Protein AF-0000000084938078 (afdb_homodimer)

Sequence (672 aa):
MFDFRSDTVTQPTEAMRRAMAQAEVGDDVYGDDPTVNALEEQAAEMAGFEAALFTASGTQANLLALMAHCERGDEYLCGQQAHNYKFEGGGAAVLGSIQPQPLDNEADGSLCLKRVEAAIKPDDIHFARTRLLSLENTIGGKVLPMSYLADAQAFAFEKGLKLHLDGARVFNAAVAEGVSLSAIAQHFDSLTICLSKGLAAPVGSLLVGDEALIKKARRWRKVLGGGMRQAGILAAAGQLALTEQVERLAQDHDNARYLAEQLAALKQVEVNQCATNMVFASFAHANLPALQAHLQADGCKVSVGAKTRLVLHKDLDRSAVDALVASLHRFEQENGMFDFRSDTVTQPTEAMRRAMAQAEVGDDVYGDDPTVNALEEQAAEMAGFEAALFTASGTQANLLALMAHCERGDEYLCGQQAHNYKFEGGGAAVLGSIQPQPLDNEADGSLCLKRVEAAIKPDDIHFARTRLLSLENTIGGKVLPMSYLADAQAFAFEKGLKLHLDGARVFNAAVAEGVSLSAIAQHFDSLTICLSKGLAAPVGSLLVGDEALIKKARRWRKVLGGGMRQAGILAAAGQLALTEQVERLAQDHDNARYLAEQLAALKQVEVNQCATNMVFASFAHANLPALQAHLQADGCKVSVGAKTRLVLHKDLDRSAVDALVASLHRFEQENG

Structure (mmCIF, N/CA/C/O backbone):
data_AF-0000000084938078-model_v1
#
loop_
_entity.id
_entity.type
_entity.pdbx_description
1 polymer 'L-threonine aldolase'
#
loop_
_atom_site.group_PDB
_atom_site.id
_atom_site.type_symbol
_atom_site.label_atom_id
_atom_site.label_alt_id
_atom_site.label_comp_id
_atom_site.label_asym_id
_atom_site.label_entity_id
_atom_site.label_seq_id
_atom_site.pdbx_PDB_ins_code
_atom_site.Cartn_x
_atom_site.Cartn_y
_atom_site.Cartn_z
_atom_site.occupancy
_atom_site.B_iso_or_equiv
_atom_site.auth_seq_id
_atom_site.auth_comp_id
_atom_site.auth_asym_id
_atom_site.auth_atom_id
_atom_site.pdbx_PDB_model_num
ATOM 1 N N . MET A 1 1 ? 9.609 7.281 26.516 1 90.88 1 MET A N 1
ATOM 2 C CA . MET A 1 1 ? 10 8.148 25.406 1 90.88 1 MET A CA 1
ATOM 3 C C . MET A 1 1 ? 8.797 8.898 24.844 1 90.88 1 MET A C 1
ATOM 5 O O . MET A 1 1 ? 7.77 8.289 24.531 1 90.88 1 MET A O 1
ATOM 9 N N . PHE A 1 2 ? 8.844 10.211 25.016 1 97.12 2 PHE A N 1
ATOM 10 C CA . PHE A 1 2 ? 7.793 11.07 24.469 1 97.12 2 PHE A CA 1
ATOM 11 C C . PHE A 1 2 ? 8.141 11.547 23.062 1 97.12 2 PHE A C 1
ATOM 13 O O . PHE A 1 2 ? 9.164 12.203 22.859 1 97.12 2 PHE A O 1
ATOM 20 N N . ASP A 1 3 ? 7.305 11.203 22.062 1 98.12 3 ASP A N 1
ATOM 21 C CA . ASP A 1 3 ? 7.602 11.508 20.672 1 98.12 3 ASP A CA 1
ATOM 22 C C . ASP A 1 3 ? 6.75 12.672 20.172 1 98.12 3 ASP A C 1
ATOM 24 O O . ASP A 1 3 ? 5.551 12.516 19.938 1 98.12 3 ASP A O 1
ATOM 28 N N . PHE A 1 4 ? 7.398 13.852 19.984 1 98.44 4 PHE A N 1
ATOM 29 C CA . PHE A 1 4 ? 6.691 15.07 19.594 1 98.44 4 PHE A CA 1
ATOM 30 C C . PHE A 1 4 ? 6.82 15.312 18.094 1 98.44 4 PHE A C 1
ATOM 32 O O . PHE A 1 4 ? 6.352 16.328 17.578 1 98.44 4 PHE A O 1
ATOM 39 N N . ARG A 1 5 ? 7.441 14.477 17.391 1 96.75 5 ARG A N 1
ATOM 40 C CA . ARG A 1 5 ? 7.816 14.711 15.992 1 96.75 5 ARG A CA 1
ATOM 41 C C . ARG A 1 5 ? 6.582 14.836 15.109 1 96.75 5 ARG A C 1
ATOM 43 O O . ARG A 1 5 ? 6.559 15.641 14.172 1 96.75 5 ARG A O 1
ATOM 50 N N . SER A 1 6 ? 5.566 13.891 15.281 1 97.94 6 SER A N 1
ATOM 51 C CA . SER A 1 6 ? 4.402 13.805 14.406 1 97.94 6 SER A CA 1
ATOM 52 C C . SER A 1 6 ? 3.285 12.984 15.047 1 97.94 6 SER A C 1
ATOM 54 O O . SER A 1 6 ? 3.537 12.188 15.953 1 97.94 6 SER A O 1
ATOM 56 N N . ASP A 1 7 ? 2.1 13.227 14.594 1 97.94 7 ASP A N 1
ATOM 57 C CA . ASP A 1 7 ? 1.008 12.375 15.055 1 97.94 7 ASP A CA 1
ATOM 58 C C . ASP A 1 7 ? 0.947 11.078 14.242 1 97.94 7 ASP A C 1
ATOM 60 O O . ASP A 1 7 ? 0.114 10.211 14.516 1 97.94 7 ASP A O 1
ATOM 64 N N . THR A 1 8 ? 1.847 10.844 13.297 1 96.81 8 THR A N 1
ATOM 65 C CA . THR A 1 8 ? 1.99 9.57 12.602 1 96.81 8 THR A CA 1
ATOM 66 C C . THR A 1 8 ? 2.59 8.516 13.531 1 96.81 8 THR A C 1
ATOM 68 O O . THR A 1 8 ? 2.521 7.316 13.242 1 96.81 8 THR A O 1
ATOM 71 N N . VAL A 1 9 ? 3.17 8.898 14.656 1 97 9 VAL A N 1
ATOM 72 C CA . VAL A 1 9 ? 3.9 7.977 15.523 1 97 9 VAL A CA 1
ATOM 73 C C . VAL A 1 9 ? 2.941 7.328 16.516 1 97 9 VAL A C 1
ATOM 75 O O . VAL A 1 9 ? 3.336 6.457 17.297 1 97 9 VAL A O 1
ATOM 78 N N . THR A 1 10 ? 1.686 7.777 16.5 1 96.88 10 THR A N 1
ATOM 79 C CA . THR A 1 10 ? 0.7 7.203 17.422 1 96.88 10 THR A CA 1
ATOM 80 C C . THR A 1 10 ? 0.613 5.691 17.234 1 96.88 10 THR A C 1
ATOM 82 O O . THR A 1 10 ? 0.663 5.191 16.109 1 96.88 10 THR A O 1
ATOM 85 N N . GLN A 1 11 ? 0.468 5.035 18.297 1 97 11 GLN A N 1
ATOM 86 C CA . GLN A 1 11 ? 0.364 3.58 18.234 1 97 11 GLN A CA 1
ATOM 87 C C . GLN A 1 11 ? -1.077 3.123 18.453 1 97 11 GLN A C 1
ATOM 89 O O . GLN A 1 11 ? -1.868 3.82 19.094 1 97 11 GLN A O 1
ATOM 94 N N . PRO A 1 12 ? -1.414 1.937 17.906 1 98.12 12 PRO A N 1
ATOM 95 C CA . PRO A 1 12 ? -2.783 1.444 18.078 1 98.12 12 PRO A CA 1
ATOM 96 C C . PRO A 1 12 ? -3.137 1.177 19.547 1 98.12 12 PRO A C 1
ATOM 98 O O . PRO A 1 12 ? -2.293 0.71 20.312 1 98.12 12 PRO A O 1
ATOM 101 N N . THR A 1 13 ? -4.402 1.448 19.922 1 98.06 13 THR A N 1
ATOM 102 C CA . THR A 1 13 ? -4.887 1.169 21.266 1 98.06 13 THR A CA 1
ATOM 103 C C . THR A 1 13 ? -5.02 -0.334 21.5 1 98.06 13 THR A C 1
ATOM 105 O O . THR A 1 13 ? -4.992 -1.116 20.547 1 98.06 13 THR A O 1
ATOM 108 N N . GLU A 1 14 ? -5.152 -0.654 22.781 1 97.88 14 GLU A N 1
ATOM 109 C CA . GLU A 1 14 ? -5.395 -2.059 23.094 1 97.88 14 GLU A CA 1
ATOM 110 C C . GLU A 1 14 ? -6.668 -2.564 22.438 1 97.88 14 GLU A C 1
ATOM 112 O O . GLU A 1 14 ? -6.727 -3.707 21.969 1 97.88 14 GLU A O 1
ATOM 117 N N . ALA A 1 15 ? -7.703 -1.74 22.422 1 98.44 15 ALA A N 1
ATOM 118 C CA . ALA A 1 15 ? -8.953 -2.104 21.766 1 98.44 15 ALA A CA 1
ATOM 119 C C . ALA A 1 15 ? -8.742 -2.357 20.281 1 98.44 15 ALA A C 1
ATOM 121 O O . ALA A 1 15 ? -9.328 -3.285 19.703 1 98.44 15 ALA A O 1
ATOM 122 N N . MET A 1 16 ? -7.957 -1.55 19.656 1 98.5 16 MET A N 1
ATOM 123 C CA . MET A 1 16 ? -7.648 -1.736 18.234 1 98.5 16 MET A CA 1
ATOM 124 C C . MET A 1 16 ? -6.887 -3.039 18.016 1 98.5 16 MET A C 1
ATOM 126 O O . MET A 1 16 ? -7.18 -3.779 17.078 1 98.5 16 MET A O 1
ATOM 130 N N . ARG A 1 17 ? -5.867 -3.244 18.859 1 98.31 17 ARG A N 1
ATOM 131 C CA . ARG A 1 17 ? -5.082 -4.469 18.734 1 98.31 17 ARG A CA 1
ATOM 132 C C . ARG A 1 17 ? -5.965 -5.703 18.859 1 98.31 17 ARG A C 1
ATOM 134 O O . ARG A 1 17 ? -5.812 -6.66 18.094 1 98.31 17 ARG A O 1
ATOM 141 N N . ARG A 1 18 ? -6.898 -5.719 19.766 1 98 18 ARG A N 1
ATOM 142 C CA . ARG A 1 18 ? -7.836 -6.824 19.938 1 98 18 ARG A CA 1
ATOM 143 C C . ARG A 1 18 ? -8.758 -6.953 18.734 1 98 18 ARG A C 1
ATOM 145 O O . ARG A 1 18 ? -9.008 -8.055 18.25 1 98 18 ARG A O 1
ATOM 152 N N . ALA A 1 19 ? -9.305 -5.824 18.266 1 98.38 19 ALA A N 1
ATOM 153 C CA . ALA A 1 19 ? -10.195 -5.832 17.109 1 98.38 19 ALA A CA 1
ATOM 154 C C . ALA A 1 19 ? -9.5 -6.402 15.883 1 98.38 19 ALA A C 1
ATOM 156 O O . ALA A 1 19 ? -10.102 -7.152 15.109 1 98.38 19 ALA A O 1
ATOM 157 N N . MET A 1 20 ? -8.258 -6.02 15.695 1 98.25 20 MET A N 1
ATOM 158 C CA . MET A 1 20 ? -7.48 -6.527 14.57 1 98.25 20 MET A CA 1
ATOM 159 C C . MET A 1 20 ? -7.309 -8.039 14.664 1 98.25 20 MET A C 1
ATOM 161 O O . MET A 1 20 ? -7.465 -8.75 13.672 1 98.25 20 MET A O 1
ATOM 165 N N . ALA A 1 21 ? -6.996 -8.516 15.852 1 97.31 21 ALA A N 1
ATOM 166 C CA . ALA A 1 21 ? -6.75 -9.938 16.062 1 97.31 21 ALA A CA 1
ATOM 167 C C . ALA A 1 21 ? -8.008 -10.758 15.805 1 97.31 21 ALA A C 1
ATOM 169 O O . ALA A 1 21 ? -7.926 -11.914 15.367 1 97.31 21 ALA A O 1
ATOM 170 N N . GLN A 1 22 ? -9.164 -10.156 15.938 1 97.38 22 GLN A N 1
ATOM 171 C CA . GLN A 1 22 ? -10.414 -10.898 15.875 1 97.38 22 GLN A CA 1
ATOM 172 C C . GLN A 1 22 ? -11.18 -10.586 14.594 1 97.38 22 GLN A C 1
ATOM 174 O O . GLN A 1 22 ? -12.258 -11.133 14.359 1 97.38 22 GLN A O 1
ATOM 179 N N . ALA A 1 23 ? -10.656 -9.773 13.797 1 98 23 ALA A N 1
ATOM 180 C CA . ALA A 1 23 ? -11.367 -9.258 12.633 1 98 23 ALA A CA 1
ATOM 181 C C . ALA A 1 23 ? -11.797 -10.391 11.703 1 98 23 ALA A C 1
ATOM 183 O O . ALA A 1 23 ? -11.016 -11.312 11.438 1 98 23 ALA A O 1
ATOM 184 N N . GLU A 1 24 ? -13.094 -10.383 11.266 1 97.75 24 GLU A N 1
ATOM 185 C CA . GLU A 1 24 ? -13.484 -11.211 10.125 1 97.75 24 GLU A CA 1
ATOM 186 C C . GLU A 1 24 ? -12.844 -10.711 8.836 1 97.75 24 GLU A C 1
ATOM 188 O O . GLU A 1 24 ? -12.891 -9.516 8.539 1 97.75 24 GLU A O 1
ATOM 193 N N . VAL A 1 25 ? -12.211 -11.688 8.141 1 97.31 25 VAL A N 1
ATOM 194 C CA . VAL A 1 25 ? -11.469 -11.234 6.973 1 97.31 25 VAL A CA 1
ATOM 195 C C . VAL A 1 25 ? -11.859 -12.062 5.754 1 97.31 25 VAL A C 1
ATOM 197 O O . VAL A 1 25 ? -12.406 -13.164 5.895 1 97.31 25 VAL A O 1
ATOM 200 N N . GLY A 1 26 ? -11.781 -11.516 4.574 1 96.19 26 GLY A N 1
ATOM 201 C CA . GLY A 1 26 ? -11.742 -12.07 3.23 1 96.19 26 GLY A CA 1
ATOM 202 C C . GLY A 1 26 ? -10.625 -11.5 2.381 1 96.19 26 GLY A C 1
ATOM 203 O O . GLY A 1 26 ? -9.578 -11.102 2.904 1 96.19 26 GLY A O 1
ATOM 204 N N . ASP A 1 27 ? -10.734 -11.594 1.139 1 96 27 ASP A N 1
ATOM 205 C CA . ASP A 1 27 ? -9.758 -11.023 0.211 1 96 27 ASP A CA 1
ATOM 206 C C . ASP A 1 27 ? -10.258 -9.711 -0.38 1 96 27 ASP A C 1
ATOM 208 O O . ASP A 1 27 ? -11.18 -9.703 -1.206 1 96 27 ASP A O 1
ATOM 212 N N . ASP A 1 28 ? -9.625 -8.625 0.002 1 96.56 28 ASP A N 1
ATOM 213 C CA . ASP A 1 28 ? -10.055 -7.297 -0.412 1 96.56 28 ASP A CA 1
ATOM 214 C C . ASP A 1 28 ? -9.961 -7.137 -1.928 1 96.56 28 ASP A C 1
ATOM 216 O O . ASP A 1 28 ? -10.766 -6.418 -2.531 1 96.56 28 ASP A O 1
ATOM 220 N N . VAL A 1 29 ? -8.969 -7.734 -2.582 1 94.56 29 VAL A N 1
ATOM 221 C CA . VAL A 1 29 ? -8.82 -7.629 -4.031 1 94.56 29 VAL A CA 1
ATOM 222 C C . VAL A 1 29 ? -10.008 -8.297 -4.723 1 94.56 29 VAL A C 1
ATOM 224 O O . VAL A 1 29 ? -10.477 -7.816 -5.758 1 94.56 29 VAL A O 1
ATOM 227 N N . TYR A 1 30 ? -10.547 -9.406 -4.141 1 94.56 30 TYR A N 1
ATOM 228 C CA . TYR A 1 30 ? -11.75 -10.055 -4.652 1 94.56 30 TYR A CA 1
ATOM 229 C C . TYR A 1 30 ? -13 -9.289 -4.246 1 94.56 30 TYR A C 1
ATOM 231 O O . TYR A 1 30 ? -14.094 -9.57 -4.738 1 94.56 30 TYR A O 1
ATOM 239 N N . GLY A 1 31 ? -12.844 -8.336 -3.307 1 95.25 31 GLY A N 1
ATOM 240 C CA . GLY A 1 31 ? -13.961 -7.523 -2.852 1 95.25 31 GLY A CA 1
ATOM 241 C C . GLY A 1 31 ? -14.812 -8.211 -1.794 1 95.25 31 GLY A C 1
ATOM 242 O O . GLY A 1 31 ? -15.914 -7.758 -1.488 1 95.25 31 GLY A O 1
ATOM 243 N N . ASP A 1 32 ? -14.266 -9.297 -1.203 1 94.5 32 ASP A N 1
ATOM 244 C CA . ASP A 1 32 ? -15.133 -10.055 -0.303 1 94.5 32 ASP A CA 1
ATOM 245 C C . ASP A 1 32 ? -14.617 -9.992 1.134 1 94.5 32 ASP A C 1
ATOM 247 O O . ASP A 1 32 ? -14.898 -10.883 1.937 1 94.5 32 ASP A O 1
ATOM 251 N N . ASP A 1 33 ? -13.773 -9.078 1.521 1 97.81 33 ASP A N 1
ATOM 252 C CA . ASP A 1 33 ? -13.43 -8.82 2.916 1 97.81 33 ASP A CA 1
ATOM 253 C C . ASP A 1 33 ? -14.523 -8.016 3.613 1 97.81 33 ASP A C 1
ATOM 255 O O . ASP A 1 33 ? -14.703 -6.828 3.328 1 97.81 33 ASP A O 1
ATOM 259 N N . PRO A 1 34 ? -15.234 -8.609 4.461 1 98.25 34 PRO A N 1
ATOM 260 C CA . PRO A 1 34 ? -16.406 -7.93 5.027 1 98.25 34 PRO A CA 1
ATOM 261 C C . PRO A 1 34 ? -16.031 -6.746 5.914 1 98.25 34 PRO A C 1
ATOM 263 O O . PRO A 1 34 ? -16.781 -5.762 5.984 1 98.25 34 PRO A O 1
ATOM 266 N N . THR A 1 35 ? -14.914 -6.84 6.598 1 98.69 35 THR A N 1
ATOM 267 C CA . THR A 1 35 ? -14.5 -5.77 7.5 1 98.69 35 THR A CA 1
ATOM 268 C C . THR A 1 35 ? -14.055 -4.539 6.711 1 98.69 35 THR A C 1
ATOM 270 O O . THR A 1 35 ? -14.336 -3.408 7.113 1 98.69 35 THR A O 1
ATOM 273 N N . VAL A 1 36 ? -13.391 -4.746 5.547 1 98.75 36 VAL A N 1
ATOM 274 C CA . VAL A 1 36 ? -13.039 -3.635 4.672 1 98.75 36 VAL A CA 1
ATOM 275 C C . VAL A 1 36 ? -14.305 -2.973 4.137 1 98.75 36 VAL A C 1
ATOM 277 O O . VAL A 1 36 ? -14.422 -1.744 4.152 1 98.75 36 VAL A O 1
ATOM 280 N N . ASN A 1 37 ? -15.203 -3.781 3.672 1 98.69 37 ASN A N 1
ATOM 281 C CA . ASN A 1 37 ? -16.453 -3.264 3.127 1 98.69 37 ASN A CA 1
ATOM 282 C C . ASN A 1 37 ? -17.219 -2.436 4.156 1 98.69 37 ASN A C 1
ATOM 284 O O . ASN A 1 37 ? -17.75 -1.374 3.834 1 98.69 37 ASN A O 1
ATOM 288 N N . ALA A 1 38 ? -17.219 -2.914 5.371 1 98.75 38 ALA A N 1
ATOM 289 C CA . ALA A 1 38 ? -17.922 -2.205 6.441 1 98.75 38 ALA A CA 1
ATOM 290 C C . ALA A 1 38 ? -17.266 -0.858 6.727 1 98.75 38 ALA A C 1
ATOM 292 O O . ALA A 1 38 ? -17.953 0.142 6.949 1 98.75 38 ALA A O 1
ATOM 293 N N . LEU A 1 39 ? -15.969 -0.813 6.785 1 98.81 39 LEU A N 1
ATOM 294 C CA . LEU A 1 39 ? -15.25 0.434 7.023 1 98.81 39 LEU A CA 1
ATOM 295 C C . LEU A 1 39 ? -15.531 1.443 5.914 1 98.81 39 LEU A C 1
ATOM 297 O O . LEU A 1 39 ? -15.758 2.625 6.188 1 98.81 39 LEU A O 1
ATOM 301 N N . GLU A 1 40 ? -15.445 0.975 4.637 1 98.81 40 GLU A N 1
ATOM 302 C CA . GLU A 1 40 ? -15.703 1.854 3.5 1 98.81 40 GLU A CA 1
ATOM 303 C C . GLU A 1 40 ? -17.125 2.42 3.551 1 98.81 40 GLU A C 1
ATOM 305 O O . GLU A 1 40 ? -17.328 3.615 3.324 1 98.81 40 GLU A O 1
ATOM 310 N N . GLU A 1 41 ? -18.047 1.57 3.861 1 98.62 41 GLU A N 1
ATOM 311 C CA . GLU A 1 41 ? -19.438 2.014 3.982 1 98.62 41 GLU A CA 1
ATOM 312 C C . GLU A 1 41 ? -19.594 3.031 5.109 1 98.62 41 GLU A C 1
ATOM 314 O O . GLU A 1 41 ? -20.266 4.051 4.941 1 98.62 41 GLU A O 1
ATOM 319 N N . GLN A 1 42 ? -19.016 2.781 6.203 1 98.5 42 GLN A N 1
ATOM 320 C CA . GLN A 1 42 ? -19.078 3.666 7.363 1 98.5 42 GLN A CA 1
ATOM 321 C C . GLN A 1 42 ? -18.5 5.039 7.035 1 98.5 42 GLN A C 1
ATOM 323 O O . GLN A 1 42 ? -19.094 6.066 7.371 1 98.5 42 GLN A O 1
ATOM 328 N N . ALA A 1 43 ? -17.375 5.066 6.438 1 98.69 43 ALA A N 1
ATOM 329 C CA . ALA A 1 43 ? -16.719 6.32 6.102 1 98.69 43 ALA A CA 1
ATOM 330 C C . ALA A 1 43 ? -17.547 7.129 5.109 1 98.69 43 ALA A C 1
ATOM 332 O O . ALA A 1 43 ? -17.672 8.352 5.238 1 98.69 43 ALA A O 1
ATOM 333 N N . ALA A 1 44 ? -18.031 6.43 4.051 1 98.75 44 ALA A N 1
ATOM 334 C CA . ALA A 1 44 ? -18.891 7.098 3.064 1 98.75 44 ALA A CA 1
ATOM 335 C C . ALA A 1 44 ? -20.109 7.727 3.725 1 98.75 44 ALA A C 1
ATOM 337 O O . ALA A 1 44 ? -20.438 8.883 3.461 1 98.75 44 ALA A O 1
ATOM 338 N N . GLU A 1 45 ? -20.703 6.992 4.613 1 98.44 45 GLU A N 1
ATOM 339 C CA . GLU A 1 45 ? -21.891 7.48 5.316 1 98.44 45 GLU A CA 1
ATOM 340 C C . GLU A 1 45 ? -21.547 8.68 6.199 1 98.44 45 GLU A C 1
ATOM 342 O O . GLU A 1 45 ? -22.281 9.68 6.195 1 98.44 45 GLU A O 1
ATOM 347 N N . MET A 1 46 ? -20.516 8.602 6.934 1 98.31 46 MET A N 1
ATOM 348 C CA . MET A 1 46 ? -20.094 9.68 7.824 1 98.31 46 MET A CA 1
ATOM 349 C C . MET A 1 46 ? -19.828 10.961 7.039 1 98.31 46 MET A C 1
ATOM 351 O O . MET A 1 46 ? -20.109 12.055 7.531 1 98.31 46 MET A O 1
ATOM 355 N N . ALA A 1 47 ? -19.281 10.812 5.824 1 98.44 47 ALA A N 1
ATOM 356 C CA . ALA A 1 47 ? -18.906 11.969 5.016 1 98.44 47 ALA A CA 1
ATOM 357 C C . ALA A 1 47 ? -20.078 12.445 4.168 1 98.44 47 ALA A C 1
ATOM 359 O O . ALA A 1 47 ? -20.062 13.562 3.643 1 98.44 47 ALA A O 1
ATOM 360 N N . GLY A 1 48 ? -21.125 11.617 4.035 1 98.25 48 GLY A N 1
ATOM 361 C CA . GLY A 1 48 ? -22.266 11.938 3.186 1 98.25 48 GLY A CA 1
ATOM 362 C C . GLY A 1 48 ? -22 11.68 1.715 1 98.25 48 GLY A C 1
ATOM 363 O O . GLY A 1 48 ? -22.484 12.414 0.853 1 98.25 48 GLY A O 1
ATOM 364 N N . PHE A 1 49 ? -21.156 10.734 1.383 1 98.38 49 PHE A N 1
ATOM 365 C CA . PHE A 1 49 ? -20.844 10.391 0.004 1 98.38 49 PHE A CA 1
ATOM 366 C C . PHE A 1 49 ? -21.344 8.992 -0.338 1 98.38 49 PHE A C 1
ATOM 368 O O . PHE A 1 49 ? -21.828 8.273 0.538 1 98.38 49 PHE A O 1
ATOM 375 N N . GLU A 1 50 ? -21.219 8.617 -1.562 1 97.88 50 GLU A N 1
ATOM 376 C CA . GLU A 1 50 ? -21.734 7.352 -2.068 1 97.88 50 GLU A CA 1
ATOM 377 C C . GLU A 1 50 ? -20.781 6.207 -1.76 1 97.88 50 GLU A C 1
ATOM 379 O O . GLU A 1 50 ? -21.203 5.07 -1.543 1 97.88 50 GLU A O 1
ATOM 384 N N . ALA A 1 51 ? -19.484 6.508 -1.758 1 98.75 51 ALA A N 1
ATOM 385 C CA . ALA A 1 51 ? -18.516 5.422 -1.697 1 98.75 51 ALA A CA 1
ATOM 386 C C . ALA A 1 51 ? -17.203 5.891 -1.066 1 98.75 51 ALA A C 1
ATOM 388 O O . ALA A 1 51 ? -16.953 7.094 -0.975 1 98.75 51 ALA A O 1
ATOM 389 N N . ALA A 1 52 ? -16.469 4.969 -0.631 1 98.88 52 ALA A N 1
ATOM 390 C CA . ALA A 1 52 ? -15.125 5.18 -0.101 1 98.88 52 ALA A CA 1
ATOM 391 C C . ALA A 1 52 ? -14.195 4.035 -0.493 1 98.88 52 ALA A C 1
ATOM 393 O O . ALA A 1 52 ? -14.648 2.951 -0.864 1 98.88 52 ALA A O 1
ATOM 394 N N . LEU A 1 53 ? -12.93 4.309 -0.47 1 98.88 53 LEU A N 1
ATOM 395 C CA . LEU A 1 53 ? -11.883 3.336 -0.781 1 98.88 53 LEU A CA 1
ATOM 396 C C . LEU A 1 53 ? -10.812 3.322 0.303 1 98.88 53 LEU A C 1
ATOM 398 O O . LEU A 1 53 ? -10.195 4.355 0.588 1 98.88 53 LEU A O 1
ATOM 402 N N . PHE A 1 54 ? -10.672 2.121 0.957 1 98.88 54 PHE A N 1
ATOM 403 C CA . PHE A 1 54 ? -9.586 1.944 1.915 1 98.88 54 PHE A CA 1
ATOM 404 C C . PHE A 1 54 ? -8.25 1.836 1.2 1 98.88 54 PHE A C 1
ATOM 406 O O . PHE A 1 54 ? -8.117 1.11 0.212 1 98.88 54 PHE A O 1
ATOM 413 N N . THR A 1 55 ? -7.242 2.623 1.653 1 98.69 55 THR A N 1
ATOM 414 C CA . THR A 1 55 ? -5.926 2.66 1.029 1 98.69 55 THR A CA 1
ATOM 415 C C . THR A 1 55 ? -4.832 2.406 2.061 1 98.69 55 THR A C 1
ATOM 417 O O . THR A 1 55 ? -5.066 2.529 3.266 1 98.69 55 THR A O 1
ATOM 420 N N . ALA A 1 56 ? -3.639 2.064 1.614 1 97.44 56 ALA A N 1
ATOM 421 C CA . ALA A 1 56 ? -2.518 1.711 2.482 1 97.44 56 ALA A CA 1
ATOM 422 C C . ALA A 1 56 ? -1.976 2.939 3.205 1 97.44 56 ALA A C 1
ATOM 424 O O . ALA A 1 56 ? -1.403 2.826 4.293 1 97.44 56 ALA A O 1
ATOM 425 N N . SER A 1 57 ? -2.129 4.129 2.592 1 97.75 57 SER A N 1
ATOM 426 C CA . SER A 1 57 ? -1.573 5.344 3.18 1 97.75 57 SER A CA 1
ATOM 427 C C . SER A 1 57 ? -2.322 6.582 2.699 1 97.75 57 SER A C 1
ATOM 429 O O . SER A 1 57 ? -3.109 6.512 1.755 1 97.75 57 SER A O 1
ATOM 431 N N . GLY A 1 58 ? -2.053 7.688 3.406 1 97.62 58 GLY A N 1
ATOM 432 C CA . GLY A 1 58 ? -2.592 8.961 2.961 1 97.62 58 GLY A CA 1
ATOM 433 C C . GLY A 1 58 ? -2.021 9.422 1.634 1 97.62 58 GLY A C 1
ATOM 434 O O . GLY A 1 58 ? -2.736 9.992 0.809 1 97.62 58 GLY A O 1
ATOM 435 N N . THR A 1 59 ? -0.725 9.195 1.438 1 97.12 59 THR A N 1
ATOM 436 C CA . THR A 1 59 ? -0.077 9.531 0.174 1 97.12 59 THR A CA 1
ATOM 437 C C . THR A 1 59 ? -0.752 8.805 -0.988 1 97.12 59 THR A C 1
ATOM 439 O O . THR A 1 59 ? -1.012 9.406 -2.033 1 97.12 59 THR A O 1
ATOM 442 N N . GLN A 1 60 ? -1.072 7.535 -0.799 1 97.94 60 GLN A N 1
ATOM 443 C CA . GLN A 1 60 ? -1.744 6.789 -1.855 1 97.94 60 GLN A CA 1
ATOM 444 C C . GLN A 1 60 ? -3.152 7.324 -2.1 1 97.94 60 GLN A C 1
ATOM 446 O O . GLN A 1 60 ? -3.592 7.426 -3.246 1 97.94 60 GLN A O 1
ATOM 451 N N . ALA A 1 61 ? -3.865 7.629 -1.028 1 98.5 61 ALA A N 1
ATOM 452 C CA . ALA A 1 61 ? -5.23 8.133 -1.147 1 98.5 61 ALA A CA 1
ATOM 453 C C . ALA A 1 61 ? -5.27 9.422 -1.967 1 98.5 61 ALA A C 1
ATOM 455 O O . ALA A 1 61 ? -6.098 9.562 -2.871 1 98.5 61 ALA A O 1
ATOM 456 N N . ASN A 1 62 ? -4.379 10.352 -1.667 1 98.19 62 ASN A N 1
ATOM 457 C CA . ASN A 1 62 ? -4.324 11.609 -2.41 1 98.19 62 ASN A CA 1
ATOM 458 C C . ASN A 1 62 ? -3.926 11.383 -3.865 1 98.19 62 ASN A C 1
ATOM 460 O O . ASN A 1 62 ? -4.492 11.992 -4.77 1 98.19 62 ASN A O 1
ATOM 464 N N . LEU A 1 63 ? -2.93 10.531 -4.051 1 97.81 63 LEU A N 1
ATOM 465 C CA . LEU A 1 63 ? -2.496 10.234 -5.41 1 97.81 63 LEU A CA 1
ATOM 466 C C . LEU A 1 63 ? -3.641 9.648 -6.23 1 97.81 63 LEU A C 1
ATOM 468 O O . LEU A 1 63 ? -3.842 10.023 -7.387 1 97.81 63 LEU A O 1
ATOM 472 N N . LEU A 1 64 ? -4.398 8.773 -5.625 1 98.5 64 LEU A N 1
ATOM 473 C CA . LEU A 1 64 ? -5.543 8.156 -6.289 1 98.5 64 LEU A CA 1
ATOM 474 C C . LEU A 1 64 ? -6.594 9.203 -6.637 1 98.5 64 LEU A C 1
ATOM 476 O O . LEU A 1 64 ? -7.203 9.148 -7.711 1 98.5 64 LEU A O 1
ATOM 480 N N . ALA A 1 65 ? -6.828 10.109 -5.723 1 98.69 65 ALA A N 1
ATOM 481 C CA . ALA A 1 65 ? -7.777 11.188 -6 1 98.69 65 ALA A CA 1
ATOM 482 C C . ALA A 1 65 ? -7.34 12 -7.215 1 98.69 65 ALA A C 1
ATOM 484 O O . ALA A 1 65 ? -8.141 12.266 -8.117 1 98.69 65 ALA A O 1
ATOM 485 N N . LEU A 1 66 ? -6.074 12.359 -7.227 1 98.19 66 LEU A N 1
ATOM 486 C CA . LEU A 1 66 ? -5.551 13.156 -8.328 1 98.19 66 LEU A CA 1
ATOM 487 C C . LEU A 1 66 ? -5.652 12.391 -9.648 1 98.19 66 LEU A C 1
ATOM 489 O O . LEU A 1 66 ? -6.094 12.945 -10.656 1 98.19 66 LEU A O 1
ATOM 493 N N . MET A 1 67 ? -5.316 11.133 -9.594 1 97.56 67 MET A N 1
ATOM 494 C CA . MET A 1 67 ? -5.312 10.312 -10.805 1 97.56 67 MET A CA 1
ATOM 495 C C . MET A 1 67 ? -6.734 9.992 -11.25 1 97.56 67 MET A C 1
ATOM 497 O O . MET A 1 67 ? -6.977 9.711 -12.43 1 97.56 67 MET A O 1
ATOM 501 N N . ALA A 1 68 ? -7.656 10 -10.359 1 98.12 68 ALA A N 1
ATOM 502 C CA . ALA A 1 68 ? -9.047 9.719 -10.703 1 98.12 68 ALA A CA 1
ATOM 503 C C . ALA A 1 68 ? -9.742 10.961 -11.258 1 98.12 68 ALA A C 1
ATOM 505 O O . ALA A 1 68 ? -10.625 10.852 -12.109 1 98.12 68 ALA A O 1
ATOM 506 N N . HIS A 1 69 ? -9.328 12.141 -10.812 1 98.38 69 HIS A N 1
ATOM 507 C CA . HIS A 1 69 ? -9.93 13.391 -11.266 1 98.38 69 HIS A CA 1
ATOM 508 C C . HIS A 1 69 ? -9.297 13.859 -12.57 1 98.38 69 HIS A C 1
ATOM 510 O O . HIS A 1 69 ? -9.938 14.547 -13.367 1 98.38 69 HIS A O 1
ATOM 516 N N . CYS A 1 70 ? -7.973 13.555 -12.797 1 97.31 70 CYS A N 1
ATOM 517 C CA . CYS A 1 70 ? -7.203 14.133 -13.891 1 97.31 70 CYS A CA 1
ATOM 518 C C . CYS A 1 70 ? -6.727 13.047 -14.852 1 97.31 70 CYS A C 1
ATOM 520 O O . CYS A 1 70 ? -6.672 11.875 -14.484 1 97.31 70 CYS A O 1
ATOM 522 N N . GLU A 1 71 ? -6.438 13.461 -16 1 94.88 71 GLU A N 1
ATOM 523 C CA . GLU A 1 71 ? -5.801 12.641 -17.031 1 94.88 71 GLU A CA 1
ATOM 524 C C . GLU A 1 71 ? -4.426 13.195 -17.406 1 94.88 71 GLU A C 1
ATOM 526 O O . GLU A 1 71 ? -4.059 14.297 -16.984 1 94.88 71 GLU A O 1
ATOM 531 N N . ARG A 1 72 ? -3.652 12.406 -18.141 1 92.62 72 ARG A N 1
ATOM 532 C CA . ARG A 1 72 ? -2.369 12.883 -18.641 1 92.62 72 ARG A CA 1
ATOM 533 C C . ARG A 1 72 ? -2.521 14.234 -19.328 1 92.62 72 ARG A C 1
ATOM 535 O O . ARG A 1 72 ? -3.434 14.422 -20.141 1 92.62 72 ARG A O 1
ATOM 542 N N . GLY A 1 73 ? -1.67 15.242 -18.938 1 92.5 73 GLY A N 1
ATOM 543 C CA . GLY A 1 73 ? -1.708 16.562 -19.562 1 92.5 73 GLY A CA 1
ATOM 544 C C . GLY A 1 73 ? -2.568 17.547 -18.797 1 92.5 73 GLY A C 1
ATOM 545 O O . GLY A 1 73 ? -2.496 18.75 -19.031 1 92.5 73 GLY A O 1
ATOM 546 N N . ASP A 1 74 ? -3.307 16.984 -17.812 1 95.88 74 ASP A N 1
ATOM 547 C CA . ASP A 1 74 ? -4.105 17.875 -16.969 1 95.88 74 ASP A CA 1
ATOM 548 C C . ASP A 1 74 ? -3.252 18.531 -15.891 1 95.88 74 ASP A C 1
ATOM 550 O O . ASP A 1 74 ? -2.092 18.172 -15.695 1 95.88 74 ASP A O 1
ATOM 554 N N . GLU A 1 75 ? -3.889 19.531 -15.258 1 96.12 75 GLU A N 1
ATOM 555 C CA . GLU A 1 75 ? -3.234 20.281 -14.195 1 96.12 75 GLU A CA 1
ATOM 556 C C . GLU A 1 75 ? -4.145 20.422 -12.977 1 96.12 75 GLU A C 1
ATOM 558 O O . GLU A 1 75 ? -5.359 20.578 -13.117 1 96.12 75 GLU A O 1
ATOM 563 N N . TYR A 1 76 ? -3.506 20.281 -11.805 1 97.62 76 TYR A N 1
ATOM 564 C CA . TYR A 1 76 ? -4.246 20.594 -10.586 1 97.62 76 TYR A CA 1
ATOM 565 C C . TYR A 1 76 ? -3.609 21.75 -9.836 1 97.62 76 TYR A C 1
ATOM 567 O O . TYR A 1 76 ? -2.383 21.891 -9.82 1 97.62 76 TYR A O 1
ATOM 575 N N . LEU A 1 77 ? -4.461 22.672 -9.305 1 98.06 77 LEU A N 1
ATOM 576 C CA . LEU A 1 77 ? -4.043 23.797 -8.484 1 98.06 77 LEU A CA 1
ATOM 577 C C . LEU A 1 77 ? -3.945 23.406 -7.02 1 98.06 77 LEU A C 1
ATOM 579 O O . LEU A 1 77 ? -4.801 22.672 -6.512 1 98.06 77 LEU A O 1
ATOM 583 N N . CYS A 1 78 ? -2.893 23.828 -6.344 1 97.62 78 CYS A N 1
ATOM 584 C CA . CYS A 1 78 ? -2.693 23.5 -4.934 1 97.62 78 CYS A CA 1
ATOM 585 C C . CYS A 1 78 ? -1.824 24.562 -4.254 1 97.62 78 CYS A C 1
ATOM 587 O O . CYS A 1 78 ? -1.424 25.531 -4.883 1 97.62 78 CYS A O 1
ATOM 589 N N . GLY A 1 79 ? -1.661 24.438 -2.998 1 96.62 79 GLY A N 1
ATOM 590 C CA . GLY A 1 79 ? -0.768 25.328 -2.281 1 96.62 79 GLY A CA 1
ATOM 591 C C . GLY A 1 79 ? 0.691 24.938 -2.385 1 96.62 79 GLY A C 1
ATOM 592 O O . GLY A 1 79 ? 1.006 23.75 -2.488 1 96.62 79 GLY A O 1
ATOM 593 N N . GLN A 1 80 ? 1.562 25.906 -2.211 1 93.75 80 GLN A N 1
ATOM 594 C CA . GLN A 1 80 ? 3.002 25.672 -2.238 1 93.75 80 GLN A CA 1
ATOM 595 C C . GLN A 1 80 ? 3.432 24.734 -1.108 1 93.75 80 GLN A C 1
ATOM 597 O O . GLN A 1 80 ? 4.422 24.016 -1.234 1 93.75 80 GLN A O 1
ATOM 602 N N . GLN A 1 81 ? 2.621 24.766 -0.075 1 92.62 81 GLN A N 1
ATOM 603 C CA . GLN A 1 81 ? 3.004 23.984 1.097 1 92.62 81 GLN A CA 1
ATOM 604 C C . GLN A 1 81 ? 2.127 22.734 1.24 1 92.62 81 GLN A C 1
ATOM 606 O O . GLN A 1 81 ? 2.186 22.047 2.26 1 92.62 81 GLN A O 1
ATOM 611 N N . ALA A 1 82 ? 1.31 22.516 0.252 1 94.56 82 ALA A N 1
ATOM 612 C CA . ALA A 1 82 ? 0.418 21.359 0.308 1 94.56 82 ALA A CA 1
ATOM 613 C C . ALA A 1 82 ? 1.21 20.062 0.37 1 94.56 82 ALA A C 1
ATOM 615 O O . ALA A 1 82 ? 2.232 19.922 -0.304 1 94.56 82 ALA A O 1
ATOM 616 N N . HIS A 1 83 ? 0.725 19.156 1.169 1 92.31 83 HIS A N 1
ATOM 617 C CA . HIS A 1 83 ? 1.405 17.891 1.341 1 92.31 83 HIS A CA 1
ATOM 618 C C . HIS A 1 83 ? 1.48 17.125 0.024 1 92.31 83 HIS A C 1
ATOM 620 O O . HIS A 1 83 ? 2.516 16.531 -0.299 1 92.31 83 HIS A O 1
ATOM 626 N N . ASN A 1 84 ? 0.433 17.047 -0.73 1 90.62 84 ASN A N 1
ATOM 627 C CA . ASN A 1 84 ? 0.385 16.25 -1.947 1 90.62 84 ASN A CA 1
ATOM 628 C C . ASN A 1 84 ? 1.263 16.844 -3.045 1 90.62 84 ASN A C 1
ATOM 630 O O . ASN A 1 84 ? 1.495 16.203 -4.074 1 90.62 84 ASN A O 1
ATOM 634 N N . TYR A 1 85 ? 1.726 18.078 -2.881 1 90.62 85 TYR A N 1
ATOM 635 C CA . TYR A 1 85 ? 2.67 18.688 -3.811 1 90.62 85 TYR A CA 1
ATOM 636 C C . TYR A 1 85 ? 4.102 18.547 -3.307 1 90.62 85 TYR A C 1
ATOM 638 O O . TYR A 1 85 ? 4.965 18.031 -4.016 1 90.62 85 TYR A O 1
ATOM 646 N N . LYS A 1 86 ? 4.207 18.828 -2.059 1 87.06 86 LYS A N 1
ATOM 647 C CA . LYS A 1 86 ? 5.559 19.062 -1.558 1 87.06 86 LYS A CA 1
ATOM 648 C C . LYS A 1 86 ? 6.133 17.781 -0.939 1 87.06 86 LYS A C 1
ATOM 650 O O . LYS A 1 86 ? 7.332 17.516 -1.061 1 87.06 86 LYS A O 1
ATOM 655 N N . PHE A 1 87 ? 5.316 16.922 -0.284 1 84.62 87 PHE A N 1
ATOM 656 C CA . PHE A 1 87 ? 5.875 15.922 0.615 1 84.62 87 PHE A CA 1
ATOM 657 C C . PHE A 1 87 ? 5.5 14.516 0.156 1 84.62 87 PHE A C 1
ATOM 659 O O . PHE A 1 87 ? 5.551 13.562 0.94 1 84.62 87 PHE A O 1
ATOM 666 N N . GLU A 1 88 ? 5.105 14.344 -1.073 1 86.81 88 GLU A N 1
ATOM 667 C CA . GLU A 1 88 ? 4.703 13.023 -1.551 1 86.81 88 GLU A CA 1
ATOM 668 C C . GLU A 1 88 ? 5.543 12.594 -2.748 1 86.81 88 GLU A C 1
ATOM 670 O O . GLU A 1 88 ? 5.105 11.773 -3.557 1 86.81 88 GLU A O 1
ATOM 675 N N . GLY A 1 89 ? 6.652 13.195 -2.963 1 84.44 89 GLY A N 1
ATOM 676 C CA . GLY A 1 89 ? 7.648 12.758 -3.93 1 84.44 89 GLY A CA 1
ATOM 677 C C . GLY A 1 89 ? 7.277 13.094 -5.363 1 84.44 89 GLY A C 1
ATOM 678 O O . GLY A 1 89 ? 7.73 12.438 -6.297 1 84.44 89 GLY A O 1
ATOM 679 N N . GLY A 1 90 ? 6.344 14.062 -5.488 1 88.25 90 GLY A N 1
ATOM 680 C CA . GLY A 1 90 ? 5.949 14.484 -6.82 1 88.25 90 GLY A CA 1
ATOM 681 C C . GLY A 1 90 ? 5.148 13.438 -7.57 1 88.25 90 GLY A C 1
ATOM 682 O O . GLY A 1 90 ? 5.168 13.398 -8.805 1 88.25 90 GLY A O 1
ATOM 683 N N . GLY A 1 91 ? 4.504 12.602 -6.895 1 90.44 91 GLY A N 1
ATOM 684 C CA . GLY A 1 91 ? 3.83 11.453 -7.484 1 90.44 91 GLY A CA 1
ATOM 685 C C . GLY A 1 91 ? 2.836 11.836 -8.562 1 90.44 91 GLY A C 1
ATOM 686 O O . GLY A 1 91 ? 2.693 11.125 -9.562 1 90.44 91 GLY A O 1
ATOM 687 N N . ALA A 1 92 ? 2.17 12.945 -8.352 1 92.25 92 ALA A N 1
ATOM 688 C CA . ALA A 1 92 ? 1.178 13.375 -9.336 1 92.25 92 ALA A CA 1
ATOM 689 C C . ALA A 1 92 ? 1.817 13.57 -10.703 1 92.25 92 ALA A C 1
ATOM 691 O O . ALA A 1 92 ? 1.282 13.117 -11.719 1 92.25 92 ALA A O 1
ATOM 692 N N . ALA A 1 93 ? 2.932 14.242 -10.734 1 89.44 93 ALA A N 1
ATOM 693 C CA . ALA A 1 93 ? 3.621 14.516 -11.992 1 89.44 93 ALA A CA 1
ATOM 694 C C . ALA A 1 93 ? 4.312 13.258 -12.516 1 89.44 93 ALA A C 1
ATOM 696 O O . ALA A 1 93 ? 4.156 12.906 -13.688 1 89.44 93 ALA A O 1
ATOM 697 N N . VAL A 1 94 ? 4.973 12.586 -11.703 1 90.88 94 VAL A N 1
ATOM 698 C CA . VAL A 1 94 ? 5.875 11.516 -12.117 1 90.88 94 VAL A CA 1
ATOM 699 C C . VAL A 1 94 ? 5.066 10.273 -12.492 1 90.88 94 VAL A C 1
ATOM 701 O O . VAL A 1 94 ? 5.355 9.617 -13.492 1 90.88 94 VAL A O 1
ATOM 704 N N . LEU A 1 95 ? 4.059 9.961 -11.781 1 93 95 LEU A N 1
ATOM 705 C CA . LEU A 1 95 ? 3.289 8.742 -12.008 1 93 95 LEU A CA 1
ATOM 706 C C . LEU A 1 95 ? 1.999 9.039 -12.758 1 93 95 LEU A C 1
ATOM 708 O O . LEU A 1 95 ? 1.581 8.266 -13.617 1 93 95 LEU A O 1
ATOM 712 N N . GLY A 1 96 ? 1.401 10.188 -12.461 1 93.19 96 GLY A N 1
ATOM 713 C CA . GLY A 1 96 ? 0.102 10.5 -13.039 1 93.19 96 GLY A CA 1
ATOM 714 C C . GLY A 1 96 ? 0.193 11.336 -14.297 1 93.19 96 GLY A C 1
ATOM 715 O O . GLY A 1 96 ? -0.795 11.492 -15.016 1 93.19 96 GLY A O 1
ATOM 716 N N . SER A 1 97 ? 1.38 11.891 -14.602 1 93.81 97 SER A N 1
ATOM 717 C CA . SER A 1 97 ? 1.54 12.828 -15.703 1 93.81 97 SER A CA 1
ATOM 718 C C . SER A 1 97 ? 0.585 14.008 -15.562 1 93.81 97 SER A C 1
ATOM 720 O O . SER A 1 97 ? 0.02 14.477 -16.562 1 93.81 97 SER A O 1
ATOM 722 N N . ILE A 1 98 ? 0.374 14.406 -14.312 1 95.38 98 ILE A N 1
ATOM 723 C CA . ILE A 1 98 ? -0.48 15.539 -13.969 1 95.38 98 ILE A CA 1
ATOM 724 C C . ILE A 1 98 ? 0.381 16.719 -13.523 1 95.38 98 ILE A C 1
ATOM 726 O O . ILE A 1 98 ? 1.142 16.609 -12.562 1 95.38 98 ILE A O 1
ATOM 730 N N . GLN A 1 99 ? 0.26 17.859 -14.141 1 92.88 99 GLN A N 1
ATOM 731 C CA . GLN A 1 99 ? 1.08 19.031 -13.852 1 92.88 99 GLN A CA 1
ATOM 732 C C . GLN A 1 99 ? 0.597 19.734 -12.586 1 92.88 99 GLN A C 1
ATOM 734 O O . GLN A 1 99 ? -0.567 20.125 -12.492 1 92.88 99 GLN A O 1
ATOM 739 N N . PRO A 1 100 ? 1.479 19.891 -11.609 1 95.5 100 PRO A N 1
ATOM 740 C CA . PRO A 1 100 ? 1.097 20.734 -10.477 1 95.5 100 PRO A CA 1
ATOM 741 C C . PRO A 1 100 ? 1.218 22.234 -10.781 1 95.5 100 PRO A C 1
ATOM 743 O O . PRO A 1 100 ? 2.121 22.641 -11.508 1 95.5 100 PRO A O 1
ATOM 746 N N . GLN A 1 101 ? 0.283 22.969 -10.297 1 95.62 101 GLN A N 1
ATOM 747 C CA . GLN A 1 101 ? 0.322 24.438 -10.297 1 95.62 101 GLN A CA 1
ATOM 748 C C . GLN A 1 101 ? 0.196 24.984 -8.875 1 95.62 101 GLN A C 1
ATOM 750 O O . GLN A 1 101 ? -0.897 25.344 -8.438 1 95.62 101 GLN A O 1
ATOM 755 N N . PRO A 1 102 ? 1.361 25.094 -8.188 1 95.81 102 PRO A N 1
ATOM 756 C CA . PRO A 1 102 ? 1.335 25.562 -6.797 1 95.81 102 PRO A CA 1
ATOM 757 C C . PRO A 1 102 ? 1.2 27.078 -6.691 1 95.81 102 PRO A C 1
ATOM 759 O O . PRO A 1 102 ? 1.764 27.812 -7.512 1 95.81 102 PRO A O 1
ATOM 762 N N . LEU A 1 103 ? 0.41 27.5 -5.73 1 96.81 103 LEU A N 1
ATOM 763 C CA . LEU A 1 103 ? 0.218 28.906 -5.387 1 96.81 103 LEU A CA 1
ATOM 764 C C . LEU A 1 103 ? 0.569 29.156 -3.924 1 96.81 103 LEU A C 1
ATOM 766 O O . LEU A 1 103 ? 0.403 28.281 -3.078 1 96.81 103 LEU A O 1
ATOM 770 N N . ASP A 1 104 ? 1.01 30.297 -3.635 1 95.31 104 ASP A N 1
ATOM 771 C CA . ASP A 1 104 ? 1.372 30.625 -2.258 1 95.31 104 ASP A CA 1
ATOM 772 C C . ASP A 1 104 ? 0.142 30.625 -1.353 1 95.31 104 ASP A C 1
ATOM 774 O O . ASP A 1 104 ? -0.883 31.219 -1.69 1 95.31 104 ASP A O 1
ATOM 778 N N . ASN A 1 105 ? 0.263 29.953 -0.26 1 96.06 105 ASN A N 1
ATOM 779 C CA . ASN A 1 105 ? -0.791 30 0.748 1 96.06 105 ASN A CA 1
ATOM 780 C C . ASN A 1 105 ? -0.839 31.359 1.441 1 96.06 105 ASN A C 1
ATOM 782 O O . ASN A 1 105 ? 0.189 32.031 1.593 1 96.06 105 ASN A O 1
ATOM 786 N N . GLU A 1 106 ? -2.047 31.719 1.798 1 96.38 106 GLU A N 1
ATOM 787 C CA . GLU A 1 106 ? -2.193 32.844 2.711 1 96.38 106 GLU A CA 1
ATOM 788 C C . GLU A 1 106 ? -1.742 32.469 4.121 1 96.38 106 GLU A C 1
ATOM 790 O O . GLU A 1 106 ? -1.515 31.312 4.418 1 96.38 106 GLU A O 1
ATOM 795 N N . ALA A 1 107 ? -1.625 33.438 4.977 1 94.06 107 ALA A N 1
ATOM 796 C CA . ALA A 1 107 ? -1.133 33.25 6.336 1 94.06 107 ALA A CA 1
ATOM 797 C C . ALA A 1 107 ? -2.029 32.281 7.098 1 94.06 107 ALA A C 1
ATOM 799 O O . ALA A 1 107 ? -1.552 31.5 7.93 1 94.06 107 ALA A O 1
ATOM 800 N N . ASP A 1 108 ? -3.266 32.25 6.73 1 94.25 108 ASP A N 1
ATOM 801 C CA . ASP A 1 108 ? -4.207 31.391 7.449 1 94.25 108 ASP A CA 1
ATOM 802 C C . ASP A 1 108 ? -4.297 30.016 6.812 1 94.25 108 ASP A C 1
ATOM 804 O O . ASP A 1 108 ? -5.098 29.188 7.234 1 94.25 108 ASP A O 1
ATOM 808 N N . GLY A 1 109 ? -3.506 29.766 5.805 1 95 109 GLY A N 1
ATOM 809 C CA . GLY A 1 109 ? -3.463 28.453 5.168 1 95 109 GLY A CA 1
ATOM 810 C C . GLY A 1 109 ? -4.32 28.375 3.918 1 95 109 GLY A C 1
ATOM 811 O O . GLY A 1 109 ? -4.164 27.453 3.111 1 95 109 GLY A O 1
ATOM 812 N N . SER A 1 110 ? -5.242 29.359 3.691 1 97.31 110 SER A N 1
ATOM 813 C CA . SER A 1 110 ? -6.117 29.344 2.525 1 97.31 110 SER A CA 1
ATOM 814 C C . SER A 1 110 ? -5.363 29.75 1.264 1 97.31 110 SER A C 1
ATOM 816 O O . SER A 1 110 ? -4.184 30.109 1.325 1 97.31 110 SER A O 1
ATOM 818 N N . LEU A 1 111 ? -6 29.547 0.154 1 98 111 LEU A N 1
ATOM 819 C CA . LEU A 1 111 ? -5.547 30.094 -1.118 1 98 111 LEU A CA 1
ATOM 820 C C . LEU A 1 111 ? -6.418 31.266 -1.544 1 98 111 LEU A C 1
ATOM 822 O O . LEU A 1 111 ? -7.645 31.203 -1.432 1 98 111 LEU A O 1
ATOM 826 N N . CYS A 1 112 ? -5.727 32.312 -1.961 1 98.19 112 CYS A N 1
ATOM 827 C CA . CYS A 1 112 ? -6.473 33.438 -2.508 1 98.19 112 CYS A CA 1
ATOM 828 C C . CYS A 1 112 ? -7.172 33.062 -3.807 1 98.19 112 CYS A C 1
ATOM 830 O O . CYS A 1 112 ? -6.516 32.812 -4.816 1 98.19 112 CYS A O 1
ATOM 832 N N . LEU A 1 113 ? -8.5 33.062 -3.803 1 98.38 113 LEU A N 1
ATOM 833 C CA . LEU A 1 113 ? -9.266 32.562 -4.938 1 98.38 113 LEU A CA 1
ATOM 834 C C . LEU A 1 113 ? -9.039 33.438 -6.172 1 98.38 113 LEU A C 1
ATOM 836 O O . LEU A 1 113 ? -9.125 32.969 -7.301 1 98.38 113 LEU A O 1
ATOM 840 N N . LYS A 1 114 ? -8.734 34.75 -6 1 97.94 114 LYS A N 1
ATOM 841 C CA . LYS A 1 114 ? -8.375 35.594 -7.137 1 97.94 114 LYS A CA 1
ATOM 842 C C . LYS A 1 114 ? -7.082 35.125 -7.789 1 97.94 114 LYS A C 1
ATOM 844 O O . LYS A 1 114 ? -6.965 35.125 -9.016 1 97.94 114 LYS A O 1
ATOM 849 N N . ARG A 1 115 ? -6.141 34.781 -6.953 1 97.81 115 ARG A N 1
ATOM 850 C CA . ARG A 1 115 ? -4.887 34.25 -7.48 1 97.81 115 ARG A CA 1
ATOM 851 C C . ARG A 1 115 ? -5.105 32.875 -8.133 1 97.81 115 ARG A C 1
ATOM 853 O O . ARG A 1 115 ? -4.461 32.562 -9.133 1 97.81 115 ARG A O 1
ATOM 860 N N . VAL A 1 116 ? -5.996 32.094 -7.527 1 98.12 116 VAL A N 1
ATOM 861 C CA . VAL A 1 116 ? -6.352 30.797 -8.133 1 98.12 116 VAL A CA 1
ATOM 862 C C . VAL A 1 116 ? -6.945 31.031 -9.516 1 98.12 116 VAL A C 1
ATOM 864 O O . VAL A 1 116 ? -6.582 30.344 -10.477 1 98.12 116 VAL A O 1
ATOM 867 N N . GLU A 1 117 ? -7.809 31.953 -9.633 1 97.75 117 GLU A N 1
ATOM 868 C CA . GLU A 1 117 ? -8.43 32.281 -10.914 1 97.75 117 GLU A CA 1
ATOM 869 C C . GLU A 1 117 ? -7.391 32.656 -11.953 1 97.75 117 GLU A C 1
ATOM 871 O O . GLU A 1 117 ? -7.461 32.219 -13.102 1 97.75 117 GLU A O 1
ATOM 876 N N . ALA A 1 118 ? -6.477 33.438 -11.555 1 96.94 118 ALA A N 1
ATOM 877 C CA . ALA A 1 118 ? -5.445 33.969 -12.453 1 96.94 118 ALA A CA 1
ATOM 878 C C . ALA A 1 118 ? -4.555 32.812 -12.953 1 96.94 118 ALA A C 1
ATOM 880 O O . ALA A 1 118 ? -3.904 32.938 -13.992 1 96.94 118 ALA A O 1
ATOM 881 N N . ALA A 1 119 ? -4.535 31.766 -12.148 1 96.5 119 ALA A N 1
ATOM 882 C CA . ALA A 1 119 ? -3.65 30.641 -12.492 1 96.5 119 ALA A CA 1
ATOM 883 C C . ALA A 1 119 ? -4.359 29.641 -13.391 1 96.5 119 ALA A C 1
ATOM 885 O O . ALA A 1 119 ? -3.725 28.734 -13.945 1 96.5 119 ALA A O 1
ATOM 886 N N . ILE A 1 120 ? -5.688 29.734 -13.555 1 96.88 120 ILE A N 1
ATOM 887 C CA . ILE A 1 120 ? -6.422 28.859 -14.453 1 96.88 120 ILE A CA 1
ATOM 888 C C . ILE A 1 120 ? -6.035 29.156 -15.898 1 96.88 120 ILE A C 1
ATOM 890 O O . ILE A 1 120 ? -6.102 30.297 -16.344 1 96.88 120 ILE A O 1
ATOM 894 N N . LYS A 1 121 ? -5.676 28.172 -16.562 1 95.25 121 LYS A N 1
ATOM 895 C CA . LYS A 1 121 ? -5.176 28.359 -17.922 1 95.25 121 LYS A CA 1
ATOM 896 C C . LYS A 1 121 ? -6.312 28.281 -18.938 1 95.25 121 LYS A C 1
ATOM 898 O O . LYS A 1 121 ? -7.266 27.531 -18.766 1 95.25 121 LYS A O 1
ATOM 903 N N . PRO A 1 122 ? -6.156 29.062 -20.094 1 91.44 122 PRO A N 1
ATOM 904 C CA . PRO A 1 122 ? -7.141 28.969 -21.188 1 91.44 122 PRO A CA 1
ATOM 905 C C . PRO A 1 122 ? -7.027 27.656 -21.953 1 91.44 122 PRO A C 1
ATOM 907 O O . PRO A 1 122 ? -5.988 27 -21.922 1 91.44 122 PRO A O 1
ATOM 910 N N . ASP A 1 123 ? -8.117 27.328 -22.531 1 90.69 123 ASP A N 1
ATOM 911 C CA . ASP A 1 123 ? -8.102 26.188 -23.422 1 90.69 123 ASP A CA 1
ATOM 912 C C . ASP A 1 123 ? -7.324 26.484 -24.703 1 90.69 123 ASP A C 1
ATOM 914 O O . ASP A 1 123 ? -7.887 27 -25.672 1 90.69 123 ASP A O 1
ATOM 918 N N . ASP A 1 124 ? -6.059 26.266 -24.688 1 89.19 124 ASP A N 1
ATOM 919 C CA . ASP A 1 124 ? -5.094 26.531 -25.766 1 89.19 124 ASP A CA 1
ATOM 920 C C . ASP A 1 124 ? -3.969 25.5 -25.75 1 89.19 124 ASP A C 1
ATOM 922 O O . ASP A 1 124 ? -3.549 25.031 -24.688 1 89.19 124 ASP A O 1
ATOM 926 N N . ILE A 1 125 ? -3.48 25.156 -26.953 1 88.94 125 ILE A N 1
ATOM 927 C CA . ILE A 1 125 ? -2.547 24.047 -27.125 1 88.94 125 ILE A CA 1
ATOM 928 C C . ILE A 1 125 ? -1.255 24.328 -26.359 1 88.94 125 ILE A C 1
ATOM 930 O O . ILE A 1 125 ? -0.443 23.438 -26.141 1 88.94 125 ILE A O 1
ATOM 934 N N . HIS A 1 126 ? -1 25.516 -25.875 1 89.38 126 HIS A N 1
ATOM 935 C CA . HIS A 1 126 ? 0.229 25.906 -25.188 1 89.38 126 HIS A CA 1
ATOM 936 C C . HIS A 1 126 ? 0.167 25.547 -23.703 1 89.38 126 HIS A C 1
ATOM 938 O O . HIS A 1 126 ? 1.188 25.578 -23.016 1 89.38 126 HIS A O 1
ATOM 944 N N . PHE A 1 127 ? -1.113 25.109 -23.281 1 87.75 127 PHE A N 1
ATOM 945 C CA . PHE A 1 127 ? -1.296 25.031 -21.828 1 87.75 127 PHE A CA 1
ATOM 946 C C . PHE A 1 127 ? -1.823 23.672 -21.422 1 87.75 127 PHE A C 1
ATOM 948 O O . PHE A 1 127 ? -2.523 23 -22.188 1 87.75 127 PHE A O 1
ATOM 955 N N . ALA A 1 128 ? -1.429 23.203 -20.188 1 93.31 128 ALA A N 1
ATOM 956 C CA . ALA A 1 128 ? -2.125 22.094 -19.562 1 93.31 128 ALA A CA 1
ATOM 957 C C . ALA A 1 128 ? -3.58 22.438 -19.266 1 93.31 128 ALA A C 1
ATOM 959 O O . ALA A 1 128 ? -3.916 23.609 -19.078 1 93.31 128 ALA A O 1
ATOM 960 N N . ARG A 1 129 ? -4.457 21.516 -19.297 1 95 129 ARG A N 1
ATOM 961 C CA . ARG A 1 129 ? -5.863 21.75 -19 1 95 129 ARG A CA 1
ATOM 962 C C . ARG A 1 129 ? -6.105 21.766 -17.5 1 95 129 ARG A C 1
ATOM 964 O O . ARG A 1 129 ? -5.914 20.75 -16.812 1 95 129 ARG A O 1
ATOM 971 N N . THR A 1 130 ? -6.434 22.875 -16.906 1 96.81 130 THR A N 1
ATOM 972 C CA . THR A 1 130 ? -6.734 22.984 -15.477 1 96.81 130 THR A CA 1
ATOM 973 C C . THR A 1 130 ? -8.023 22.234 -15.141 1 96.81 130 THR A C 1
ATOM 975 O O . THR A 1 130 ? -9.086 22.547 -15.672 1 96.81 130 THR A O 1
ATOM 978 N N . ARG A 1 131 ? -7.926 21.25 -14.195 1 97.56 131 ARG A N 1
ATOM 979 C CA . ARG A 1 131 ? -9.078 20.375 -13.992 1 97.56 131 ARG A CA 1
ATOM 980 C C . ARG A 1 131 ? -9.484 20.344 -12.523 1 97.56 131 ARG A C 1
ATOM 982 O O . ARG A 1 131 ? -10.648 20.094 -12.203 1 97.56 131 ARG A O 1
ATOM 989 N N . LEU A 1 132 ? -8.531 20.641 -11.641 1 98.56 132 LEU A N 1
ATOM 990 C CA . LEU A 1 132 ? -8.766 20.312 -10.242 1 98.56 132 LEU A CA 1
ATOM 991 C C . LEU A 1 132 ? -8.156 21.375 -9.328 1 98.56 132 LEU A C 1
ATOM 993 O O . LEU A 1 132 ? -7.047 21.844 -9.578 1 98.56 132 LEU A O 1
ATOM 997 N N . LEU A 1 133 ? -8.914 21.797 -8.336 1 98.69 133 LEU A N 1
ATOM 998 C CA . LEU A 1 133 ? -8.406 22.531 -7.191 1 98.69 133 LEU A CA 1
ATOM 999 C C . LEU A 1 133 ? -8.297 21.641 -5.969 1 98.69 133 LEU A C 1
ATOM 1001 O O . LEU A 1 133 ? -9.281 21.031 -5.547 1 98.69 133 LEU A O 1
ATOM 1005 N N . SER A 1 134 ? -7.105 21.484 -5.445 1 98.62 134 SER A N 1
ATOM 1006 C CA . SER A 1 134 ? -6.828 20.656 -4.27 1 98.62 134 SER A CA 1
ATOM 1007 C C . SER A 1 134 ? -6.504 21.531 -3.057 1 98.62 134 SER A C 1
ATOM 1009 O O . SER A 1 134 ? -5.531 22.281 -3.07 1 98.62 134 SER A O 1
ATOM 1011 N N . LEU A 1 135 ? -7.305 21.406 -2.051 1 98.69 135 LEU A N 1
ATOM 1012 C CA . LEU A 1 135 ? -7.078 22.094 -0.787 1 98.69 135 LEU A CA 1
ATOM 1013 C C . LEU A 1 135 ? -6.652 21.125 0.301 1 98.69 135 LEU A C 1
ATOM 1015 O O . LEU A 1 135 ? -6.781 19.906 0.133 1 98.69 135 LEU A O 1
ATOM 1019 N N . GLU A 1 136 ? -6.051 21.578 1.332 1 98.5 136 GLU A N 1
ATOM 1020 C CA . GLU A 1 136 ? -5.625 20.812 2.49 1 98.5 136 GLU A CA 1
ATOM 1021 C C . GLU A 1 136 ? -6.195 21.375 3.783 1 98.5 136 GLU A C 1
ATOM 1023 O O . GLU A 1 136 ? -6.117 22.594 4.02 1 98.5 136 GLU A O 1
ATOM 1028 N N . ASN A 1 137 ? -6.848 20.547 4.578 1 98.38 137 ASN A N 1
ATOM 1029 C CA . ASN A 1 137 ? -7.473 20.969 5.824 1 98.38 137 ASN A CA 1
ATOM 1030 C C . ASN A 1 137 ? -7.422 19.875 6.879 1 98.38 137 ASN A C 1
ATOM 1032 O O . ASN A 1 137 ? -8.086 18.844 6.746 1 98.38 137 ASN A O 1
ATOM 1036 N N . THR A 1 138 ? -6.625 20.062 7.918 1 98.06 138 THR A N 1
ATOM 1037 C CA . THR A 1 138 ? -5.891 21.281 8.258 1 98.06 138 THR A CA 1
ATOM 1038 C C . THR A 1 138 ? -4.574 21.344 7.492 1 98.06 138 THR A C 1
ATOM 1040 O O . THR A 1 138 ? -4.117 20.344 6.938 1 98.06 138 THR A O 1
ATOM 1043 N N . ILE A 1 139 ? -4 22.484 7.422 1 97 139 ILE A N 1
ATOM 1044 C CA . ILE A 1 139 ? -2.67 22.688 6.855 1 97 139 ILE A CA 1
ATOM 1045 C C . ILE A 1 139 ? -1.756 23.328 7.891 1 97 139 ILE A C 1
ATOM 1047 O O . ILE A 1 139 ? -2.012 24.453 8.344 1 97 139 ILE A O 1
ATOM 1051 N N . GLY A 1 140 ? -0.733 22.562 8.297 1 95.06 140 GLY A N 1
ATOM 1052 C CA . GLY A 1 140 ? 0.096 23.031 9.391 1 95.06 140 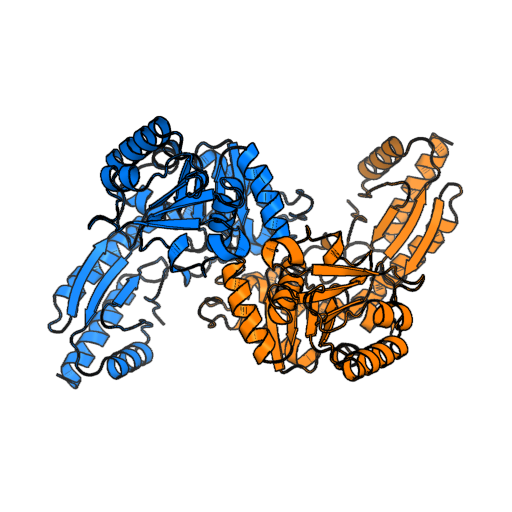GLY A CA 1
ATOM 1053 C C . GLY A 1 140 ? -0.68 23.25 10.68 1 95.06 140 GLY A C 1
ATOM 1054 O O . GLY A 1 140 ? -0.38 24.156 11.445 1 95.06 140 GLY A O 1
ATOM 1055 N N . GLY A 1 141 ? -1.684 22.531 10.789 1 97.81 141 GLY A N 1
ATOM 1056 C CA . GLY A 1 141 ? -2.521 22.656 11.969 1 97.81 141 GLY A CA 1
ATOM 1057 C C . GLY A 1 141 ? -3.629 23.688 11.805 1 97.81 141 GLY A C 1
ATOM 1058 O O . GLY A 1 141 ? -4.59 23.688 12.578 1 97.81 141 GLY A O 1
ATOM 1059 N N . LYS A 1 142 ? -3.549 24.562 10.852 1 98.12 142 LYS A N 1
ATOM 1060 C CA . LYS A 1 142 ? -4.52 25.625 10.664 1 98.12 142 LYS A CA 1
ATOM 1061 C C . LYS A 1 142 ? -5.801 25.109 10.016 1 98.12 142 LYS A C 1
ATOM 1063 O O . LYS A 1 142 ? -5.75 24.328 9.07 1 98.12 142 LYS A O 1
ATOM 1068 N N . VAL A 1 143 ? -6.902 25.516 10.539 1 98.56 143 VAL A N 1
ATOM 1069 C CA . VAL A 1 143 ? -8.211 25.141 10.023 1 98.56 143 VAL A CA 1
ATOM 1070 C C . VAL A 1 143 ? -8.656 26.141 8.961 1 98.56 143 VAL A C 1
ATOM 1072 O O . VAL A 1 143 ? -8.57 27.344 9.156 1 98.56 143 VAL A O 1
ATOM 1075 N 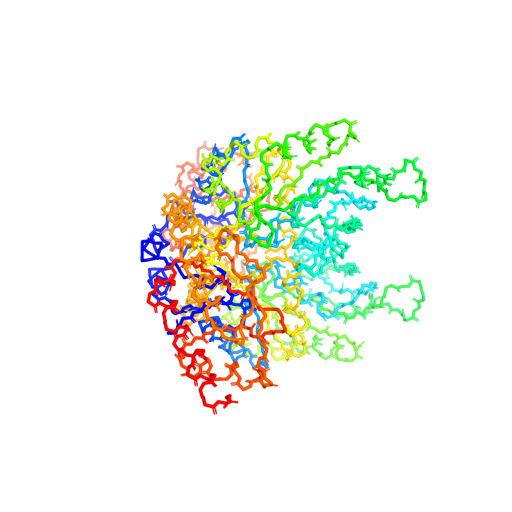N . LEU A 1 144 ? -9.078 25.625 7.797 1 98.38 144 LEU A N 1
ATOM 1076 C CA . LEU A 1 144 ? -9.742 26.5 6.836 1 98.38 144 LEU A CA 1
ATOM 1077 C C . LEU A 1 144 ? -11.156 26.844 7.297 1 98.38 144 LEU A C 1
ATOM 1079 O O . LEU A 1 144 ? -11.938 25.953 7.641 1 98.38 144 LEU A O 1
ATOM 1083 N N . PRO A 1 145 ? -11.5 28.109 7.312 1 97.25 145 PRO A N 1
ATOM 1084 C CA . PRO A 1 145 ? -12.836 28.484 7.766 1 97.25 145 PRO A CA 1
ATOM 1085 C C . PRO A 1 145 ? -13.945 27.906 6.895 1 97.25 145 PRO A C 1
ATOM 1087 O O . PRO A 1 145 ? -13.805 27.828 5.672 1 97.25 145 PRO A O 1
ATOM 1090 N N . MET A 1 146 ? -15.062 27.625 7.551 1 97.81 146 MET A N 1
ATOM 1091 C CA . MET A 1 146 ? -16.219 27.078 6.84 1 97.81 146 MET A CA 1
ATOM 1092 C C . MET A 1 146 ? -16.672 28.016 5.738 1 97.81 146 MET A C 1
ATOM 1094 O O . MET A 1 146 ? -17.094 27.578 4.668 1 97.81 146 MET A O 1
ATOM 1098 N N . SER A 1 147 ? -16.609 29.328 5.973 1 98.06 147 SER A N 1
ATOM 1099 C CA . SER A 1 147 ? -16.984 30.297 4.961 1 98.06 147 SER A CA 1
ATOM 1100 C C . SER A 1 147 ? -16.078 30.234 3.744 1 98.06 147 SER A C 1
ATOM 1102 O O . SER A 1 147 ? -16.531 30.375 2.607 1 98.06 147 SER A O 1
ATOM 1104 N N . TYR A 1 148 ? -14.82 30 3.988 1 98.5 148 TYR A N 1
ATOM 1105 C CA . TYR A 1 148 ? -13.875 29.859 2.885 1 98.5 148 TYR A CA 1
ATOM 1106 C C . TYR A 1 148 ? -14.188 28.609 2.064 1 98.5 148 TYR A C 1
ATOM 1108 O O . TYR A 1 148 ? -14.086 28.625 0.835 1 98.5 148 TYR A O 1
ATOM 1116 N N . LEU A 1 149 ? -14.523 27.484 2.734 1 98.69 149 LEU A N 1
ATOM 1117 C CA . LEU A 1 149 ? -14.867 26.266 2.021 1 98.69 149 LEU A CA 1
ATOM 1118 C C . LEU A 1 149 ? -16.062 26.484 1.104 1 98.69 149 LEU A C 1
ATOM 1120 O O . LEU A 1 149 ? -16.078 26.016 -0.032 1 98.69 149 LEU A O 1
ATOM 1124 N N . ALA A 1 150 ? -17.016 27.234 1.592 1 98.69 150 ALA A N 1
ATOM 1125 C CA . ALA A 1 150 ? -18.188 27.547 0.785 1 98.69 150 ALA A CA 1
ATOM 1126 C C . ALA A 1 150 ? -17.797 28.406 -0.425 1 98.69 150 ALA A C 1
ATOM 1128 O O . ALA A 1 150 ? -18.281 28.156 -1.534 1 98.69 150 ALA A O 1
ATOM 1129 N N . ASP A 1 151 ? -16.984 29.391 -0.183 1 98.69 151 ASP A N 1
ATOM 1130 C CA . ASP A 1 151 ? -16.516 30.234 -1.271 1 98.69 151 ASP A CA 1
ATOM 1131 C C . ASP A 1 151 ? -15.742 29.422 -2.309 1 98.69 151 ASP A C 1
ATOM 1133 O O . ASP A 1 151 ? -15.906 29.641 -3.514 1 98.69 151 ASP A O 1
ATOM 1137 N N . ALA A 1 152 ? -14.906 28.531 -1.806 1 98.75 152 ALA A N 1
ATOM 1138 C CA . ALA A 1 152 ? -14.102 27.703 -2.701 1 98.75 152 ALA A CA 1
ATOM 1139 C C . ALA A 1 152 ? -14.984 26.797 -3.547 1 98.75 152 ALA A C 1
ATOM 1141 O O . ALA A 1 152 ? -14.711 26.578 -4.73 1 98.75 152 ALA A O 1
ATOM 1142 N N . GLN A 1 153 ? -15.977 26.203 -2.934 1 98.69 153 GLN A N 1
ATOM 1143 C CA . GLN A 1 153 ? -16.922 25.359 -3.66 1 98.69 153 GLN A CA 1
ATOM 1144 C C . GLN A 1 153 ? -17.609 26.141 -4.77 1 98.69 153 GLN A C 1
ATOM 1146 O O . GLN A 1 153 ? -17.703 25.672 -5.906 1 98.69 153 GLN A O 1
ATOM 1151 N N . ALA A 1 154 ? -18.141 27.328 -4.441 1 98.69 154 ALA A N 1
ATOM 1152 C CA . ALA A 1 154 ? -18.812 28.172 -5.426 1 98.69 154 ALA A CA 1
ATOM 1153 C C . ALA A 1 154 ? -17.859 28.547 -6.559 1 98.69 154 ALA A C 1
ATOM 1155 O O . ALA A 1 154 ? -18.234 28.516 -7.73 1 98.69 154 ALA A O 1
ATOM 1156 N N . PHE A 1 155 ? -16.703 28.938 -6.172 1 98.44 155 PHE A N 1
ATOM 1157 C CA . PHE A 1 155 ? -15.68 29.312 -7.133 1 98.44 155 PHE A CA 1
ATOM 1158 C C . PHE A 1 155 ? -15.391 28.156 -8.086 1 98.44 155 PHE A C 1
ATOM 1160 O O . PHE A 1 155 ? -15.367 28.344 -9.305 1 98.44 155 PHE A O 1
ATOM 1167 N N . ALA A 1 156 ? -15.086 26.891 -7.512 1 98.56 156 ALA A N 1
ATOM 1168 C CA . ALA A 1 156 ? -14.781 25.734 -8.336 1 98.56 156 ALA A CA 1
ATOM 1169 C C . ALA A 1 156 ? -15.922 25.422 -9.305 1 98.56 156 ALA A C 1
ATOM 1171 O O . ALA A 1 156 ? -15.68 25.125 -10.477 1 98.56 156 ALA A O 1
ATOM 1172 N N . PHE A 1 157 ? -17.141 25.531 -8.836 1 97.81 157 PHE A N 1
ATOM 1173 C CA . PHE A 1 157 ? -18.312 25.297 -9.664 1 97.81 157 PHE A CA 1
ATOM 1174 C C . PHE A 1 157 ? -18.375 26.297 -10.812 1 97.81 157 PHE A C 1
ATOM 1176 O O . PHE A 1 157 ? -18.562 25.906 -11.969 1 97.81 157 PHE A O 1
ATOM 1183 N N . GLU A 1 158 ? -18.203 27.531 -10.5 1 98.06 158 GLU A N 1
ATOM 1184 C CA . GLU A 1 158 ? -18.266 28.594 -11.5 1 98.06 158 GLU A CA 1
ATOM 1185 C C . GLU A 1 158 ? -17.188 28.438 -12.562 1 98.06 158 GLU A C 1
ATOM 1187 O O . GLU A 1 158 ? -17.422 28.734 -13.734 1 98.06 158 GLU A O 1
ATOM 1192 N N . LYS A 1 159 ? -16.031 27.953 -12.164 1 97.88 159 LYS A N 1
ATOM 1193 C CA . LYS A 1 159 ? -14.891 27.875 -13.07 1 97.88 159 LYS A CA 1
ATOM 1194 C C . LYS A 1 159 ? -14.805 26.5 -13.734 1 97.88 159 LYS A C 1
ATOM 1196 O O . LYS A 1 159 ? -13.898 26.234 -14.531 1 97.88 159 LYS A O 1
ATOM 1201 N N . GLY A 1 160 ? -15.75 25.594 -13.367 1 97.19 160 GLY A N 1
ATOM 1202 C CA . GLY A 1 160 ? -15.781 24.266 -13.961 1 97.19 160 GLY A CA 1
ATOM 1203 C C . GLY A 1 160 ? -14.672 23.359 -13.453 1 97.19 160 GLY A C 1
ATOM 1204 O O . GLY A 1 160 ? -14.172 22.516 -14.195 1 97.19 160 GLY A O 1
ATOM 1205 N N . LEU A 1 161 ? -14.195 23.562 -12.273 1 98.25 161 LEU A N 1
ATOM 1206 C CA . LEU A 1 161 ? -13.172 22.734 -11.648 1 98.25 161 LEU A CA 1
ATOM 1207 C C . LEU A 1 161 ? -13.805 21.75 -10.664 1 98.25 161 LEU A C 1
ATOM 1209 O O . LEU A 1 161 ? -14.82 22.062 -10.039 1 98.25 161 LEU A O 1
ATOM 1213 N N . LYS A 1 162 ? -13.219 20.547 -10.578 1 98.69 162 LYS A N 1
ATOM 1214 C CA . LYS A 1 162 ? -13.492 19.703 -9.414 1 98.69 162 LYS A CA 1
ATOM 1215 C C . LYS A 1 162 ? -12.727 20.203 -8.188 1 98.69 162 LYS A C 1
ATOM 1217 O O . LYS A 1 162 ? -11.75 20.953 -8.32 1 98.69 162 LYS A O 1
ATOM 1222 N N . LEU A 1 163 ? -13.25 19.906 -7.059 1 98.81 163 LEU A N 1
ATOM 1223 C CA . LEU A 1 163 ? -12.664 20.328 -5.793 1 98.81 163 LEU A CA 1
ATOM 1224 C C . LEU A 1 163 ? -12.367 19.125 -4.898 1 98.81 163 LEU A C 1
ATOM 1226 O O . LEU A 1 163 ? -13.273 18.391 -4.531 1 98.81 163 LEU A O 1
ATOM 1230 N N . HIS A 1 164 ? -11.055 18.906 -4.555 1 98.88 164 HIS A N 1
ATOM 1231 C CA . HIS A 1 164 ? -10.594 17.812 -3.709 1 98.88 164 HIS A CA 1
ATOM 1232 C C . HIS A 1 164 ? -10.023 18.344 -2.398 1 98.88 164 HIS A C 1
ATOM 1234 O O . HIS A 1 164 ? -9.359 19.375 -2.377 1 98.88 164 HIS A O 1
ATOM 1240 N N . LEU A 1 165 ? -10.281 17.625 -1.345 1 98.88 165 LEU A N 1
ATOM 1241 C CA . LEU A 1 165 ? -9.703 17.953 -0.05 1 98.88 165 LEU A CA 1
ATOM 1242 C C . LEU A 1 165 ? -8.711 16.891 0.4 1 98.88 165 LEU A C 1
ATOM 1244 O O . LEU A 1 165 ? -9.094 15.734 0.613 1 98.88 165 LEU A O 1
ATOM 1248 N N . ASP A 1 166 ? -7.453 17.297 0.466 1 98.69 166 ASP A N 1
ATOM 1249 C CA . ASP A 1 166 ? -6.59 16.516 1.354 1 98.69 166 ASP A CA 1
ATOM 1250 C C . ASP A 1 166 ? -7.008 16.688 2.812 1 98.69 166 ASP A C 1
ATOM 1252 O O . ASP A 1 166 ? -6.578 17.641 3.479 1 98.69 166 ASP A O 1
ATOM 1256 N N . GLY A 1 167 ? -7.793 15.766 3.236 1 98.69 167 GLY A N 1
ATOM 1257 C CA . GLY A 1 167 ? -8.297 15.789 4.598 1 98.69 167 GLY A CA 1
ATOM 1258 C C . GLY A 1 167 ? -7.551 14.852 5.531 1 98.69 167 GLY A C 1
ATOM 1259 O O . GLY A 1 167 ? -8.156 14.211 6.391 1 98.69 167 GLY A O 1
ATOM 1260 N N . ALA A 1 168 ? -6.23 14.695 5.359 1 98 168 ALA A N 1
ATOM 1261 C CA . ALA A 1 168 ? -5.461 13.805 6.223 1 98 168 ALA A CA 1
ATOM 1262 C C . ALA A 1 168 ? -5.793 14.047 7.695 1 98 168 ALA A C 1
ATOM 1264 O O . ALA A 1 168 ? -5.801 13.109 8.5 1 98 168 ALA A O 1
ATOM 1265 N N . ARG A 1 169 ? -6.012 15.32 8.062 1 98.75 169 ARG A N 1
ATOM 1266 C CA . ARG A 1 169 ? -6.324 15.68 9.438 1 98.75 169 ARG A CA 1
ATOM 1267 C C . ARG A 1 169 ? -7.66 16.406 9.523 1 98.75 169 ARG A C 1
ATOM 1269 O O . ARG A 1 169 ? -7.816 17.344 10.312 1 98.75 169 ARG A O 1
ATOM 1276 N N . VAL A 1 170 ? -8.625 16.016 8.68 1 98.81 170 VAL A N 1
ATOM 1277 C CA . VAL A 1 170 ? -9.906 16.703 8.578 1 98.81 170 VAL A CA 1
ATOM 1278 C C . VAL A 1 170 ? -10.633 16.641 9.922 1 98.81 170 VAL A C 1
ATOM 1280 O O . VAL A 1 170 ? -11.352 17.562 10.289 1 98.81 170 VAL A O 1
ATOM 1283 N N . PHE A 1 171 ? -10.398 15.617 10.711 1 98.88 171 PHE A N 1
ATOM 1284 C CA . PHE A 1 171 ? -11.102 15.492 11.984 1 98.88 171 PHE A CA 1
ATOM 1285 C C . PHE A 1 171 ? -10.555 16.484 13 1 98.88 171 PHE A C 1
ATOM 1287 O O . PHE A 1 171 ? -11.273 16.922 13.898 1 98.88 171 PHE A O 1
ATOM 1294 N N . ASN A 1 172 ? -9.289 16.891 12.867 1 98.88 172 ASN A N 1
ATOM 1295 C CA . ASN A 1 172 ? -8.82 18.016 13.664 1 98.88 172 ASN A CA 1
ATOM 1296 C C . ASN A 1 172 ? -9.617 19.297 13.352 1 98.88 172 ASN A C 1
ATOM 1298 O O . ASN A 1 172 ? -9.953 20.047 14.258 1 98.88 172 ASN A O 1
ATOM 1302 N N . ALA A 1 173 ? -9.883 19.516 12.086 1 98.81 173 ALA A N 1
ATOM 1303 C CA . ALA A 1 173 ? -10.688 20.672 11.68 1 98.81 173 ALA A CA 1
ATOM 1304 C C . ALA A 1 173 ? -12.109 20.547 12.211 1 98.81 173 ALA A C 1
ATOM 1306 O O . ALA A 1 173 ? -12.672 21.531 12.719 1 98.81 173 ALA A O 1
ATOM 1307 N N . ALA A 1 174 ? -12.695 19.359 12.039 1 98.75 174 ALA A N 1
ATOM 1308 C CA . ALA A 1 174 ? -14.062 19.125 12.477 1 98.75 174 ALA A CA 1
ATOM 1309 C C . ALA A 1 174 ? -14.211 19.406 13.977 1 98.75 174 ALA A C 1
ATOM 1311 O O . ALA A 1 174 ? -15.141 20.094 14.398 1 98.75 174 ALA A O 1
ATOM 1312 N N . VAL A 1 175 ? -13.281 18.859 14.773 1 98.75 175 VAL A N 1
ATOM 1313 C CA . VAL A 1 175 ? -13.312 19.016 16.219 1 98.75 175 VAL A CA 1
ATOM 1314 C C . VAL A 1 175 ? -13.094 20.484 16.578 1 98.75 175 VAL A C 1
ATOM 1316 O O . VAL A 1 175 ? -13.789 21.031 17.438 1 98.75 175 VAL A O 1
ATOM 1319 N N . ALA A 1 176 ? -12.172 21.141 15.945 1 98.56 176 ALA A N 1
ATOM 1320 C CA . ALA A 1 176 ? -11.859 22.531 16.219 1 98.56 176 ALA A CA 1
ATOM 1321 C C . ALA A 1 176 ? -13.055 23.438 15.938 1 98.56 176 ALA A C 1
ATOM 1323 O O . ALA A 1 176 ? -13.312 24.391 16.672 1 98.56 176 ALA A O 1
ATOM 1324 N N . GLU A 1 177 ? -13.789 23.109 14.859 1 97.81 177 GLU A N 1
ATOM 1325 C CA . GLU A 1 177 ? -14.914 23.938 14.422 1 97.81 177 GLU A CA 1
ATOM 1326 C C . GLU A 1 177 ? -16.219 23.5 15.086 1 97.81 177 GLU A C 1
ATOM 1328 O O . GLU A 1 177 ? -17.219 24.203 15.023 1 97.81 177 GLU A O 1
ATOM 1333 N N . GLY A 1 178 ? -16.203 22.391 15.758 1 98.12 178 GLY A N 1
ATOM 1334 C CA . GLY A 1 178 ? -17.406 21.844 16.375 1 98.12 178 GLY A CA 1
ATOM 1335 C C . GLY A 1 178 ? -18.453 21.422 15.367 1 98.12 178 GLY A C 1
ATOM 1336 O O . GLY A 1 178 ? -19.641 21.672 15.562 1 98.12 178 GLY A O 1
ATOM 1337 N N . VAL A 1 179 ? -17.984 20.828 14.234 1 98.44 179 VAL A N 1
ATOM 1338 C CA . VAL A 1 179 ? -18.922 20.406 13.195 1 98.44 179 VAL A CA 1
ATOM 1339 C C . VAL A 1 179 ? -18.672 18.938 12.844 1 98.44 179 VAL A C 1
ATOM 1341 O O . VAL A 1 179 ? -17.656 18.359 13.242 1 98.44 179 VAL A O 1
ATOM 1344 N N . SER A 1 180 ? -19.641 18.328 12.094 1 98.44 180 SER A N 1
ATOM 1345 C CA . SER A 1 180 ? -19.5 16.953 11.633 1 98.44 180 SER A CA 1
ATOM 1346 C C . SER A 1 180 ? -18.594 16.859 10.414 1 98.44 180 SER A C 1
ATOM 1348 O O . SER A 1 180 ? -18.328 17.875 9.758 1 98.44 180 SER A O 1
ATOM 1350 N N . LEU A 1 181 ? -18.141 15.68 10.188 1 98.69 181 LEU A N 1
ATOM 1351 C CA . LEU A 1 181 ? -17.375 15.453 8.969 1 98.69 181 LEU A CA 1
ATOM 1352 C C . LEU A 1 181 ? -18.188 15.852 7.734 1 98.69 181 LEU A C 1
ATOM 1354 O O . LEU A 1 181 ? -17.641 16.453 6.801 1 98.69 181 LEU A O 1
ATOM 1358 N N . SER A 1 182 ? -19.453 15.531 7.66 1 98.69 182 SER A N 1
ATOM 1359 C CA . SER A 1 182 ? -20.312 15.797 6.508 1 98.69 182 SER A CA 1
ATOM 1360 C C . SER A 1 182 ? -20.453 17.297 6.266 1 98.69 182 SER A C 1
ATOM 1362 O O . SER A 1 182 ? -20.578 17.734 5.121 1 98.69 182 SER A O 1
ATOM 1364 N N . ALA A 1 183 ? -20.359 18.094 7.344 1 98.75 183 ALA A N 1
ATOM 1365 C CA . ALA A 1 183 ? -20.469 19.547 7.211 1 98.75 183 ALA A CA 1
ATOM 1366 C C . ALA A 1 183 ? -19.281 20.094 6.43 1 98.75 183 ALA A C 1
ATOM 1368 O O . ALA A 1 183 ? -19.422 21.078 5.688 1 98.75 183 ALA A O 1
ATOM 1369 N N . ILE A 1 184 ? -18.141 19.516 6.582 1 98.81 184 ILE A N 1
ATOM 1370 C CA . ILE A 1 184 ? -16.953 19.906 5.828 1 98.81 184 ILE A CA 1
ATOM 1371 C C . ILE A 1 184 ? -17 19.281 4.441 1 98.81 184 ILE A C 1
ATOM 1373 O O . ILE A 1 184 ? -16.812 19.953 3.432 1 98.81 184 ILE A O 1
ATOM 1377 N N . ALA A 1 185 ? -17.328 18 4.398 1 98.75 185 ALA A N 1
ATOM 1378 C CA . ALA A 1 185 ? -17.219 17.172 3.197 1 98.75 185 ALA A CA 1
ATOM 1379 C C . ALA A 1 185 ? -18.172 17.656 2.111 1 98.75 185 ALA A C 1
ATOM 1381 O O . ALA A 1 185 ? -17.875 17.547 0.919 1 98.75 185 ALA A O 1
ATOM 1382 N N . GLN A 1 186 ? -19.266 18.25 2.469 1 98.31 186 GLN A N 1
ATOM 1383 C CA . GLN A 1 186 ? -20.312 18.625 1.519 1 98.31 186 GLN A CA 1
ATOM 1384 C C . GLN A 1 186 ? -19.797 19.656 0.519 1 98.31 186 GLN A C 1
ATOM 1386 O O . GLN A 1 186 ? -20.375 19.828 -0.551 1 98.31 186 GLN A O 1
ATOM 1391 N N . HIS A 1 187 ? -18.734 20.297 0.813 1 98.75 187 HIS A N 1
ATOM 1392 C CA . HIS A 1 187 ? -18.203 21.359 -0.048 1 98.75 187 HIS A CA 1
ATOM 1393 C C . HIS A 1 187 ? -17.281 20.781 -1.117 1 98.75 187 HIS A C 1
ATOM 1395 O O . HIS A 1 187 ? -16.812 21.516 -1.992 1 98.75 187 HIS A O 1
ATOM 1401 N N . PHE A 1 188 ? -16.984 19.5 -1.112 1 98.88 188 PHE A N 1
ATOM 1402 C CA . PHE A 1 188 ? -15.953 18.938 -1.963 1 98.88 188 PHE A CA 1
ATOM 1403 C C . PHE A 1 188 ? -16.516 17.812 -2.828 1 98.88 188 PHE A C 1
ATOM 1405 O O . PHE A 1 188 ? -17.562 17.25 -2.512 1 98.88 188 PHE A O 1
ATOM 1412 N N . ASP A 1 189 ? -15.844 17.5 -3.961 1 98.81 189 ASP A N 1
ATOM 1413 C CA . ASP A 1 189 ? -16.188 16.359 -4.809 1 98.81 189 ASP A CA 1
ATOM 1414 C C . ASP A 1 189 ? -15.57 15.078 -4.266 1 98.81 189 ASP A C 1
ATOM 1416 O O . ASP A 1 189 ? -16.047 13.977 -4.555 1 98.81 189 ASP A O 1
ATOM 1420 N N . SER A 1 190 ? -14.492 15.203 -3.537 1 98.88 190 SER A N 1
ATOM 1421 C CA . SER A 1 190 ? -13.82 14.086 -2.879 1 98.88 190 SER A CA 1
ATOM 1422 C C . SER A 1 190 ? -12.945 14.57 -1.725 1 98.88 190 SER A C 1
ATOM 1424 O O . SER A 1 190 ? -12.594 15.75 -1.656 1 98.88 190 SER A O 1
ATOM 1426 N N . LEU A 1 191 ? -12.664 13.758 -0.795 1 98.69 191 LEU A N 1
ATOM 1427 C CA . LEU A 1 191 ? -11.711 14.07 0.265 1 98.69 191 LEU A CA 1
ATOM 1428 C C . LEU A 1 191 ? -11.023 12.805 0.769 1 98.69 191 LEU A C 1
ATOM 1430 O O . LEU A 1 191 ? -11.523 11.703 0.56 1 98.69 191 LEU A O 1
ATOM 1434 N N . THR A 1 192 ? -9.883 12.969 1.361 1 98.81 192 THR A N 1
ATOM 1435 C CA . THR A 1 192 ? -9.172 11.875 2.006 1 98.81 192 THR A CA 1
ATOM 1436 C C . THR A 1 192 ? -9.234 12 3.525 1 98.81 192 THR A C 1
ATOM 1438 O O . THR A 1 192 ? -9.406 13.102 4.055 1 98.81 192 THR A O 1
ATOM 1441 N N . ILE A 1 193 ? -9.219 10.938 4.207 1 98.81 193 ILE A N 1
ATOM 1442 C CA . ILE A 1 193 ? -9.133 10.82 5.66 1 98.81 193 ILE A CA 1
ATOM 1443 C C . ILE A 1 193 ? -7.961 9.922 6.035 1 98.81 193 ILE A C 1
ATOM 1445 O O . ILE A 1 193 ? -7.895 8.766 5.605 1 98.81 193 ILE A O 1
ATOM 1449 N N . CYS A 1 194 ? -7.023 10.445 6.754 1 98.62 194 CYS A N 1
ATOM 1450 C CA . CYS A 1 194 ? -5.965 9.562 7.242 1 98.62 194 CYS A CA 1
ATOM 1451 C C . CYS A 1 194 ? -6.355 8.922 8.562 1 98.62 194 CYS A C 1
ATOM 1453 O O . CYS A 1 194 ? -6.727 9.617 9.516 1 98.62 194 CYS A O 1
ATOM 1455 N N . LEU A 1 195 ? -6.266 7.613 8.664 1 98.69 195 LEU A N 1
ATOM 1456 C CA . LEU A 1 195 ? -6.629 6.887 9.875 1 98.69 195 LEU A CA 1
ATOM 1457 C C . LEU A 1 195 ? -5.426 6.738 10.797 1 98.69 195 LEU A C 1
ATOM 1459 O O . LEU A 1 195 ? -5.582 6.43 11.984 1 98.69 195 LEU A O 1
ATOM 1463 N N . SER A 1 196 ? -4.227 6.988 10.234 1 97.38 196 SER A N 1
ATOM 1464 C CA . SER A 1 196 ? -3.004 6.715 10.977 1 97.38 196 SER A CA 1
ATOM 1465 C C . SER A 1 196 ? -2.322 8.008 11.414 1 97.38 196 SER A C 1
ATOM 1467 O O . SER A 1 196 ? -1.142 8 11.773 1 97.38 196 SER A O 1
ATOM 1469 N N . LYS A 1 197 ? -2.994 9.125 11.367 1 97.12 197 LYS A N 1
ATOM 1470 C CA . LYS A 1 197 ? -2.51 10.406 11.867 1 97.12 197 LYS A CA 1
ATOM 1471 C C . LYS A 1 197 ? -3.357 10.891 13.047 1 97.12 197 LYS A C 1
ATOM 1473 O O . LYS A 1 197 ? -4.371 11.562 12.844 1 97.12 197 LYS A O 1
ATOM 1478 N N . GLY A 1 198 ? -2.887 10.609 14.172 1 97.31 198 GLY A N 1
ATOM 1479 C CA . GLY A 1 198 ? -3.555 11.102 15.367 1 97.31 198 GLY A CA 1
ATOM 1480 C C . GLY A 1 198 ? -4.75 10.25 15.766 1 97.31 198 GLY A C 1
ATOM 1481 O O . GLY A 1 198 ? -5.254 10.375 16.891 1 97.31 198 GLY A O 1
ATOM 1482 N N . LEU A 1 199 ? -5.195 9.344 14.859 1 98.31 199 LEU A N 1
ATOM 1483 C CA . LEU A 1 199 ? -6.371 8.531 15.133 1 98.31 199 LEU A CA 1
ATOM 1484 C C . LEU A 1 199 ? -5.969 7.113 15.547 1 98.31 199 LEU A C 1
ATOM 1486 O O . LEU A 1 199 ? -6.824 6.254 15.75 1 98.31 199 LEU A O 1
ATOM 1490 N N . ALA A 1 200 ? -4.762 6.793 15.555 1 97.75 200 ALA A N 1
ATOM 1491 C CA . ALA A 1 200 ? -4.133 5.672 16.25 1 97.75 200 ALA A CA 1
ATOM 1492 C C . ALA A 1 200 ? -4.203 4.398 15.406 1 97.75 200 ALA A C 1
ATOM 1494 O O . ALA A 1 200 ? -3.615 3.375 15.773 1 97.75 200 ALA A O 1
ATOM 1495 N N . ALA A 1 201 ? -4.957 4.383 14.266 1 98.44 201 ALA A N 1
ATOM 1496 C CA . ALA A 1 201 ? -4.848 3.203 13.414 1 98.44 201 ALA A CA 1
ATOM 1497 C C . ALA A 1 201 ? -3.418 3.018 12.914 1 98.44 201 ALA A C 1
ATOM 1499 O O . ALA A 1 201 ? -2.736 3.992 12.586 1 98.44 201 ALA A O 1
ATOM 1500 N N . PRO A 1 202 ? -2.936 1.795 12.852 1 98.12 202 PRO A N 1
ATOM 1501 C CA . PRO A 1 202 ? -1.534 1.573 12.484 1 98.12 202 PRO A CA 1
ATOM 1502 C C . PRO A 1 202 ? -1.256 1.869 11.008 1 98.12 202 PRO A C 1
ATOM 1504 O O . PRO A 1 202 ? -0.16 2.316 10.664 1 98.12 202 PRO A O 1
ATOM 1507 N N . VAL A 1 203 ? -2.217 1.5 10.164 1 98.06 203 VAL A N 1
ATOM 1508 C CA . VAL A 1 203 ? -2.086 1.63 8.719 1 98.06 203 VAL A CA 1
ATOM 1509 C C . VAL A 1 203 ? -3.422 2.057 8.109 1 98.06 203 VAL A C 1
ATOM 1511 O O . VAL A 1 203 ? -4.48 1.585 8.531 1 98.06 203 VAL A O 1
ATOM 1514 N N . GLY A 1 204 ? -3.246 3.02 7.148 1 98.12 204 GLY A N 1
ATOM 1515 C CA . GLY A 1 204 ? -4.402 3.141 6.277 1 98.12 204 GLY A CA 1
ATOM 1516 C C . GLY A 1 204 ? -4.969 4.547 6.227 1 98.12 204 GLY A C 1
ATOM 1517 O O . GLY A 1 204 ? -4.746 5.344 7.145 1 98.12 204 GLY A O 1
ATOM 1518 N N . SER A 1 205 ? -5.676 4.828 5.188 1 98.75 205 SER A N 1
ATOM 1519 C CA . SER A 1 205 ? -6.449 6.031 4.891 1 98.75 205 SER A CA 1
ATOM 1520 C C . SER A 1 205 ? -7.664 5.711 4.031 1 98.75 205 SER A C 1
ATOM 1522 O O . SER A 1 205 ? -7.871 4.559 3.641 1 98.75 205 SER A O 1
ATOM 1524 N N . LEU A 1 206 ? -8.477 6.672 3.852 1 98.88 206 LEU A N 1
ATOM 1525 C CA . LEU A 1 206 ? -9.68 6.527 3.033 1 98.88 206 LEU A CA 1
ATOM 1526 C C . LEU A 1 206 ? -9.766 7.637 1.988 1 98.88 206 LEU A C 1
ATOM 1528 O O . LEU A 1 206 ? -9.414 8.781 2.268 1 98.88 206 LEU A O 1
ATOM 1532 N N . LEU A 1 207 ? -10.094 7.277 0.778 1 98.94 207 LEU A N 1
ATOM 1533 C CA . LEU A 1 207 ? -10.578 8.211 -0.229 1 98.94 207 LEU A CA 1
ATOM 1534 C C . LEU A 1 207 ? -12.102 8.133 -0.35 1 98.94 207 LEU A C 1
ATOM 1536 O O . LEU A 1 207 ? -12.656 7.055 -0.553 1 98.94 207 LEU A O 1
ATOM 1540 N N . VAL A 1 208 ? -12.734 9.242 -0.183 1 98.81 208 VAL A N 1
ATOM 1541 C CA . VAL A 1 208 ? -14.195 9.312 -0.232 1 98.81 208 VAL A CA 1
ATOM 1542 C C . VAL A 1 208 ? -14.633 10.141 -1.438 1 98.81 208 VAL A C 1
ATOM 1544 O O . VAL A 1 208 ? -14.016 11.164 -1.749 1 98.81 208 VAL A O 1
ATOM 1547 N N . GLY A 1 209 ? -15.68 9.703 -2.176 1 98.69 209 GLY A N 1
ATOM 1548 C CA . GLY A 1 209 ? -16.219 10.375 -3.352 1 98.69 209 GLY A CA 1
ATOM 1549 C C . GLY A 1 209 ? -17.422 9.68 -3.934 1 98.69 209 GLY A C 1
ATOM 1550 O O . GLY A 1 209 ? -18.047 8.836 -3.273 1 98.69 209 GLY A O 1
ATOM 1551 N N . ASP A 1 210 ? -17.828 10.062 -5.078 1 98.31 210 ASP A N 1
ATOM 1552 C CA . ASP A 1 210 ? -18.938 9.383 -5.719 1 98.31 210 ASP A CA 1
ATOM 1553 C C . ASP A 1 210 ? -18.516 8.023 -6.266 1 98.31 210 ASP A C 1
ATOM 1555 O O . ASP A 1 210 ? -17.328 7.691 -6.258 1 98.31 210 ASP A O 1
ATOM 1559 N N . GLU A 1 211 ? -19.406 7.23 -6.645 1 98.19 211 GLU A N 1
ATOM 1560 C CA . GLU A 1 211 ? -19.172 5.855 -7.062 1 98.19 211 GLU A CA 1
ATOM 1561 C C . GLU A 1 211 ? -18.234 5.801 -8.273 1 98.19 211 GLU A C 1
ATOM 1563 O O . GLU A 1 211 ? -17.375 4.926 -8.367 1 98.19 211 GLU A O 1
ATOM 1568 N N . ALA A 1 212 ? -18.453 6.664 -9.195 1 98.12 212 ALA A N 1
ATOM 1569 C CA . ALA A 1 212 ? -17.656 6.664 -10.414 1 98.12 212 ALA A CA 1
ATOM 1570 C C . ALA A 1 212 ? -16.188 6.941 -10.102 1 98.12 212 ALA A C 1
ATOM 1572 O O . ALA A 1 212 ? -15.297 6.266 -10.625 1 98.12 212 ALA A O 1
ATOM 1573 N N . LEU A 1 213 ? -15.922 7.973 -9.305 1 98.38 213 LEU A N 1
ATOM 1574 C CA . LEU A 1 213 ? -14.555 8.312 -8.906 1 98.38 213 LEU A CA 1
ATOM 1575 C C . LEU A 1 213 ? -13.898 7.152 -8.18 1 98.38 213 LEU A C 1
ATOM 1577 O O . LEU A 1 213 ? -12.742 6.812 -8.461 1 98.38 213 LEU A O 1
ATOM 1581 N N . ILE A 1 214 ? -14.609 6.559 -7.227 1 98.69 214 ILE A N 1
ATOM 1582 C CA . ILE A 1 214 ? -14.055 5.504 -6.391 1 98.69 214 ILE A CA 1
ATOM 1583 C C . ILE A 1 214 ? -13.781 4.262 -7.238 1 98.69 214 ILE A C 1
ATOM 1585 O O . ILE A 1 214 ? -12.797 3.555 -7.02 1 98.69 214 ILE A O 1
ATOM 1589 N N . LYS A 1 215 ? -14.633 3.955 -8.164 1 97.88 215 LYS A N 1
ATOM 1590 C CA . LYS A 1 215 ? -14.391 2.842 -9.078 1 97.88 215 LYS A CA 1
ATOM 1591 C C . LYS A 1 215 ? -13.086 3.037 -9.852 1 97.88 215 LYS A C 1
ATOM 1593 O O . LYS A 1 215 ? -12.281 2.115 -9.953 1 97.88 215 LYS A O 1
ATOM 1598 N N . LYS A 1 216 ? -12.93 4.234 -10.383 1 97.62 216 LYS A N 1
ATOM 1599 C CA . LYS A 1 216 ? -11.703 4.57 -11.094 1 97.62 216 LYS A CA 1
ATOM 1600 C C . LYS A 1 216 ? -10.492 4.488 -10.172 1 97.62 216 LYS A C 1
ATOM 1602 O O . LYS A 1 216 ? -9.445 3.959 -10.555 1 97.62 216 LYS A O 1
ATOM 1607 N N . ALA A 1 217 ? -10.633 5.02 -8.992 1 98.38 217 ALA A N 1
ATOM 1608 C CA . ALA A 1 217 ? -9.555 5.008 -8.008 1 98.38 217 ALA A CA 1
ATOM 1609 C C . ALA A 1 217 ? -9.164 3.58 -7.641 1 98.38 217 ALA A C 1
ATOM 1611 O O . ALA A 1 217 ? -7.988 3.287 -7.422 1 98.38 217 ALA A O 1
ATOM 1612 N N . ARG A 1 218 ? -10.109 2.727 -7.48 1 97.75 218 ARG A N 1
ATOM 1613 C CA . ARG A 1 218 ? -9.828 1.334 -7.141 1 97.75 218 ARG A CA 1
ATOM 1614 C C . ARG A 1 218 ? -8.953 0.673 -8.203 1 97.75 218 ARG A C 1
ATOM 1616 O O . ARG A 1 218 ? -8.055 -0.104 -7.875 1 97.75 218 ARG A O 1
ATOM 1623 N N . ARG A 1 219 ? -9.234 0.9 -9.43 1 95.94 219 ARG A N 1
ATOM 1624 C CA . ARG A 1 219 ? -8.398 0.378 -10.508 1 95.94 219 ARG A CA 1
ATOM 1625 C C . ARG A 1 219 ? -6.961 0.878 -10.375 1 95.94 219 ARG A C 1
ATOM 1627 O O . ARG A 1 219 ? -6.016 0.094 -10.469 1 95.94 219 ARG A O 1
ATOM 1634 N N . TRP A 1 220 ? -6.816 2.182 -10.133 1 96.44 220 TRP A N 1
ATOM 1635 C CA . TRP A 1 220 ? -5.48 2.762 -10.008 1 96.44 220 TRP A CA 1
ATOM 1636 C C . TRP A 1 220 ? -4.77 2.23 -8.766 1 96.44 220 TRP A C 1
ATOM 1638 O O . TRP A 1 220 ? -3.549 2.064 -8.766 1 96.44 220 TRP A O 1
ATOM 1648 N N . ARG A 1 221 ? -5.555 1.986 -7.68 1 97.19 221 ARG A N 1
ATOM 1649 C CA . ARG A 1 221 ? -4.949 1.424 -6.477 1 97.19 221 ARG A CA 1
ATOM 1650 C C . ARG A 1 221 ? -4.262 0.096 -6.777 1 97.19 221 ARG A C 1
ATOM 1652 O O . ARG A 1 221 ? -3.176 -0.179 -6.266 1 97.19 221 ARG A O 1
ATOM 1659 N N . LYS A 1 222 ? -4.91 -0.71 -7.59 1 95.62 222 LYS A N 1
ATOM 1660 C CA . LYS A 1 222 ? -4.293 -1.969 -7.992 1 95.62 222 LYS A CA 1
ATOM 1661 C C . LYS A 1 222 ? -2.98 -1.723 -8.734 1 95.62 222 LYS A C 1
ATOM 1663 O O . LYS A 1 222 ? -1.969 -2.365 -8.445 1 95.62 222 LYS A O 1
ATOM 1668 N N . VAL A 1 223 ? -2.955 -0.799 -9.656 1 94.5 223 VAL A N 1
ATOM 1669 C CA . VAL A 1 223 ? -1.788 -0.5 -10.477 1 94.5 223 VAL A CA 1
ATOM 1670 C C . VAL A 1 223 ? -0.654 0.022 -9.594 1 94.5 223 VAL A C 1
ATOM 1672 O O . VAL A 1 223 ? 0.513 -0.312 -9.812 1 94.5 223 VAL A O 1
ATOM 1675 N N . LEU A 1 224 ? -1.053 0.799 -8.555 1 95 224 LEU A N 1
ATOM 1676 C CA . LEU A 1 224 ? -0.075 1.415 -7.66 1 95 224 LEU A CA 1
ATOM 1677 C C . LEU A 1 224 ? 0.474 0.395 -6.668 1 95 224 LEU A C 1
ATOM 1679 O O . LEU A 1 224 ? 1.45 0.669 -5.965 1 95 224 LEU A O 1
ATOM 1683 N N . GLY A 1 225 ? -0.153 -0.744 -6.598 1 94.81 225 GLY A N 1
ATOM 1684 C CA . GLY A 1 225 ? 0.33 -1.771 -5.688 1 94.81 225 GLY A CA 1
ATOM 1685 C C . GLY A 1 225 ? -0.388 -1.772 -4.352 1 94.81 225 GLY A C 1
ATOM 1686 O O . GLY A 1 225 ? 0.129 -2.299 -3.365 1 94.81 225 GLY A O 1
ATOM 1687 N N . GLY A 1 226 ? -1.58 -1.188 -4.293 1 92.75 226 GLY A N 1
ATOM 1688 C CA . GLY A 1 226 ? -2.289 -1.073 -3.029 1 92.75 226 GLY A CA 1
ATOM 1689 C C . GLY A 1 226 ? -3.33 -2.156 -2.828 1 92.75 226 GLY A C 1
ATOM 1690 O O . GLY A 1 226 ? -4.18 -2.051 -1.94 1 92.75 226 GLY A O 1
ATOM 1691 N N . GLY A 1 227 ? -3.309 -3.24 -3.707 1 93.38 227 GLY A N 1
ATOM 1692 C CA . GLY A 1 227 ? -4.199 -4.367 -3.48 1 93.38 227 GLY A CA 1
ATOM 1693 C C . GLY A 1 227 ? -3.764 -5.25 -2.328 1 93.38 227 GLY A C 1
ATOM 1694 O O . GLY A 1 227 ? -2.949 -6.16 -2.51 1 93.38 227 GLY A O 1
ATOM 1695 N N . MET A 1 228 ? -4.348 -4.992 -1.15 1 95.25 228 MET A N 1
ATOM 1696 C CA . MET A 1 228 ? -4.086 -5.789 0.047 1 95.25 228 MET A CA 1
ATOM 1697 C C . MET A 1 228 ? -5.125 -6.895 0.203 1 95.25 228 MET A C 1
ATOM 1699 O O . MET A 1 228 ? -6.297 -6.703 -0.125 1 95.25 228 MET A O 1
ATOM 1703 N N . ARG A 1 229 ? -4.715 -8.023 0.662 1 96.88 229 ARG A N 1
ATOM 1704 C CA . ARG A 1 229 ? -5.582 -9.195 0.66 1 96.88 229 ARG A CA 1
ATOM 1705 C C . ARG A 1 229 ? -6.504 -9.203 1.876 1 96.88 229 ARG A C 1
ATOM 1707 O O . ARG A 1 229 ? -7.578 -8.602 1.85 1 96.88 229 ARG A O 1
ATOM 1714 N N . GLN A 1 230 ? -6.141 -9.789 3.053 1 97.88 230 GLN A N 1
ATOM 1715 C CA . GLN A 1 230 ? -6.961 -9.781 4.262 1 97.88 230 GLN A CA 1
ATOM 1716 C C . GLN A 1 230 ? -6.805 -8.469 5.02 1 97.88 230 GLN A C 1
ATOM 1718 O O . GLN A 1 230 ? -6.516 -8.461 6.219 1 97.88 230 GLN A O 1
ATOM 1723 N N . ALA A 1 231 ? -7.113 -7.379 4.305 1 98.19 231 ALA A N 1
ATOM 1724 C CA . ALA A 1 231 ? -6.906 -6.035 4.836 1 98.19 231 ALA A CA 1
ATOM 1725 C C . ALA A 1 231 ? -7.922 -5.715 5.93 1 98.19 231 ALA A C 1
ATOM 1727 O O . ALA A 1 231 ? -7.789 -4.711 6.633 1 98.19 231 ALA A O 1
ATOM 1728 N N . GLY A 1 232 ? -8.914 -6.605 6.121 1 98.5 232 GLY A N 1
ATOM 1729 C CA . GLY A 1 232 ? -9.867 -6.441 7.203 1 98.5 232 GLY A CA 1
ATOM 1730 C C . GLY A 1 232 ? -9.211 -6.312 8.562 1 98.5 232 GLY A C 1
ATOM 1731 O O . GLY A 1 232 ? -9.75 -5.66 9.461 1 98.5 232 GLY A O 1
ATOM 1732 N N . ILE A 1 233 ? -8.055 -6.895 8.711 1 98.12 233 ILE A N 1
ATOM 1733 C CA . ILE A 1 233 ? -7.289 -6.773 9.945 1 98.12 233 ILE A CA 1
ATOM 1734 C C . ILE A 1 233 ? -7.004 -5.301 10.234 1 98.12 233 ILE A C 1
ATOM 1736 O O . ILE A 1 233 ? -7.145 -4.844 11.375 1 98.12 233 ILE A O 1
ATOM 1740 N N . LEU A 1 234 ? -6.664 -4.547 9.227 1 98.62 234 LEU A N 1
ATOM 1741 C CA . LEU A 1 234 ? -6.352 -3.127 9.352 1 98.62 234 LEU A CA 1
ATOM 1742 C C . LEU A 1 234 ? -7.629 -2.297 9.422 1 98.62 234 LEU A C 1
ATOM 1744 O O . LEU A 1 234 ? -7.699 -1.327 10.188 1 98.62 234 LEU A O 1
ATOM 1748 N N . ALA A 1 235 ? -8.602 -2.719 8.609 1 98.75 235 ALA A N 1
ATOM 1749 C CA . ALA A 1 235 ? -9.875 -1.998 8.555 1 98.75 235 ALA A CA 1
ATOM 1750 C C . ALA A 1 235 ? -10.562 -2.002 9.914 1 98.75 235 ALA A C 1
ATOM 1752 O O . ALA A 1 235 ? -11.227 -1.03 10.281 1 98.75 235 ALA A O 1
ATOM 1753 N N . ALA A 1 236 ? -10.391 -3.08 10.703 1 98.75 236 ALA A N 1
ATOM 1754 C CA . ALA A 1 236 ? -10.977 -3.166 12.039 1 98.75 236 ALA A CA 1
ATOM 1755 C C . ALA A 1 236 ? -10.453 -2.047 12.938 1 98.75 236 ALA A C 1
ATOM 1757 O O . ALA A 1 236 ? -11.219 -1.43 13.68 1 98.75 236 ALA A O 1
ATOM 1758 N N . ALA A 1 237 ? -9.172 -1.821 12.891 1 98.69 237 ALA A N 1
ATOM 1759 C CA . ALA A 1 237 ? -8.594 -0.699 13.625 1 98.69 237 ALA A CA 1
ATOM 1760 C C . ALA A 1 237 ? -9.125 0.632 13.094 1 98.69 237 ALA A C 1
ATOM 1762 O O . ALA A 1 237 ? -9.352 1.568 13.867 1 98.69 237 ALA A O 1
ATOM 1763 N N . GLY A 1 238 ? -9.305 0.718 11.766 1 98.75 238 GLY A N 1
ATOM 1764 C CA . GLY A 1 238 ? -9.836 1.926 11.156 1 98.75 238 GLY A CA 1
ATOM 1765 C C . GLY A 1 238 ? -11.219 2.295 11.656 1 98.75 238 GLY A C 1
ATOM 1766 O O . GLY A 1 238 ? -11.508 3.473 11.867 1 98.75 238 GLY A O 1
ATOM 1767 N N . GLN A 1 239 ? -12.031 1.279 11.859 1 98.62 239 GLN A N 1
ATOM 1768 C CA . GLN A 1 239 ? -13.375 1.522 12.383 1 98.62 239 GLN A CA 1
ATOM 1769 C C . GLN A 1 239 ? -13.312 2.156 13.773 1 98.62 239 GLN A C 1
ATOM 1771 O O . GLN A 1 239 ? -14.039 3.111 14.055 1 98.62 239 GLN A O 1
ATOM 1776 N N . LEU A 1 240 ? -12.43 1.671 14.602 1 98.69 240 LEU A N 1
ATOM 1777 C CA . LEU A 1 240 ? -12.297 2.203 15.953 1 98.69 240 LEU A CA 1
ATOM 1778 C C . LEU A 1 240 ? -11.648 3.582 15.93 1 98.69 240 LEU A C 1
ATOM 1780 O O . LEU A 1 240 ? -11.953 4.43 16.781 1 98.69 240 LEU A O 1
ATOM 1784 N N . ALA A 1 241 ? -10.742 3.797 14.945 1 98.75 241 ALA A N 1
ATOM 1785 C CA . ALA A 1 241 ? -10.195 5.137 14.766 1 98.75 241 ALA A CA 1
ATOM 1786 C C . ALA A 1 241 ? -11.305 6.168 14.57 1 98.75 241 ALA A C 1
ATOM 1788 O O . ALA A 1 241 ? -11.289 7.223 15.203 1 98.75 241 ALA A O 1
ATOM 1789 N N . LEU A 1 242 ? -12.281 5.832 13.75 1 98.56 242 LEU A N 1
ATOM 1790 C CA . LEU A 1 242 ? -13.344 6.754 13.375 1 98.56 242 LEU A CA 1
ATOM 1791 C C . LEU A 1 242 ? -14.344 6.93 14.516 1 98.56 242 LEU A C 1
ATOM 1793 O O . LEU A 1 242 ? -14.922 8.008 14.68 1 98.56 242 LEU A O 1
ATOM 1797 N N . THR A 1 243 ? -14.484 5.906 15.375 1 97.69 243 THR A N 1
ATOM 1798 C CA . THR A 1 243 ? -15.578 5.938 16.344 1 97.69 243 THR A CA 1
ATOM 1799 C C . THR A 1 243 ? -15.07 6.32 17.719 1 97.69 243 THR A C 1
ATOM 1801 O O . THR A 1 243 ? -15.812 6.883 18.531 1 97.69 243 THR A O 1
ATOM 1804 N N . GLU A 1 244 ? -13.758 6.105 18 1 97.88 244 GLU A N 1
ATOM 1805 C CA . GLU A 1 244 ? -13.305 6.254 19.375 1 97.88 244 GLU A CA 1
ATOM 1806 C C . GLU A 1 244 ? -12.234 7.336 19.484 1 97.88 244 GLU A C 1
ATOM 1808 O O . GLU A 1 244 ? -11.945 7.816 20.594 1 97.88 244 GLU A O 1
ATOM 1813 N N . GLN A 1 245 ? -11.719 7.734 18.359 1 98.25 245 GLN A N 1
ATOM 1814 C CA . GLN A 1 245 ? -10.516 8.547 18.5 1 98.25 245 GLN A CA 1
ATOM 1815 C C . GLN A 1 245 ? -10.758 9.984 18.078 1 98.25 245 GLN A C 1
ATOM 1817 O O . GLN A 1 245 ? -9.945 10.867 18.344 1 98.25 245 GLN A O 1
ATOM 1822 N N . VAL A 1 246 ? -11.914 10.273 17.453 1 98.25 246 VAL A N 1
ATOM 1823 C CA . VAL A 1 246 ? -12.148 11.578 16.844 1 98.25 246 VAL A CA 1
ATOM 1824 C C . VAL A 1 246 ? -12.383 12.625 17.938 1 98.25 246 VAL A C 1
ATOM 1826 O O . VAL A 1 246 ? -11.672 13.633 18 1 98.25 246 VAL A O 1
ATOM 1829 N N . GLU A 1 247 ? -13.266 12.367 18.859 1 97.5 247 GLU A N 1
ATOM 1830 C CA . GLU A 1 247 ? -13.633 13.352 19.875 1 97.5 247 GLU A CA 1
ATOM 1831 C C . GLU A 1 247 ? -12.445 13.672 20.781 1 97.5 247 GLU A C 1
ATOM 1833 O O . GLU A 1 247 ? -12.289 14.812 21.234 1 97.5 247 GLU A O 1
ATOM 1838 N N . ARG A 1 248 ? -11.602 12.695 21 1 97 248 ARG A N 1
ATOM 1839 C CA . ARG A 1 248 ? -10.492 12.875 21.922 1 97 248 ARG A CA 1
ATOM 1840 C C . ARG A 1 248 ? -9.445 13.828 21.359 1 97 248 ARG A C 1
ATOM 1842 O O . ARG A 1 248 ? -8.57 14.297 22.078 1 97 248 ARG A O 1
ATOM 1849 N N . LEU A 1 249 ? -9.531 14.148 20.031 1 98.56 249 LEU A N 1
ATOM 1850 C CA . LEU A 1 249 ? -8.586 15.078 19.422 1 98.56 249 LEU A CA 1
ATOM 1851 C C . LEU A 1 249 ? -8.609 16.422 20.141 1 98.56 249 LEU A C 1
ATOM 1853 O O . LEU A 1 249 ? -7.609 17.141 20.141 1 98.56 249 LEU A O 1
ATOM 1857 N N . ALA A 1 250 ? -9.719 16.766 20.75 1 98.56 250 ALA A N 1
ATOM 1858 C CA . ALA A 1 250 ? -9.836 18 21.516 1 98.56 250 ALA A CA 1
ATOM 1859 C C . ALA A 1 250 ? -8.781 18.062 22.625 1 98.56 250 ALA A C 1
ATOM 1861 O O . ALA A 1 250 ? -8.266 19.141 22.953 1 98.56 250 ALA A O 1
ATOM 1862 N N . GLN A 1 251 ? -8.484 16.891 23.234 1 98.38 251 GLN A N 1
ATOM 1863 C CA . GLN A 1 251 ? -7.445 16.828 24.25 1 98.38 251 GLN A CA 1
ATOM 1864 C C . GLN A 1 251 ? -6.082 17.188 23.672 1 98.38 251 GLN A C 1
ATOM 1866 O O . GLN A 1 251 ? -5.277 17.859 24.328 1 98.38 251 GLN A O 1
ATOM 1871 N N . ASP A 1 252 ? -5.797 16.719 22.453 1 98.62 252 ASP A N 1
ATOM 1872 C CA . ASP A 1 252 ? -4.543 17.062 21.797 1 98.62 252 ASP A CA 1
ATOM 1873 C C . ASP A 1 252 ? -4.441 18.562 21.547 1 98.62 252 ASP A C 1
ATOM 1875 O O . ASP A 1 252 ? -3.361 19.156 21.672 1 98.62 252 ASP A O 1
ATOM 1879 N N . HIS A 1 253 ? -5.594 19.172 21.125 1 98.69 253 HIS A N 1
ATOM 1880 C CA . HIS A 1 253 ? -5.633 20.609 20.938 1 98.69 253 HIS A CA 1
ATOM 1881 C C . HIS A 1 253 ? -5.309 21.359 22.219 1 98.69 253 HIS A C 1
ATOM 1883 O O . HIS A 1 253 ? -4.523 22.312 22.219 1 98.69 253 HIS A O 1
ATOM 1889 N N . ASP A 1 254 ? -5.922 20.891 23.297 1 98.56 254 ASP A N 1
ATOM 1890 C CA . ASP A 1 254 ? -5.703 21.516 24.609 1 98.56 254 ASP A CA 1
ATOM 1891 C C . ASP A 1 254 ? -4.246 21.391 25.031 1 98.56 254 ASP A C 1
ATOM 1893 O O . ASP A 1 254 ? -3.66 22.344 25.547 1 98.56 254 ASP A O 1
ATOM 1897 N N . ASN A 1 255 ? -3.701 20.172 24.859 1 98.56 255 ASN A N 1
ATOM 1898 C CA . ASN A 1 255 ? -2.305 19.953 25.203 1 98.56 255 ASN A CA 1
ATOM 1899 C C . ASN A 1 255 ? -1.367 20.812 24.359 1 98.56 255 ASN A C 1
ATOM 1901 O O . ASN A 1 255 ? -0.316 21.234 24.844 1 98.56 255 ASN A O 1
ATOM 1905 N N . ALA A 1 256 ? -1.709 21.016 23.094 1 98.69 256 ALA A N 1
ATOM 1906 C CA . ALA A 1 256 ? -0.902 21.875 22.219 1 98.69 256 ALA A CA 1
ATOM 1907 C C . ALA A 1 256 ? -0.91 23.312 22.719 1 98.69 256 ALA A C 1
ATOM 1909 O O . ALA A 1 256 ? 0.128 23.984 22.719 1 98.69 256 ALA A O 1
ATOM 1910 N N . ARG A 1 257 ? -2.061 23.797 23.125 1 98.44 257 ARG A N 1
ATOM 1911 C CA . ARG A 1 257 ? -2.154 25.141 23.688 1 98.44 257 ARG A CA 1
ATOM 1912 C C . ARG A 1 257 ? -1.322 25.266 24.953 1 98.44 257 ARG A C 1
ATOM 1914 O O . ARG A 1 257 ? -0.623 26.266 25.156 1 98.44 257 ARG A O 1
ATOM 1921 N N . TYR A 1 258 ? -1.482 24.266 25.781 1 98.62 258 TYR A N 1
ATOM 1922 C CA . TYR A 1 258 ? -0.691 24.234 27 1 98.62 258 TYR A CA 1
ATOM 1923 C C . TYR A 1 258 ? 0.8 24.266 26.688 1 98.62 258 TYR A C 1
ATOM 1925 O O . TYR A 1 258 ? 1.551 25.031 27.297 1 98.62 258 TYR A O 1
ATOM 1933 N N . LEU A 1 259 ? 1.235 23.453 25.75 1 98.62 259 LEU A N 1
ATOM 1934 C CA . LEU A 1 259 ? 2.633 23.438 25.344 1 98.62 259 LEU A CA 1
ATOM 1935 C C . LEU A 1 259 ? 3.078 24.812 24.844 1 98.62 259 LEU A C 1
ATOM 1937 O O . LEU A 1 259 ? 4.156 25.281 25.203 1 98.62 259 LEU A O 1
ATOM 1941 N N . ALA A 1 260 ? 2.275 25.391 23.969 1 98.56 260 ALA A N 1
ATOM 1942 C CA . ALA A 1 260 ? 2.6 26.703 23.422 1 98.56 260 ALA A CA 1
ATOM 1943 C C . ALA A 1 260 ? 2.799 27.734 24.547 1 98.56 260 ALA A C 1
ATOM 1945 O O . ALA A 1 260 ? 3.732 28.531 24.5 1 98.56 260 ALA A O 1
ATOM 1946 N N . GLU A 1 261 ? 1.935 27.688 25.5 1 98.19 261 GLU A N 1
ATOM 1947 C CA . GLU A 1 261 ? 2.025 28.594 26.641 1 98.19 261 GLU A CA 1
ATOM 1948 C C . GLU A 1 261 ? 3.314 28.375 27.422 1 98.19 261 GLU A C 1
ATOM 1950 O O . GLU A 1 261 ? 3.996 29.328 27.797 1 98.19 261 GLU A O 1
ATOM 1955 N N . GLN A 1 262 ? 3.602 27.109 27.703 1 97.75 262 GLN A N 1
ATOM 1956 C CA . GLN A 1 262 ? 4.805 26.781 28.453 1 97.75 262 GLN A CA 1
ATOM 1957 C C . GLN A 1 262 ? 6.062 27.172 27.688 1 97.75 262 GLN A C 1
ATOM 1959 O O . GLN A 1 262 ? 7.023 27.672 28.281 1 97.75 262 GLN A O 1
ATOM 1964 N N . LEU A 1 263 ? 6.102 26.938 26.406 1 97.38 263 LEU A N 1
ATOM 1965 C CA . LEU A 1 263 ? 7.254 27.266 25.578 1 97.38 263 LEU A CA 1
ATOM 1966 C C . LEU A 1 263 ? 7.461 28.781 25.531 1 97.38 263 LEU A C 1
ATOM 1968 O O . LEU A 1 263 ? 8.602 29.25 25.5 1 97.38 263 LEU A O 1
ATOM 1972 N N . ALA A 1 264 ? 6.352 29.516 25.5 1 96.5 264 ALA A N 1
ATOM 1973 C CA . ALA A 1 264 ? 6.41 30.969 25.406 1 96.5 264 ALA A CA 1
ATOM 1974 C C . ALA A 1 264 ? 7.078 31.578 26.625 1 96.5 264 ALA A C 1
ATOM 1976 O O . ALA A 1 264 ? 7.594 32.688 26.578 1 96.5 264 ALA A O 1
ATOM 1977 N N . ALA A 1 265 ? 7.129 30.828 27.672 1 94.81 265 ALA A N 1
ATOM 1978 C CA . ALA A 1 265 ? 7.711 31.312 28.938 1 94.81 265 ALA A CA 1
ATOM 1979 C C . ALA A 1 265 ? 9.219 31.109 28.953 1 94.81 265 ALA A C 1
ATOM 1981 O O . ALA A 1 265 ? 9.914 31.641 29.812 1 94.81 265 ALA A O 1
ATOM 1982 N N . LEU A 1 266 ? 9.734 30.391 28.047 1 93.81 266 LEU A N 1
ATOM 1983 C CA . LEU A 1 266 ? 11.172 30.125 27.969 1 93.81 266 LEU A CA 1
ATOM 1984 C C . LEU A 1 266 ? 11.883 31.25 27.219 1 93.81 266 LEU A C 1
ATOM 1986 O O . LEU A 1 266 ? 11.352 31.781 26.25 1 93.81 266 LEU A O 1
ATOM 1990 N N . LYS A 1 267 ? 13.078 31.578 27.578 1 91.88 267 LYS A N 1
ATOM 1991 C CA . LYS A 1 267 ? 13.805 32.719 27.031 1 91.88 267 LYS A CA 1
ATOM 1992 C C . LYS A 1 267 ? 14.305 32.406 25.609 1 91.88 267 LYS A C 1
ATOM 1994 O O . LYS A 1 267 ? 14.352 33.312 24.766 1 91.88 267 LYS A O 1
ATOM 1999 N N . GLN A 1 268 ? 14.656 31.25 25.328 1 93.12 268 GLN A N 1
ATOM 2000 C CA . GLN A 1 268 ? 15.336 30.922 24.078 1 93.12 268 GLN A CA 1
ATOM 2001 C C . GLN A 1 268 ? 14.383 30.25 23.094 1 93.12 268 GLN A C 1
ATOM 2003 O O . GLN A 1 268 ? 14.82 29.594 22.141 1 93.12 268 GLN A O 1
ATOM 2008 N N . VAL A 1 269 ? 13.078 30.359 23.391 1 95.12 269 VAL A N 1
ATOM 2009 C CA . VAL A 1 269 ? 12.094 29.734 22.516 1 95.12 269 VAL A CA 1
ATOM 2010 C C . VAL A 1 269 ? 11.047 30.766 22.078 1 95.12 269 VAL A C 1
ATOM 2012 O O . VAL A 1 269 ? 10.539 31.516 22.906 1 95.12 269 VAL A O 1
ATOM 2015 N N . GLU A 1 270 ? 10.797 30.875 20.797 1 96.94 270 GLU A N 1
ATOM 2016 C CA . GLU A 1 270 ? 9.727 31.703 20.25 1 96.94 270 GLU A CA 1
ATOM 2017 C C . GLU A 1 270 ? 8.641 30.828 19.609 1 96.94 270 GLU A C 1
ATOM 2019 O O . GLU A 1 270 ? 8.914 30.062 18.703 1 96.94 270 GLU A O 1
ATOM 2024 N N . VAL A 1 271 ? 7.461 30.953 20.125 1 97.81 271 VAL A N 1
ATOM 2025 C CA . VAL A 1 271 ? 6.332 30.234 19.531 1 97.81 271 VAL A CA 1
ATOM 2026 C C . VAL A 1 271 ? 5.828 30.984 18.297 1 97.81 271 VAL A C 1
ATOM 2028 O O . VAL A 1 271 ? 5.414 32.125 18.391 1 97.81 271 VAL A O 1
ATOM 2031 N N . ASN A 1 272 ? 5.844 30.344 17.172 1 96.5 272 ASN A N 1
ATOM 2032 C CA . ASN A 1 272 ? 5.461 30.953 15.906 1 96.5 272 ASN A CA 1
ATOM 2033 C C . ASN A 1 272 ? 3.982 30.734 15.602 1 96.5 272 ASN A C 1
ATOM 2035 O O . ASN A 1 272 ? 3.35 31.562 14.945 1 96.5 272 ASN A O 1
ATOM 2039 N N . GLN A 1 273 ? 3.504 29.562 15.953 1 96.56 273 GLN A N 1
ATOM 2040 C CA . GLN A 1 273 ? 2.141 29.172 15.617 1 96.56 273 GLN A CA 1
ATOM 2041 C C . GLN A 1 273 ? 1.648 28.062 16.531 1 96.56 273 GLN A C 1
ATOM 2043 O O . GLN A 1 273 ? 2.418 27.172 16.906 1 96.56 273 GLN A O 1
ATOM 2048 N N . CYS A 1 274 ? 0.457 28.156 16.969 1 98.06 274 CYS A N 1
ATOM 2049 C CA . CYS A 1 274 ? -0.264 27.078 17.625 1 98.06 274 CYS A CA 1
ATOM 2050 C C . CYS A 1 274 ? -1.669 26.922 17.062 1 98.06 274 CYS A C 1
ATOM 2052 O O . CYS A 1 274 ? -2.488 27.828 17.172 1 98.06 274 CYS A O 1
ATOM 2054 N N . ALA A 1 275 ? -1.917 25.844 16.375 1 97.94 275 ALA A N 1
ATOM 2055 C CA . ALA A 1 275 ? -3.215 25.562 15.766 1 97.94 275 ALA A CA 1
ATOM 2056 C C . ALA A 1 275 ? -3.551 24.078 15.852 1 97.94 275 ALA A C 1
ATOM 2058 O O . ALA A 1 275 ? -2.77 23.234 15.406 1 97.94 275 ALA A O 1
ATOM 2059 N N . THR A 1 276 ? -4.742 23.719 16.422 1 98.38 276 THR A N 1
ATOM 2060 C CA . THR A 1 276 ? -5.195 22.344 16.672 1 98.38 276 THR A CA 1
ATOM 2061 C C . THR A 1 276 ? -4.168 21.578 17.5 1 98.38 276 THR A C 1
ATOM 2063 O O . THR A 1 276 ? -4 21.844 18.688 1 98.38 276 THR A O 1
ATOM 2066 N N . ASN A 1 277 ? -3.537 20.578 16.859 1 98.75 277 ASN A N 1
ATOM 2067 C CA . ASN A 1 277 ? -2.658 19.75 17.672 1 98.75 277 ASN A CA 1
ATOM 2068 C C . ASN A 1 277 ? -1.188 20.062 17.406 1 98.75 277 ASN A C 1
ATOM 2070 O O . ASN A 1 277 ? -0.309 19.266 17.766 1 98.75 277 ASN A O 1
ATOM 2074 N N . MET A 1 278 ? -0.883 21.25 16.766 1 98.69 278 MET A N 1
ATOM 2075 C CA . MET A 1 278 ? 0.491 21.516 16.344 1 98.69 278 MET A CA 1
ATOM 2076 C C . MET A 1 278 ? 0.993 22.828 16.922 1 98.69 278 MET A C 1
ATOM 2078 O O . MET A 1 278 ? 0.242 23.812 17 1 98.69 278 MET A O 1
ATOM 2082 N N . VAL A 1 279 ? 2.229 22.797 17.359 1 98.62 279 VAL A N 1
ATOM 2083 C CA . VAL A 1 279 ? 2.953 24 17.781 1 98.62 279 VAL A CA 1
ATOM 2084 C C . VAL A 1 279 ? 4.227 24.156 16.953 1 98.62 279 VAL A C 1
ATOM 2086 O O . VAL A 1 279 ? 4.996 23.203 16.797 1 98.62 279 VAL A O 1
ATOM 2089 N N . PHE A 1 280 ? 4.375 25.25 16.344 1 98 280 PHE A N 1
ATOM 2090 C CA . PHE A 1 280 ? 5.621 25.609 15.68 1 98 280 PHE A CA 1
ATOM 2091 C C . PHE A 1 280 ? 6.418 26.609 16.516 1 98 280 PHE A C 1
ATOM 2093 O O . PHE A 1 280 ? 5.879 27.625 16.953 1 98 280 PHE A O 1
ATOM 2100 N N . ALA A 1 281 ? 7.684 26.297 16.719 1 97.75 281 ALA A N 1
ATOM 2101 C CA . ALA A 1 281 ? 8.523 27.141 17.562 1 97.75 281 ALA A CA 1
ATOM 2102 C C . ALA A 1 281 ? 9.922 27.281 16.984 1 97.75 281 ALA A C 1
ATOM 2104 O O . ALA A 1 281 ? 10.414 26.375 16.312 1 97.75 281 ALA A O 1
ATOM 2105 N N . SER A 1 282 ? 10.539 28.375 17.203 1 96.88 282 SER A N 1
ATOM 2106 C CA . SER A 1 282 ? 11.938 28.625 16.891 1 96.88 282 SER A CA 1
ATOM 2107 C C . SER A 1 282 ? 12.805 28.578 18.141 1 96.88 282 SER A C 1
ATOM 2109 O O . SER A 1 282 ? 12.469 29.203 19.156 1 96.88 282 SER A O 1
ATOM 2111 N N . PHE A 1 283 ? 13.867 27.812 18.031 1 93.88 283 PHE A N 1
ATOM 2112 C CA . PHE A 1 283 ? 14.82 27.703 19.125 1 93.88 283 PHE A CA 1
ATOM 2113 C C . PHE A 1 283 ? 16.047 28.562 18.875 1 93.88 283 PHE A C 1
ATOM 2115 O O . PHE A 1 283 ? 16.734 28.391 17.859 1 93.88 283 PHE A O 1
ATOM 2122 N N . ALA A 1 284 ? 16.391 29.453 19.734 1 91 284 ALA A N 1
ATOM 2123 C CA . ALA A 1 284 ? 17.484 30.406 19.578 1 91 284 ALA A CA 1
ATOM 2124 C C . ALA A 1 284 ? 18.766 29.891 20.219 1 91 284 ALA A C 1
ATOM 2126 O O . ALA A 1 284 ? 19.781 30.594 20.281 1 91 284 ALA A O 1
ATOM 2127 N N . HIS A 1 285 ? 18.766 28.719 20.594 1 89.88 285 HIS A N 1
ATOM 2128 C CA . HIS A 1 285 ? 19.938 28.125 21.188 1 89.88 285 HIS A CA 1
ATOM 2129 C C . HIS A 1 285 ? 21.109 28.094 20.203 1 89.88 285 HIS A C 1
ATOM 2131 O O . HIS A 1 285 ? 20.906 27.828 19.016 1 89.88 285 HIS A O 1
ATOM 2137 N N . ALA A 1 286 ? 22.312 28.328 20.672 1 87.06 286 ALA A N 1
ATOM 2138 C CA . ALA A 1 286 ? 23.5 28.422 19.828 1 87.06 286 ALA A CA 1
ATOM 2139 C C . ALA A 1 286 ? 23.844 27.062 19.203 1 87.06 286 ALA A C 1
ATOM 2141 O O . ALA A 1 286 ? 24.375 27 18.094 1 87.06 286 ALA A O 1
ATOM 2142 N N . ASN A 1 287 ? 23.594 26.016 19.875 1 93 287 ASN A N 1
ATOM 2143 C CA . ASN A 1 287 ? 23.953 24.672 19.422 1 93 287 ASN A CA 1
ATOM 2144 C C . ASN A 1 287 ? 22.719 23.766 19.344 1 93 287 ASN A C 1
ATOM 2146 O O . ASN A 1 287 ? 22.469 22.984 20.266 1 93 287 ASN A O 1
ATOM 2150 N N . LEU A 1 288 ? 22.062 23.75 18.219 1 94.62 288 LEU A N 1
ATOM 2151 C CA . LEU A 1 288 ? 20.812 23.016 18.047 1 94.62 288 LEU A CA 1
ATOM 2152 C C . LEU A 1 288 ? 21.062 21.516 18.047 1 94.62 288 LEU A C 1
ATOM 2154 O O . LEU A 1 288 ? 20.297 20.75 18.609 1 94.62 288 LEU A O 1
ATOM 2158 N N . PRO A 1 289 ? 22.188 21.062 17.406 1 95.44 289 PRO A N 1
ATOM 2159 C CA . PRO A 1 289 ? 22.484 19.625 17.5 1 95.44 289 PRO A CA 1
ATOM 2160 C C . PRO A 1 289 ? 22.656 19.156 18.938 1 95.44 289 PRO A C 1
ATOM 2162 O O . PRO A 1 289 ? 22.203 18.062 19.297 1 95.44 289 PRO A O 1
ATOM 2165 N N . ALA A 1 290 ? 23.281 19.953 19.719 1 95.62 290 ALA A N 1
ATOM 2166 C CA . ALA A 1 290 ? 23.438 19.609 21.125 1 95.62 290 ALA A CA 1
ATOM 2167 C C . ALA A 1 290 ? 22.094 19.578 21.828 1 95.62 290 ALA A C 1
ATOM 2169 O O . ALA A 1 290 ? 21.859 18.734 22.703 1 95.62 290 ALA A O 1
ATOM 2170 N N . LEU A 1 291 ? 21.25 20.531 21.516 1 96.06 291 LEU A N 1
ATOM 2171 C CA . LEU A 1 291 ? 19.906 20.547 22.078 1 96.06 291 LEU A CA 1
ATOM 2172 C C . LEU A 1 291 ? 19.141 19.281 21.703 1 96.06 291 LEU A C 1
ATOM 2174 O O . LEU A 1 291 ? 18.5 18.672 22.562 1 96.06 291 LEU A O 1
ATOM 2178 N N . GLN A 1 292 ? 19.156 18.906 20.453 1 97 292 GLN A N 1
ATOM 2179 C CA . GLN A 1 292 ? 18.5 17.688 19.969 1 97 292 GLN A CA 1
ATOM 2180 C C . GLN A 1 292 ? 18.984 16.469 20.766 1 97 292 GLN A C 1
ATOM 2182 O O . GLN A 1 292 ? 18.172 15.656 21.203 1 97 292 GLN A O 1
ATOM 2187 N N . ALA A 1 293 ? 20.297 16.312 20.875 1 97.06 293 ALA A N 1
ATOM 2188 C CA . ALA A 1 293 ? 20.875 15.188 21.594 1 97.06 293 ALA A CA 1
ATOM 2189 C C . ALA A 1 293 ? 20.422 15.188 23.062 1 97.06 293 ALA A C 1
ATOM 2191 O O . ALA A 1 293 ? 20.141 14.133 23.625 1 97.06 293 ALA A O 1
ATOM 2192 N N . HIS A 1 294 ? 20.422 16.375 23.656 1 96.94 294 HIS A N 1
ATOM 2193 C CA . HIS A 1 294 ? 20 16.547 25.031 1 96.94 294 HIS A CA 1
ATOM 2194 C C . HIS A 1 294 ? 18.562 16.094 25.234 1 96.94 294 HIS A C 1
ATOM 2196 O O . HIS A 1 294 ? 18.266 15.336 26.156 1 96.94 294 HIS A O 1
ATOM 2202 N N . LEU A 1 295 ? 17.641 16.562 24.406 1 97.75 295 LEU A N 1
ATOM 2203 C CA . LEU A 1 295 ? 16.234 16.203 24.484 1 97.75 295 LEU A CA 1
ATOM 2204 C C . LEU A 1 295 ? 16.047 14.695 24.312 1 97.75 295 LEU A C 1
ATOM 2206 O O . LEU A 1 295 ? 15.273 14.078 25.062 1 97.75 295 LEU A O 1
ATOM 2210 N N . GLN A 1 296 ? 16.734 14.141 23.328 1 97.12 296 GLN A N 1
ATOM 2211 C CA . GLN A 1 296 ? 16.688 12.703 23.109 1 97.12 296 GLN A CA 1
ATOM 2212 C C . GLN A 1 296 ? 17.141 11.93 24.344 1 97.12 296 GLN A C 1
ATOM 2214 O O . GLN A 1 296 ? 16.5 10.953 24.734 1 97.12 296 GLN A O 1
ATOM 2219 N N . ALA A 1 297 ? 18.234 12.305 24.906 1 97.25 297 ALA A N 1
ATOM 2220 C CA . ALA A 1 297 ? 18.781 11.656 26.094 1 97.25 297 ALA A CA 1
ATOM 2221 C C . ALA A 1 297 ? 17.797 11.742 27.25 1 97.25 297 ALA A C 1
ATOM 2223 O O . ALA A 1 297 ? 17.719 10.828 28.078 1 97.25 297 ALA A O 1
ATOM 2224 N N . ASP A 1 298 ? 17 12.797 27.297 1 97.12 298 ASP A N 1
ATOM 2225 C CA . ASP A 1 298 ? 16.016 13.016 28.359 1 97.12 298 ASP A CA 1
ATOM 2226 C C . ASP A 1 298 ? 14.695 12.32 28.031 1 97.12 298 ASP A C 1
ATOM 2228 O O . ASP A 1 298 ? 13.711 12.492 28.75 1 97.12 298 ASP A O 1
ATOM 2232 N N . GLY A 1 299 ? 14.672 11.695 26.938 1 97.19 299 GLY A N 1
ATOM 2233 C CA . GLY A 1 299 ? 13.5 10.898 26.609 1 97.19 299 GLY A CA 1
ATOM 2234 C C . GLY A 1 299 ? 12.461 11.656 25.797 1 97.19 299 GLY A C 1
ATOM 2235 O O . GLY A 1 299 ? 11.289 11.289 25.781 1 97.19 299 GLY A O 1
ATOM 2236 N N . CYS A 1 300 ? 12.82 12.766 25.203 1 97.94 300 CYS A N 1
ATOM 2237 C CA . CYS A 1 300 ? 11.93 13.539 24.328 1 97.94 300 CYS A CA 1
ATOM 2238 C C . CYS A 1 300 ? 12.43 13.531 22.891 1 97.94 300 CYS A C 1
ATOM 2240 O O . CYS A 1 300 ? 13.477 14.109 22.594 1 97.94 300 CYS A O 1
ATOM 2242 N N . LYS A 1 301 ? 11.664 12.875 22.047 1 97.12 301 LYS A N 1
ATOM 2243 C CA . LYS A 1 301 ? 12.008 12.859 20.625 1 97.12 301 LYS A CA 1
ATOM 2244 C C . LYS A 1 301 ? 11.422 14.07 19.906 1 97.12 301 LYS A C 1
ATOM 2246 O O . LYS A 1 301 ? 10.203 14.219 19.812 1 97.12 301 LYS A O 1
ATOM 2251 N N . VAL A 1 302 ? 12.266 14.961 19.484 1 97.19 302 VAL A N 1
ATOM 2252 C CA . VAL A 1 302 ? 11.93 16.188 18.766 1 97.19 302 VAL A CA 1
ATOM 2253 C C . VAL A 1 302 ? 12.852 16.344 17.562 1 97.19 302 VAL A C 1
ATOM 2255 O O . VAL A 1 302 ? 14.055 16.094 17.656 1 97.19 302 VAL A O 1
ATOM 2258 N N . SER A 1 303 ? 12.312 16.641 16.422 1 95.75 303 SER A N 1
ATOM 2259 C CA . SER A 1 303 ? 13.148 17.031 15.281 1 95.75 303 SER A CA 1
ATOM 2260 C C . SER A 1 303 ? 13.484 18.516 15.336 1 95.75 303 SER A C 1
ATOM 2262 O O . SER A 1 303 ? 12.805 19.328 14.711 1 95.75 303 SER A O 1
ATOM 2264 N N . VAL A 1 304 ? 14.578 18.781 15.953 1 95 304 VAL A N 1
ATOM 2265 C CA . VAL A 1 304 ? 14.93 20.172 16.219 1 95 304 VAL A CA 1
ATOM 2266 C C . VAL A 1 304 ? 15.477 20.828 14.961 1 95 304 VAL A C 1
ATOM 2268 O O . VAL A 1 304 ? 16.375 20.281 14.312 1 95 304 VAL A O 1
ATOM 2271 N N . GLY A 1 305 ? 14.93 21.906 14.578 1 89.69 305 GLY A N 1
ATOM 2272 C CA . GLY A 1 305 ? 15.406 22.766 13.5 1 89.69 305 GLY A CA 1
ATOM 2273 C C . GLY A 1 305 ? 15.172 24.234 13.766 1 89.69 305 GLY A C 1
ATOM 2274 O O . GLY A 1 305 ? 14.789 24.625 14.875 1 89.69 305 GLY A O 1
ATOM 2275 N N . ALA A 1 306 ? 15.664 25.125 12.766 1 83.12 306 ALA A N 1
ATOM 2276 C CA . ALA A 1 306 ? 15.438 26.562 12.914 1 83.12 306 ALA A CA 1
ATOM 2277 C C . ALA A 1 306 ? 13.977 26.859 13.227 1 83.12 306 ALA A C 1
ATOM 2279 O O . ALA A 1 306 ? 13.672 27.703 14.078 1 83.12 306 ALA A O 1
ATOM 2280 N N . LYS A 1 307 ? 13.062 26.156 12.461 1 91.44 307 LYS A N 1
ATOM 2281 C CA . LYS A 1 307 ? 11.633 26.094 12.766 1 91.44 307 LYS A CA 1
ATOM 2282 C C . LYS A 1 307 ? 11.211 24.656 13.102 1 91.44 307 LYS A C 1
ATOM 2284 O O . LYS A 1 307 ? 11.289 23.766 12.25 1 91.44 307 LYS A O 1
ATOM 2289 N N . THR A 1 308 ? 10.836 24.5 14.383 1 96.94 308 THR A N 1
ATOM 2290 C CA . THR A 1 308 ? 10.547 23.156 14.875 1 96.94 308 THR A CA 1
ATOM 2291 C C . THR A 1 308 ? 9.047 22.938 15 1 96.94 308 THR A C 1
ATOM 2293 O O . THR A 1 308 ? 8.336 23.766 15.578 1 96.94 308 THR A O 1
ATOM 2296 N N . ARG A 1 309 ? 8.555 21.859 14.391 1 97.62 309 ARG A N 1
ATOM 2297 C CA . ARG A 1 309 ? 7.168 21.453 14.555 1 97.62 309 ARG A CA 1
ATOM 2298 C C . ARG A 1 309 ? 7.02 20.438 15.688 1 97.62 309 ARG A C 1
ATOM 2300 O O . ARG A 1 309 ? 7.773 19.469 15.758 1 97.62 309 ARG A O 1
ATOM 2307 N N . LEU A 1 310 ? 6.215 20.75 16.625 1 98.56 310 LEU A N 1
ATOM 2308 C CA . LEU A 1 310 ? 5.852 19.844 17.719 1 98.56 310 LEU A CA 1
ATOM 2309 C C . LEU A 1 310 ? 4.383 19.438 17.609 1 98.56 310 LEU A C 1
ATOM 2311 O O . LEU A 1 310 ? 3.496 20.281 17.578 1 98.56 310 LEU A O 1
ATOM 2315 N N . VAL A 1 311 ? 4.125 18.141 17.578 1 98.69 311 VAL A N 1
ATOM 2316 C CA . VAL A 1 311 ? 2.77 17.672 17.328 1 98.69 311 VAL A CA 1
ATOM 2317 C C . VAL A 1 311 ? 2.275 16.859 18.531 1 98.69 311 VAL A C 1
ATOM 2319 O O . VAL A 1 311 ? 2.943 15.914 18.969 1 98.69 311 VAL A O 1
ATOM 2322 N N . LEU A 1 312 ? 1.142 17.234 19.078 1 98.69 312 LEU A N 1
ATOM 2323 C CA . LEU A 1 312 ? 0.526 16.516 20.203 1 98.69 312 LEU A CA 1
ATOM 2324 C C . LEU A 1 312 ? -0.459 15.469 19.703 1 98.69 312 LEU A C 1
ATOM 2326 O O . LEU A 1 312 ? -1.134 15.672 18.688 1 98.69 312 LEU A O 1
ATOM 2330 N N . HIS A 1 313 ? -0.504 14.398 20.328 1 98.5 313 HIS A N 1
ATOM 2331 C CA . HIS A 1 313 ? -1.353 13.266 19.969 1 98.5 313 HIS A CA 1
ATOM 2332 C C . HIS A 1 313 ? -1.673 12.414 21.203 1 98.5 313 HIS A C 1
ATOM 2334 O O . HIS A 1 313 ? -1.285 12.758 22.312 1 98.5 313 HIS A O 1
ATOM 2340 N N . LYS A 1 314 ? -2.379 11.32 20.984 1 97.12 314 LYS A N 1
ATOM 2341 C CA . LYS A 1 314 ? -2.988 10.562 22.078 1 97.12 314 LYS A CA 1
ATOM 2342 C C . LYS A 1 314 ? -1.927 10.023 23.031 1 97.12 314 LYS A C 1
ATOM 2344 O O . LYS A 1 314 ? -2.207 9.773 24.203 1 97.12 314 LYS A O 1
ATOM 2349 N N . ASP A 1 315 ? -0.707 9.797 22.531 1 97.62 315 ASP A N 1
ATOM 2350 C CA . ASP A 1 315 ? 0.329 9.172 23.359 1 97.62 315 ASP A CA 1
ATOM 2351 C C . ASP A 1 315 ? 1.134 10.219 24.109 1 97.62 315 ASP A C 1
ATOM 2353 O O . ASP A 1 315 ? 2.139 9.898 24.75 1 97.62 315 ASP A O 1
ATOM 2357 N N . LEU A 1 316 ? 0.761 11.469 24.031 1 97.62 316 LEU A N 1
ATOM 2358 C CA . LEU A 1 316 ? 1.376 12.578 24.75 1 97.62 316 LEU A CA 1
ATOM 2359 C C . LEU A 1 316 ? 0.36 13.273 25.656 1 97.62 316 LEU A C 1
ATOM 2361 O O . LEU A 1 316 ? -0.482 14.039 25.188 1 97.62 316 LEU A O 1
ATOM 2365 N N . ASP A 1 317 ? 0.45 13.039 26.906 1 94.62 317 ASP A N 1
ATOM 2366 C CA . ASP A 1 317 ? -0.396 13.773 27.844 1 94.62 317 ASP A CA 1
ATOM 2367 C C . ASP A 1 317 ? 0.332 14.992 28.391 1 94.62 317 ASP A C 1
ATOM 2369 O O . ASP A 1 317 ? 1.392 15.375 27.891 1 94.62 317 ASP A O 1
ATOM 2373 N N . ARG A 1 318 ? -0.249 15.625 29.359 1 96 318 ARG A N 1
ATOM 2374 C CA . ARG A 1 318 ? 0.317 16.859 29.875 1 96 318 ARG A CA 1
ATOM 2375 C C . ARG A 1 318 ? 1.663 16.609 30.547 1 96 318 ARG A C 1
ATOM 2377 O O . ARG A 1 318 ? 2.547 17.469 30.516 1 96 318 ARG A O 1
ATOM 2384 N N . SER A 1 319 ? 1.82 15.398 31.141 1 97.19 319 SER A N 1
ATOM 2385 C CA . SER A 1 319 ? 3.1 15.07 31.766 1 97.19 319 SER A CA 1
ATOM 2386 C C . SER A 1 319 ? 4.223 15.039 30.734 1 97.19 319 SER A C 1
ATOM 2388 O O . SER A 1 319 ? 5.367 15.383 31.047 1 97.19 319 SER A O 1
ATOM 2390 N N . ALA A 1 320 ? 3.881 14.586 29.531 1 97.81 320 ALA A N 1
ATOM 2391 C CA . ALA A 1 320 ? 4.859 14.617 28.438 1 97.81 320 ALA A CA 1
ATOM 2392 C C . ALA A 1 320 ? 5.289 16.047 28.125 1 97.81 320 ALA A C 1
ATOM 2394 O O . ALA A 1 320 ? 6.469 16.312 27.891 1 97.81 320 ALA A O 1
ATOM 2395 N N . VAL A 1 321 ? 4.355 16.984 28.125 1 98.19 321 VAL A N 1
ATOM 2396 C CA . VAL A 1 321 ? 4.645 18.391 27.875 1 98.19 321 VAL A CA 1
ATOM 2397 C C . VAL A 1 321 ? 5.551 18.922 28.984 1 98.19 321 VAL A C 1
ATOM 2399 O O . VAL A 1 321 ? 6.547 19.594 28.703 1 98.19 321 VAL A O 1
ATOM 2402 N N . ASP A 1 322 ? 5.176 18.578 30.188 1 98.06 322 ASP A N 1
ATOM 2403 C CA . ASP A 1 322 ? 5.973 19.031 31.328 1 98.06 322 ASP A CA 1
ATOM 2404 C C . ASP A 1 322 ? 7.41 18.531 31.234 1 98.06 322 ASP A C 1
ATOM 2406 O O . ASP A 1 322 ? 8.352 19.266 31.531 1 98.06 322 ASP A O 1
ATOM 2410 N N . ALA A 1 323 ? 7.551 17.297 30.844 1 98.12 323 ALA A N 1
ATOM 2411 C CA . ALA A 1 323 ? 8.883 16.703 30.703 1 98.12 323 ALA A CA 1
ATOM 2412 C C . ALA A 1 323 ? 9.703 17.438 29.641 1 98.12 323 ALA A C 1
ATOM 2414 O O . ALA A 1 323 ? 10.891 17.688 29.828 1 98.12 323 ALA A O 1
ATOM 2415 N N . LEU A 1 324 ? 9.102 17.734 28.516 1 98.12 324 LEU A N 1
ATOM 2416 C CA . LEU A 1 324 ? 9.797 18.438 27.438 1 98.12 324 LEU A CA 1
ATOM 2417 C C . LEU A 1 324 ? 10.242 19.828 27.906 1 98.12 324 LEU A C 1
ATOM 2419 O O . LEU A 1 324 ? 11.391 20.219 27.672 1 98.12 324 LEU A O 1
ATOM 2423 N N . VAL A 1 325 ? 9.359 20.547 28.547 1 97.56 325 VAL A N 1
ATOM 2424 C CA . VAL A 1 325 ? 9.641 21.906 28.984 1 97.56 325 VAL A CA 1
ATOM 2425 C C . VAL A 1 325 ? 10.75 21.891 30.031 1 97.56 325 VAL A C 1
ATOM 2427 O O . VAL A 1 325 ? 11.648 22.734 30.016 1 97.56 325 VAL A O 1
ATOM 2430 N N . ALA A 1 326 ? 10.656 20.938 30.953 1 97.19 326 ALA A N 1
ATOM 2431 C CA . ALA A 1 326 ? 11.695 20.812 31.969 1 97.19 326 ALA A CA 1
ATOM 2432 C C . ALA A 1 326 ? 13.055 20.547 31.328 1 97.19 326 ALA A C 1
ATOM 2434 O O . ALA A 1 326 ? 14.07 21.078 31.781 1 97.19 326 ALA A O 1
ATOM 2435 N N . SER A 1 327 ? 13.047 19.656 30.375 1 97.44 327 SER A N 1
ATOM 2436 C CA . SER A 1 327 ? 14.289 19.328 29.672 1 97.44 327 SER A CA 1
ATOM 2437 C C . SER A 1 327 ? 14.859 20.562 28.984 1 97.44 327 SER A C 1
ATOM 2439 O O . SER A 1 327 ? 16.062 20.797 29.031 1 97.44 327 SER A O 1
ATOM 2441 N N . LEU A 1 328 ? 14.062 21.359 28.328 1 96.06 328 LEU A N 1
ATOM 2442 C CA . LEU A 1 328 ? 14.477 22.578 27.656 1 96.06 328 LEU A CA 1
ATOM 2443 C C . LEU A 1 328 ? 15.039 23.594 28.656 1 96.06 328 LEU A C 1
ATOM 2445 O O . LEU A 1 328 ? 16.062 24.234 28.391 1 96.06 328 LEU A O 1
ATOM 2449 N N . HIS A 1 329 ? 14.359 23.688 29.719 1 94.44 329 HIS A N 1
ATOM 2450 C CA . HIS A 1 329 ? 14.812 24.594 30.766 1 94.44 329 HIS A CA 1
ATOM 2451 C C . HIS A 1 329 ? 16.203 24.219 31.281 1 94.44 329 HIS A C 1
ATOM 2453 O O . HIS A 1 329 ? 17.062 25.078 31.453 1 94.44 329 HIS A O 1
ATOM 2459 N N . ARG A 1 330 ? 16.375 22.953 31.5 1 95 330 ARG A N 1
ATOM 2460 C CA . ARG A 1 330 ? 17.672 22.469 31.969 1 95 330 ARG A CA 1
ATOM 2461 C C . ARG A 1 330 ? 18.766 22.781 30.953 1 95 330 ARG A C 1
ATOM 2463 O O . ARG A 1 330 ? 19.875 23.156 31.328 1 95 330 ARG A O 1
ATOM 2470 N N . PHE A 1 331 ? 18.469 22.578 29.766 1 95.06 331 PHE A N 1
ATOM 2471 C CA . PHE A 1 331 ? 19.453 22.859 28.734 1 95.06 331 PHE A CA 1
ATOM 2472 C C . PHE A 1 331 ? 19.828 24.328 28.719 1 95.06 331 PHE A C 1
ATOM 2474 O O . PHE A 1 331 ? 21 24.672 28.547 1 95.06 331 PHE A O 1
ATOM 2481 N N . GLU A 1 332 ? 18.859 25.188 28.859 1 90.69 332 GLU A N 1
ATOM 2482 C CA . GLU A 1 332 ? 19.094 26.625 28.906 1 90.69 332 GLU A CA 1
ATOM 2483 C C . GLU A 1 332 ? 20 27 30.078 1 90.69 332 GLU A C 1
ATOM 2485 O O . GLU A 1 332 ? 20.859 27.875 29.953 1 90.69 332 GLU A O 1
ATOM 2490 N N . GLN A 1 333 ? 19.797 26.328 31.172 1 90.56 333 GLN A N 1
ATOM 2491 C CA . GLN A 1 333 ? 20.594 26.625 32.375 1 90.56 333 GLN A CA 1
ATOM 2492 C C . GLN A 1 333 ? 22.031 26.156 32.219 1 90.56 333 GLN A C 1
ATOM 2494 O O . GLN A 1 333 ? 22.953 26.812 32.656 1 90.56 333 GLN A O 1
ATOM 2499 N N . GLU A 1 334 ? 22.156 25.047 31.562 1 89.12 334 GLU A N 1
ATOM 2500 C CA . GLU A 1 334 ? 23.469 24.453 31.422 1 89.12 334 GLU A CA 1
ATOM 2501 C C . GLU A 1 334 ? 24.281 25.141 30.312 1 89.12 334 GLU A C 1
ATOM 2503 O O . GLU A 1 334 ? 25.516 25.125 30.344 1 89.12 334 GLU A O 1
ATOM 2508 N N . ASN A 1 335 ? 23.688 25.641 29.328 1 82.44 335 ASN A N 1
ATOM 2509 C CA . ASN A 1 335 ? 24.391 26.156 28.172 1 82.44 335 ASN A CA 1
ATOM 2510 C C . ASN A 1 335 ? 24.219 27.672 28.031 1 82.44 335 ASN A C 1
ATOM 2512 O O . ASN A 1 335 ? 24.719 28.281 27.094 1 82.44 335 ASN A O 1
ATOM 2516 N N . GLY A 1 336 ? 23.297 28.219 28.781 1 66.31 336 GLY A N 1
ATOM 2517 C CA . GLY A 1 336 ? 23.125 29.656 28.766 1 66.31 336 GLY A CA 1
ATOM 2518 C C . GLY A 1 336 ? 24.078 30.391 29.688 1 66.31 336 GLY A C 1
ATOM 2519 O O . GLY A 1 336 ? 24.703 29.781 30.562 1 66.31 336 GLY A O 1
ATOM 2520 N N . MET B 1 1 ? -17.141 -23.031 3.957 1 91.06 1 MET B N 1
ATOM 2521 C CA . MET B 1 1 ? -16.875 -22.609 2.58 1 91.06 1 MET B CA 1
ATOM 2522 C C . MET B 1 1 ? -15.422 -22.875 2.197 1 91.06 1 MET B C 1
ATOM 2524 O O . MET B 1 1 ? -14.508 -22.484 2.914 1 91.06 1 MET B O 1
ATOM 2528 N N . PHE B 1 2 ? -15.266 -23.797 1.25 1 97.12 2 PHE B N 1
ATOM 2529 C CA . PHE B 1 2 ? -13.945 -24.125 0.73 1 97.12 2 PHE B CA 1
ATOM 2530 C C . PHE B 1 2 ? -13.609 -23.25 -0.478 1 97.12 2 PHE B C 1
ATOM 2532 O O . PHE B 1 2 ? -14.312 -23.297 -1.488 1 97.12 2 PHE B O 1
ATOM 2539 N N . ASP B 1 3 ? -12.531 -22.422 -0.385 1 98.12 3 ASP B N 1
ATOM 2540 C CA . ASP B 1 3 ? -12.195 -21.469 -1.437 1 98.12 3 ASP B CA 1
ATOM 2541 C C . ASP B 1 3 ? -11 -21.969 -2.256 1 98.12 3 ASP B C 1
ATOM 2543 O O . ASP B 1 3 ? -9.859 -21.938 -1.784 1 98.12 3 ASP B O 1
ATOM 2547 N N . PHE B 1 4 ? -11.273 -22.406 -3.518 1 98.44 4 PHE B N 1
ATOM 2548 C CA . PHE B 1 4 ? -10.242 -22.969 -4.379 1 98.44 4 PHE B CA 1
ATOM 2549 C C . PHE B 1 4 ? -9.727 -21.938 -5.367 1 98.44 4 PHE B C 1
ATOM 2551 O O . PHE B 1 4 ? -8.906 -22.25 -6.234 1 98.44 4 PHE B O 1
ATOM 2558 N N . ARG B 1 5 ? -10.18 -20.766 -5.328 1 96.75 5 ARG B N 1
ATOM 2559 C CA . ARG B 1 5 ? -9.922 -19.75 -6.348 1 96.75 5 ARG B CA 1
ATOM 2560 C C . ARG B 1 5 ? -8.445 -19.391 -6.406 1 96.75 5 ARG B C 1
ATOM 2562 O O . ARG B 1 5 ? -7.898 -19.172 -7.488 1 96.75 5 ARG B O 1
ATOM 2569 N N . SER B 1 6 ? -7.785 -19.156 -5.184 1 97.94 6 SER B N 1
ATOM 2570 C CA . SER B 1 6 ? -6.418 -18.656 -5.102 1 97.94 6 SER B CA 1
ATOM 2571 C C . SER B 1 6 ? -5.832 -18.891 -3.713 1 97.94 6 SER B C 1
ATOM 2573 O O . SER B 1 6 ? -6.57 -19.062 -2.742 1 97.94 6 SER B O 1
ATOM 2575 N N . ASP B 1 7 ? -4.539 -18.922 -3.658 1 97.94 7 ASP B N 1
ATOM 2576 C CA . ASP B 1 7 ? -3.906 -18.984 -2.344 1 97.94 7 ASP B CA 1
ATOM 2577 C C . ASP B 1 7 ? -3.795 -17.594 -1.722 1 97.94 7 ASP B C 1
ATOM 2579 O O . ASP B 1 7 ? -3.312 -17.453 -0.597 1 97.94 7 ASP B O 1
ATOM 2583 N N . THR B 1 8 ? -4.285 -16.531 -2.363 1 96.69 8 THR B N 1
ATOM 2584 C CA . THR B 1 8 ? -4.398 -15.203 -1.782 1 96.69 8 THR B CA 1
ATOM 2585 C C . THR B 1 8 ? -5.516 -15.164 -0.74 1 96.69 8 THR B C 1
ATOM 2587 O O . THR B 1 8 ? -5.578 -14.234 0.07 1 96.69 8 THR B O 1
ATOM 2590 N N . VAL B 1 9 ? -6.398 -16.156 -0.698 1 97 9 VAL B N 1
ATOM 2591 C CA . VAL B 1 9 ? -7.578 -16.109 0.16 1 97 9 VAL B CA 1
ATOM 2592 C C . VAL B 1 9 ? -7.234 -16.688 1.534 1 97 9 VAL B C 1
ATOM 2594 O O . VAL B 1 9 ? -8.07 -16.688 2.441 1 97 9 VAL B O 1
ATOM 2597 N N . THR B 1 10 ? -6.016 -17.203 1.673 1 96.88 10 THR B N 1
ATOM 2598 C CA . THR B 1 10 ? -5.602 -17.766 2.957 1 96.88 10 THR B CA 1
ATOM 2599 C C . THR B 1 10 ? -5.758 -16.734 4.066 1 96.88 10 THR B C 1
ATOM 2601 O O . THR B 1 10 ? -5.461 -15.547 3.871 1 96.88 10 THR B O 1
ATOM 2604 N N . GLN B 1 11 ? -6.168 -17.172 5.164 1 97 11 GLN B N 1
ATOM 2605 C CA . GLN B 1 11 ? -6.344 -16.281 6.301 1 97 11 GLN B CA 1
ATOM 2606 C C . GLN B 1 11 ? -5.219 -16.453 7.32 1 97 11 GLN B C 1
ATOM 2608 O O . GLN B 1 11 ? -4.613 -17.531 7.402 1 97 11 GLN B O 1
ATOM 2613 N N . PRO B 1 12 ? -4.945 -15.391 8.094 1 98.12 12 PRO B N 1
ATOM 2614 C CA . PRO B 1 12 ? -3.879 -15.5 9.094 1 98.12 12 PRO B CA 1
ATOM 2615 C C . PRO B 1 12 ? -4.18 -16.547 10.172 1 98.12 12 PRO B C 1
ATOM 2617 O O . PRO B 1 12 ? -5.332 -16.688 10.586 1 98.12 12 PRO B O 1
ATOM 2620 N N . THR B 1 13 ? -3.143 -17.25 10.641 1 98.06 13 THR B N 1
ATOM 2621 C CA . THR B 1 13 ? -3.287 -18.219 11.719 1 98.06 13 THR B CA 1
ATOM 2622 C C . THR B 1 13 ? -3.562 -17.516 13.047 1 98.06 13 THR B C 1
ATOM 2624 O O . THR B 1 13 ? -3.371 -16.297 13.164 1 98.06 13 THR B O 1
ATOM 2627 N N . GLU B 1 14 ? -4.008 -18.344 13.992 1 97.88 14 GLU B N 1
ATOM 2628 C CA . GLU B 1 14 ? -4.199 -17.797 15.328 1 97.88 14 GLU B CA 1
ATOM 2629 C C . GLU B 1 14 ? -2.895 -17.234 15.883 1 97.88 14 GLU B C 1
ATOM 2631 O O . GLU B 1 14 ? -2.896 -16.203 16.562 1 97.88 14 GLU B O 1
ATOM 2636 N N . ALA B 1 15 ? -1.797 -17.922 15.641 1 98.44 15 ALA B N 1
ATOM 2637 C CA . ALA B 1 15 ? -0.488 -17.453 16.078 1 98.44 15 ALA B CA 1
ATOM 2638 C C . ALA B 1 15 ? -0.148 -16.109 15.453 1 98.44 15 ALA B C 1
ATOM 2640 O O . ALA B 1 15 ? 0.408 -15.227 16.125 1 98.44 15 ALA B O 1
ATOM 2641 N N . MET B 1 16 ? -0.45 -15.945 14.211 1 98.5 16 MET B N 1
ATOM 2642 C CA . MET B 1 16 ? -0.214 -14.68 13.523 1 98.5 16 MET B CA 1
ATOM 2643 C C . MET B 1 16 ? -1.074 -13.57 14.117 1 98.5 16 MET B C 1
ATOM 2645 O O . MET B 1 16 ? -0.596 -12.453 14.328 1 98.5 16 MET B O 1
ATOM 2649 N N . ARG B 1 17 ? -2.355 -13.898 14.312 1 98.31 17 ARG B N 1
ATOM 2650 C CA . ARG B 1 17 ? -3.262 -12.906 14.891 1 98.31 17 ARG B CA 1
ATOM 2651 C C . ARG B 1 17 ? -2.76 -12.438 16.25 1 98.31 17 ARG B C 1
ATOM 2653 O O . ARG B 1 17 ? -2.787 -11.234 16.547 1 98.31 17 ARG B O 1
ATOM 2660 N N . ARG B 1 18 ? -2.273 -13.312 17.078 1 98 18 ARG B N 1
ATOM 2661 C CA . ARG B 1 18 ? -1.718 -12.969 18.391 1 98 18 ARG B CA 1
ATOM 2662 C C . ARG B 1 18 ? -0.443 -12.141 18.234 1 98 18 ARG B C 1
ATOM 2664 O O . ARG B 1 18 ? -0.251 -11.156 18.938 1 98 18 ARG B O 1
ATOM 2671 N N . ALA B 1 19 ? 0.446 -12.57 17.344 1 98.38 19 ALA B N 1
ATOM 2672 C CA . ALA B 1 19 ? 1.698 -11.852 17.109 1 98.38 19 ALA B CA 1
ATOM 2673 C C . ALA B 1 19 ? 1.435 -10.414 16.672 1 98.38 19 ALA B C 1
ATOM 2675 O O . ALA B 1 19 ? 2.125 -9.484 17.094 1 98.38 19 ALA B O 1
ATOM 2676 N N . MET B 1 20 ? 0.46 -10.258 15.789 1 98.25 20 MET B N 1
ATOM 2677 C CA . MET B 1 20 ? 0.099 -8.922 15.32 1 98.25 20 MET B CA 1
ATOM 2678 C C . MET B 1 20 ? -0.395 -8.055 16.469 1 98.25 20 MET B C 1
ATOM 2680 O O . MET B 1 20 ? -0.007 -6.895 16.594 1 98.25 20 MET B O 1
ATOM 2684 N N . ALA B 1 21 ? -1.225 -8.617 17.312 1 97.38 21 ALA B N 1
ATOM 2685 C CA . ALA B 1 21 ? -1.813 -7.879 18.422 1 97.38 21 ALA B CA 1
ATOM 2686 C C . ALA B 1 21 ? -0.742 -7.434 19.422 1 97.38 21 ALA B C 1
ATOM 2688 O O . ALA B 1 21 ? -0.877 -6.391 20.062 1 97.38 21 ALA B O 1
ATOM 2689 N N . GLN B 1 22 ? 0.364 -8.133 19.469 1 97.38 22 GLN B N 1
ATOM 2690 C CA . GLN B 1 22 ? 1.367 -7.891 20.5 1 97.38 22 GLN B CA 1
ATOM 2691 C C . GLN B 1 22 ? 2.617 -7.242 19.922 1 97.38 22 GLN B C 1
ATOM 2693 O O . GLN B 1 22 ? 3.57 -6.949 20.641 1 97.38 22 GLN B O 1
ATOM 2698 N N . ALA B 1 23 ? 2.613 -7.016 18.672 1 98 23 ALA B N 1
ATOM 2699 C CA . ALA B 1 23 ? 3.814 -6.566 17.984 1 98 23 ALA B CA 1
ATOM 2700 C C . ALA B 1 23 ? 4.332 -5.254 18.562 1 98 23 ALA B C 1
ATOM 2702 O O . ALA B 1 23 ? 3.551 -4.34 18.828 1 98 23 ALA B O 1
ATOM 2703 N N . GLU B 1 24 ? 5.68 -5.18 18.844 1 97.81 24 GLU B N 1
ATOM 2704 C CA . GLU B 1 24 ? 6.309 -3.883 19.062 1 97.81 24 GLU B CA 1
ATOM 2705 C C . GLU B 1 24 ? 6.336 -3.055 17.781 1 97.81 24 GLU B C 1
ATOM 2707 O O . GLU B 1 24 ? 6.727 -3.551 16.719 1 97.81 24 GLU B O 1
ATOM 2712 N N . VAL B 1 25 ? 5.848 -1.799 17.938 1 97.31 25 VAL B N 1
ATOM 2713 C CA . VAL B 1 25 ? 5.73 -1.019 16.703 1 97.31 25 VAL B CA 1
ATOM 2714 C C . VAL B 1 25 ? 6.395 0.344 16.906 1 97.31 25 VAL B C 1
ATOM 2716 O O . VAL B 1 25 ? 6.605 0.787 18.031 1 97.31 25 VAL B O 1
ATOM 2719 N N . GLY B 1 26 ? 6.895 0.937 15.852 1 96.19 26 GLY B N 1
ATOM 2720 C CA . GLY B 1 26 ? 7.27 2.318 15.594 1 96.19 26 GLY B CA 1
ATOM 2721 C C . GLY B 1 26 ? 6.699 2.855 14.289 1 96.19 26 GLY B C 1
ATOM 2722 O O . GLY B 1 26 ? 5.637 2.42 13.844 1 96.19 26 GLY B O 1
ATOM 2723 N N . ASP B 1 27 ? 7.273 3.842 13.773 1 96 27 ASP B N 1
ATOM 2724 C CA . ASP B 1 27 ? 6.863 4.41 12.492 1 96 27 ASP B CA 1
ATOM 2725 C C . ASP B 1 27 ? 7.805 3.973 11.375 1 96 27 ASP B C 1
ATOM 2727 O O . ASP B 1 27 ? 8.953 4.418 11.312 1 96 27 ASP B O 1
ATOM 2731 N N . ASP B 1 28 ? 7.289 3.16 10.477 1 96.62 28 ASP B N 1
ATOM 2732 C CA . ASP B 1 28 ? 8.094 2.592 9.406 1 96.62 28 ASP B CA 1
ATOM 2733 C C . ASP B 1 28 ? 8.648 3.686 8.492 1 96.62 28 ASP B C 1
ATOM 2735 O O . ASP B 1 28 ? 9.75 3.559 7.957 1 96.62 28 ASP B O 1
ATOM 2739 N N . VAL B 1 29 ? 7.891 4.746 8.234 1 94.62 29 VAL B N 1
ATOM 2740 C CA . VAL B 1 29 ? 8.344 5.828 7.363 1 94.62 29 VAL B CA 1
ATOM 2741 C C . VAL B 1 29 ? 9.539 6.531 7.996 1 94.62 29 VAL B C 1
ATOM 2743 O O . VAL B 1 29 ? 10.469 6.945 7.297 1 94.62 29 VAL B O 1
ATOM 2746 N N . TYR B 1 30 ? 9.578 6.648 9.359 1 94.62 30 TYR B N 1
ATOM 2747 C CA . TYR B 1 30 ? 10.727 7.199 10.078 1 94.62 30 TYR B CA 1
ATOM 2748 C C . TYR B 1 30 ? 11.852 6.176 10.172 1 94.62 30 TYR B C 1
ATOM 2750 O O . TYR B 1 30 ? 12.969 6.504 10.578 1 94.62 30 TYR B O 1
ATOM 2758 N N . GLY B 1 31 ? 11.547 4.895 9.852 1 95.25 31 GLY B N 1
ATOM 2759 C CA . GLY B 1 31 ? 12.531 3.832 9.891 1 95.25 31 GLY B CA 1
ATOM 2760 C C . GLY B 1 31 ? 12.742 3.262 11.281 1 95.25 31 GLY B C 1
ATOM 2761 O O . GLY B 1 31 ? 13.711 2.533 11.516 1 95.25 31 GLY B O 1
ATOM 2762 N N . ASP B 1 32 ? 11.82 3.572 12.211 1 94.44 32 ASP B N 1
ATOM 2763 C CA . ASP B 1 32 ? 12.094 3.162 13.578 1 94.44 32 ASP B CA 1
ATOM 2764 C C . ASP B 1 32 ? 11.086 2.117 14.055 1 94.44 32 ASP B C 1
ATOM 2766 O O . ASP B 1 32 ? 10.836 1.98 15.258 1 94.44 32 ASP B O 1
ATOM 2770 N N . ASP B 1 33 ? 10.359 1.429 13.211 1 97.81 33 ASP B N 1
ATOM 2771 C CA . ASP B 1 33 ? 9.555 0.266 13.57 1 97.81 33 ASP B CA 1
ATOM 2772 C C . ASP B 1 33 ? 10.422 -0.979 13.727 1 97.81 33 ASP B C 1
ATOM 2774 O O . ASP B 1 33 ? 10.938 -1.507 12.734 1 97.81 33 ASP B O 1
ATOM 2778 N N . PRO B 1 34 ? 10.617 -1.418 14.883 1 98.25 34 PRO B N 1
ATOM 2779 C CA . PRO B 1 34 ? 11.586 -2.5 15.102 1 98.25 34 PRO B CA 1
ATOM 2780 C C . PRO B 1 34 ? 11.133 -3.82 14.484 1 98.25 34 PRO B C 1
ATOM 2782 O O . PRO B 1 34 ? 11.969 -4.621 14.047 1 98.25 34 PRO B O 1
ATOM 2785 N N . THR B 1 35 ? 9.852 -4.074 14.461 1 98.69 35 THR B N 1
ATOM 2786 C CA . THR B 1 35 ? 9.336 -5.332 13.922 1 98.69 35 THR B CA 1
ATOM 2787 C C . THR B 1 35 ? 9.492 -5.375 12.406 1 98.69 35 THR B C 1
ATOM 2789 O O . THR B 1 35 ? 9.805 -6.422 11.836 1 98.69 35 THR B O 1
ATOM 2792 N N . VAL B 1 36 ? 9.297 -4.215 11.719 1 98.75 36 VAL B N 1
ATOM 2793 C CA . VAL B 1 36 ? 9.539 -4.137 10.289 1 98.75 36 VAL B CA 1
ATOM 2794 C C . VAL B 1 36 ? 11.023 -4.379 10 1 98.75 36 VAL B C 1
ATOM 2796 O O . VAL B 1 36 ? 11.367 -5.152 9.102 1 98.75 36 VAL B O 1
ATOM 2799 N N . ASN B 1 37 ? 11.852 -3.707 10.742 1 98.69 37 ASN B N 1
ATOM 2800 C CA . ASN B 1 37 ? 13.289 -3.848 10.555 1 98.69 37 ASN B CA 1
ATOM 2801 C C . ASN B 1 37 ? 13.742 -5.297 10.727 1 98.69 37 ASN B C 1
ATOM 2803 O O . ASN B 1 37 ? 14.555 -5.793 9.953 1 98.69 37 ASN B O 1
ATOM 2807 N N . ALA B 1 38 ? 13.18 -5.945 11.711 1 98.75 38 ALA B N 1
ATOM 2808 C CA . ALA B 1 38 ? 13.531 -7.34 11.969 1 98.75 38 ALA B CA 1
ATOM 2809 C C . ALA B 1 38 ? 13.094 -8.242 10.812 1 98.75 38 ALA B C 1
ATOM 2811 O O . ALA B 1 38 ? 13.828 -9.148 10.422 1 98.75 38 ALA B O 1
ATOM 2812 N N . LEU B 1 39 ? 11.914 -8.055 10.305 1 98.81 39 LEU B N 1
ATOM 2813 C CA . LEU B 1 39 ? 11.43 -8.852 9.188 1 98.81 39 LEU B CA 1
ATOM 2814 C C . LEU B 1 39 ? 12.32 -8.656 7.957 1 98.81 39 LEU B C 1
ATOM 2816 O O . LEU B 1 39 ? 12.648 -9.625 7.27 1 98.81 39 LEU B O 1
ATOM 2820 N N . GLU B 1 40 ? 12.641 -7.371 7.641 1 98.81 40 GLU B N 1
ATOM 2821 C CA . GLU B 1 40 ? 13.492 -7.07 6.492 1 98.81 40 GLU B CA 1
ATOM 2822 C C . GLU B 1 40 ? 14.859 -7.734 6.629 1 98.81 40 GLU B C 1
ATOM 2824 O O . GLU B 1 40 ? 15.367 -8.32 5.672 1 98.81 40 GLU B O 1
ATOM 2829 N N . GLU B 1 41 ? 15.406 -7.645 7.805 1 98.62 41 GLU B N 1
ATOM 2830 C CA . GLU B 1 41 ? 16.688 -8.281 8.062 1 98.62 41 GLU B CA 1
ATOM 2831 C C . GLU B 1 41 ? 16.594 -9.797 7.902 1 98.62 41 GLU B C 1
ATOM 2833 O O . GLU B 1 41 ? 17.469 -10.414 7.293 1 98.62 41 GLU B O 1
ATOM 2838 N N . GLN B 1 42 ? 15.609 -10.383 8.43 1 98.5 42 GLN B N 1
ATOM 2839 C CA . GLN B 1 42 ? 15.391 -11.82 8.352 1 98.5 42 GLN B CA 1
ATOM 2840 C C . GLN B 1 42 ? 15.273 -12.281 6.898 1 98.5 42 GLN B C 1
ATOM 2842 O O . GLN B 1 42 ? 15.891 -13.273 6.504 1 98.5 42 GLN B O 1
ATOM 2847 N N . ALA B 1 43 ? 14.508 -11.609 6.137 1 98.69 43 ALA B N 1
ATOM 2848 C CA . ALA B 1 43 ? 14.297 -11.969 4.738 1 98.69 43 ALA B CA 1
ATOM 2849 C C . ALA B 1 43 ? 15.594 -11.859 3.941 1 98.69 43 ALA B C 1
ATOM 2851 O O . ALA B 1 43 ? 15.898 -12.719 3.111 1 98.69 43 ALA B O 1
ATOM 2852 N N . ALA B 1 44 ? 16.312 -10.719 4.145 1 98.75 44 ALA B N 1
ATOM 2853 C CA . ALA B 1 44 ? 17.578 -10.523 3.463 1 98.75 44 ALA B CA 1
ATOM 2854 C C . ALA B 1 44 ? 18.547 -11.664 3.785 1 98.75 44 ALA B C 1
ATOM 2856 O O . ALA B 1 44 ? 19.188 -12.219 2.887 1 98.75 44 ALA B O 1
ATOM 2857 N N . GLU B 1 45 ? 18.594 -12.031 5.031 1 98.44 45 GLU B N 1
ATOM 2858 C CA . GLU B 1 45 ? 19.484 -13.102 5.469 1 98.44 45 GLU B CA 1
ATOM 2859 C C . GLU B 1 45 ? 19.078 -14.438 4.852 1 98.44 45 GLU B C 1
ATOM 2861 O O . GLU B 1 45 ? 19.938 -15.18 4.359 1 98.44 45 GLU B O 1
ATOM 2866 N N . MET B 1 46 ? 17.844 -14.758 4.871 1 98.31 46 MET B N 1
ATOM 2867 C CA . MET B 1 46 ? 17.328 -16 4.32 1 98.31 46 MET B CA 1
ATOM 2868 C C . MET B 1 46 ? 17.656 -16.125 2.836 1 98.31 46 MET B C 1
ATOM 2870 O O . MET B 1 46 ? 17.938 -17.219 2.344 1 98.31 46 MET B O 1
ATOM 2874 N N . ALA B 1 47 ? 17.609 -14.984 2.127 1 98.44 47 ALA B N 1
ATOM 2875 C CA . ALA B 1 47 ? 17.828 -14.977 0.682 1 98.44 47 ALA B CA 1
ATOM 2876 C C . ALA B 1 47 ? 19.312 -14.844 0.346 1 98.44 47 ALA B C 1
ATOM 2878 O O . ALA B 1 47 ? 19.719 -15.102 -0.787 1 98.44 47 ALA B O 1
ATOM 2879 N N . GLY B 1 48 ? 20.125 -14.445 1.326 1 98.25 48 GLY B N 1
ATOM 2880 C CA . GLY B 1 48 ? 21.547 -14.211 1.097 1 98.25 48 GLY B CA 1
ATOM 2881 C C . GLY B 1 48 ? 21.828 -12.859 0.463 1 98.25 48 GLY B C 1
ATOM 2882 O O . GLY B 1 48 ? 22.75 -12.727 -0.346 1 98.25 48 GLY B O 1
ATOM 2883 N N . PHE B 1 49 ? 21.016 -11.867 0.69 1 98.38 49 PHE B N 1
ATOM 2884 C CA . PHE B 1 49 ? 21.188 -10.531 0.143 1 98.38 49 PHE B CA 1
ATOM 2885 C C . PHE B 1 49 ? 21.5 -9.531 1.248 1 98.38 49 PHE B C 1
ATOM 2887 O O . PHE B 1 49 ? 21.453 -9.867 2.432 1 98.38 49 PHE B O 1
ATOM 2894 N N . GLU B 1 50 ? 21.797 -8.328 0.877 1 97.94 50 GLU B N 1
ATOM 2895 C CA . GLU B 1 50 ? 22.203 -7.277 1.806 1 97.94 50 GLU B CA 1
ATOM 2896 C C . GLU B 1 50 ? 20.984 -6.637 2.473 1 97.94 50 GLU B C 1
ATOM 2898 O O . GLU B 1 50 ? 21.062 -6.207 3.625 1 97.94 50 GLU B O 1
ATOM 2903 N N . ALA B 1 51 ? 19.875 -6.562 1.742 1 98.75 51 ALA B N 1
ATOM 2904 C CA . ALA B 1 51 ? 18.766 -5.762 2.232 1 98.75 51 ALA B CA 1
ATOM 2905 C C . ALA B 1 51 ? 17.438 -6.27 1.68 1 98.75 51 ALA B C 1
ATOM 2907 O O . ALA B 1 51 ? 17.406 -7.02 0.7 1 98.75 51 ALA B O 1
ATOM 2908 N N . ALA B 1 52 ? 16.422 -5.906 2.318 1 98.88 52 ALA B N 1
ATOM 2909 C CA . ALA B 1 52 ? 15.047 -6.176 1.9 1 98.88 52 ALA B CA 1
ATOM 2910 C C . ALA B 1 52 ? 14.133 -4.996 2.229 1 98.88 52 ALA B C 1
ATOM 2912 O O . ALA B 1 52 ? 14.469 -4.152 3.059 1 98.88 52 ALA B O 1
ATOM 2913 N N . LEU B 1 53 ? 13.039 -4.922 1.533 1 98.88 53 LEU B N 1
ATOM 2914 C CA . LEU B 1 53 ? 12.031 -3.889 1.727 1 98.88 53 LEU B CA 1
ATOM 2915 C C . LEU B 1 53 ? 10.641 -4.504 1.861 1 98.88 53 LEU B C 1
ATOM 2917 O O . LEU B 1 53 ? 10.188 -5.227 0.969 1 98.88 53 LEU B O 1
ATOM 2921 N N . PHE B 1 54 ? 10.016 -4.262 3.059 1 98.88 54 PHE B N 1
ATOM 2922 C CA . PHE B 1 54 ? 8.633 -4.68 3.252 1 98.88 54 PHE B CA 1
ATOM 2923 C C . PHE B 1 54 ? 7.688 -3.795 2.455 1 98.88 54 PHE B C 1
ATOM 2925 O O . PHE B 1 54 ? 7.809 -2.568 2.473 1 98.88 54 PHE B O 1
ATOM 2932 N N . THR B 1 55 ? 6.77 -4.414 1.685 1 98.69 55 THR B N 1
ATOM 2933 C CA . THR B 1 55 ? 5.836 -3.691 0.828 1 98.69 55 THR B CA 1
ATOM 2934 C C . THR B 1 55 ? 4.398 -4.117 1.112 1 98.69 55 THR B C 1
ATOM 2936 O O . THR B 1 55 ? 4.164 -5.172 1.712 1 98.69 55 THR B O 1
ATOM 2939 N N . ALA B 1 56 ? 3.439 -3.324 0.689 1 97.44 56 ALA B N 1
ATOM 2940 C CA . ALA B 1 56 ? 2.023 -3.557 0.959 1 97.44 56 ALA B CA 1
ATOM 2941 C C . ALA B 1 56 ? 1.502 -4.746 0.16 1 97.44 56 ALA B C 1
ATOM 2943 O O . ALA B 1 56 ? 0.543 -5.406 0.57 1 97.44 56 ALA B O 1
ATOM 2944 N N . SER B 1 57 ? 2.115 -5.023 -1.001 1 97.75 57 SER B N 1
ATOM 2945 C CA . SER B 1 57 ? 1.63 -6.094 -1.863 1 97.75 57 SER B CA 1
ATOM 2946 C C . SER B 1 57 ? 2.738 -6.617 -2.771 1 97.75 57 SER B C 1
ATOM 2948 O O . SER B 1 57 ? 3.799 -6 -2.883 1 97.75 57 SER B O 1
ATOM 2950 N N . GLY B 1 58 ? 2.441 -7.773 -3.375 1 97.62 58 GLY B N 1
ATOM 2951 C CA . GLY B 1 58 ? 3.355 -8.305 -4.371 1 97.62 58 GLY B CA 1
ATOM 2952 C C . GLY B 1 58 ? 3.449 -7.441 -5.617 1 97.62 58 GLY B C 1
ATOM 2953 O O . GLY B 1 58 ? 4.527 -7.293 -6.195 1 97.62 58 GLY B O 1
ATOM 2954 N N . THR B 1 59 ? 2.318 -6.891 -6.047 1 97.12 59 THR B N 1
ATOM 2955 C CA . THR B 1 59 ? 2.295 -5.984 -7.188 1 97.12 59 THR B CA 1
ATOM 2956 C C . THR B 1 59 ? 3.207 -4.789 -6.949 1 97.12 59 THR B C 1
ATOM 2958 O O . THR B 1 59 ? 3.969 -4.391 -7.832 1 97.12 59 THR B O 1
ATOM 2961 N N . GLN B 1 60 ? 3.17 -4.23 -5.754 1 97.94 60 GLN B N 1
ATOM 2962 C CA . GLN B 1 60 ? 4.035 -3.1 -5.441 1 97.94 60 GLN B CA 1
ATOM 2963 C C . GLN B 1 60 ? 5.504 -3.52 -5.43 1 97.94 60 GLN B C 1
ATOM 2965 O O . GLN B 1 60 ? 6.367 -2.785 -5.914 1 97.94 60 GLN B O 1
ATOM 2970 N N . ALA B 1 61 ? 5.781 -4.676 -4.852 1 98.5 61 ALA B N 1
ATOM 2971 C CA . ALA B 1 61 ? 7.156 -5.164 -4.766 1 98.5 61 ALA B CA 1
ATOM 2972 C C . ALA B 1 61 ? 7.773 -5.312 -6.152 1 98.5 61 ALA B C 1
ATOM 2974 O O . ALA B 1 61 ? 8.898 -4.863 -6.395 1 98.5 61 ALA B O 1
ATOM 2975 N N . ASN B 1 62 ? 7.047 -5.922 -7.066 1 98.19 62 ASN B N 1
ATOM 2976 C CA . ASN B 1 62 ? 7.543 -6.098 -8.43 1 98.19 62 ASN B CA 1
ATOM 2977 C C . ASN B 1 62 ? 7.703 -4.758 -9.141 1 98.19 62 ASN B C 1
ATOM 2979 O O . ASN B 1 62 ? 8.688 -4.539 -9.852 1 98.19 62 ASN B O 1
ATOM 2983 N N . LEU B 1 63 ? 6.711 -3.898 -8.969 1 97.81 63 LEU B N 1
ATOM 2984 C CA . LEU B 1 63 ? 6.793 -2.582 -9.594 1 97.81 63 LEU B CA 1
ATOM 2985 C C . LEU B 1 63 ? 8.023 -1.824 -9.102 1 97.81 63 LEU B C 1
ATOM 2987 O O . LEU B 1 63 ? 8.727 -1.198 -9.891 1 97.81 63 LEU B O 1
ATOM 2991 N N . LEU B 1 64 ? 8.289 -1.915 -7.824 1 98.5 64 LEU B N 1
ATOM 2992 C CA . LEU B 1 64 ? 9.453 -1.262 -7.234 1 98.5 64 LEU B CA 1
ATOM 2993 C C . LEU B 1 64 ? 10.742 -1.836 -7.805 1 98.5 64 LEU B C 1
ATOM 2995 O O . LEU B 1 64 ? 11.695 -1.096 -8.062 1 98.5 64 LEU B O 1
ATOM 2999 N N . ALA B 1 65 ? 10.773 -3.133 -7.961 1 98.69 65 ALA B N 1
ATOM 3000 C CA . ALA B 1 65 ? 11.953 -3.754 -8.562 1 98.69 65 ALA B CA 1
ATOM 3001 C C . ALA B 1 65 ? 12.195 -3.221 -9.969 1 98.69 65 ALA B C 1
ATOM 3003 O O . ALA B 1 65 ? 13.32 -2.844 -10.312 1 98.69 65 ALA B O 1
ATOM 3004 N N . LEU B 1 66 ? 11.133 -3.176 -10.742 1 98.19 66 LEU B N 1
ATOM 3005 C CA . LEU B 1 66 ? 11.258 -2.695 -12.117 1 98.19 66 LEU B CA 1
ATOM 3006 C C . LEU B 1 66 ? 11.711 -1.24 -12.148 1 98.19 66 LEU B C 1
ATOM 3008 O O . LEU B 1 66 ? 12.609 -0.882 -12.906 1 98.19 66 LEU B O 1
ATOM 3012 N N . MET B 1 67 ? 11.141 -0.453 -11.281 1 97.56 67 MET B N 1
ATOM 3013 C CA . MET B 1 67 ? 11.445 0.975 -11.25 1 97.56 67 MET B CA 1
ATOM 3014 C C . MET B 1 67 ? 12.828 1.225 -10.672 1 97.56 67 MET B C 1
ATOM 3016 O O . MET B 1 67 ? 13.445 2.254 -10.945 1 97.56 67 MET B O 1
ATOM 3020 N N . ALA B 1 68 ? 13.312 0.335 -9.875 1 98.12 68 ALA B N 1
ATOM 3021 C CA . ALA B 1 68 ? 14.633 0.495 -9.289 1 98.12 68 ALA B CA 1
ATOM 3022 C C . ALA B 1 68 ? 15.727 0.035 -10.25 1 98.12 68 ALA B C 1
ATOM 3024 O O . ALA B 1 68 ? 16.828 0.577 -10.25 1 98.12 68 ALA B O 1
ATOM 3025 N N . HIS B 1 69 ? 15.414 -0.934 -11.102 1 98.38 69 HIS B N 1
ATOM 3026 C CA . HIS B 1 69 ? 16.375 -1.453 -12.062 1 98.38 69 HIS B CA 1
ATOM 3027 C C . HIS B 1 69 ? 16.406 -0.601 -13.328 1 98.38 69 HIS B C 1
ATOM 3029 O O . HIS B 1 69 ? 17.438 -0.527 -14.008 1 98.38 69 HIS B O 1
ATOM 3035 N N . CYS B 1 70 ? 15.258 0.016 -13.719 1 97.31 70 CYS B N 1
ATOM 3036 C CA . CYS B 1 70 ? 15.109 0.672 -15.008 1 97.31 70 CYS B CA 1
ATOM 3037 C C . CYS B 1 70 ? 14.836 2.162 -14.836 1 97.31 70 CYS B C 1
ATOM 3039 O O . CYS B 1 70 ? 14.422 2.602 -13.758 1 97.31 70 CYS B O 1
ATOM 3041 N N . GLU B 1 71 ? 15.102 2.871 -15.844 1 94.94 71 GLU B N 1
ATOM 3042 C CA . GLU B 1 71 ? 14.758 4.285 -15.977 1 94.94 71 GLU B CA 1
ATOM 3043 C C . GLU B 1 71 ? 13.781 4.516 -17.125 1 94.94 71 GLU B C 1
ATOM 3045 O O . GLU B 1 71 ? 13.516 3.604 -17.906 1 94.94 71 GLU B O 1
ATOM 3050 N N . ARG B 1 72 ? 13.219 5.723 -17.188 1 92.62 72 ARG B N 1
ATOM 3051 C CA . ARG B 1 72 ? 12.359 6.078 -18.312 1 92.62 72 ARG B CA 1
ATOM 3052 C C . ARG B 1 72 ? 13.039 5.77 -19.641 1 92.62 72 ARG B C 1
ATOM 3054 O O . ARG B 1 72 ? 14.211 6.094 -19.828 1 92.62 72 ARG B O 1
ATOM 3061 N N . GLY B 1 73 ? 12.328 5.035 -20.547 1 92.62 73 GLY B N 1
ATOM 3062 C CA . GLY B 1 73 ? 12.867 4.715 -21.859 1 92.62 73 GLY B CA 1
ATOM 3063 C C . GLY B 1 73 ? 13.539 3.354 -21.906 1 92.62 73 GLY B C 1
ATOM 3064 O O . GLY B 1 73 ? 13.812 2.83 -22.984 1 92.62 73 GLY B O 1
ATOM 3065 N N . ASP B 1 74 ? 13.695 2.77 -20.688 1 95.94 74 ASP B N 1
ATOM 3066 C CA . ASP B 1 74 ? 14.266 1.427 -20.656 1 95.94 74 ASP B CA 1
ATOM 3067 C C . ASP B 1 74 ? 13.203 0.37 -20.953 1 95.94 74 ASP B C 1
ATOM 3069 O O . ASP B 1 74 ? 12.016 0.68 -21.031 1 95.94 74 ASP B O 1
ATOM 3073 N N . GLU B 1 75 ? 13.727 -0.849 -21.141 1 96.25 75 GLU B N 1
ATOM 3074 C CA . GLU B 1 75 ? 12.883 -1.996 -21.453 1 96.25 75 GLU B CA 1
ATOM 3075 C C . GLU B 1 75 ? 13.25 -3.205 -20.594 1 96.25 75 GLU B C 1
ATOM 3077 O O . GLU B 1 75 ? 14.43 -3.438 -20.312 1 96.25 75 GLU B O 1
ATOM 3082 N N . TYR B 1 76 ? 12.195 -3.898 -20.141 1 97.69 76 TYR B N 1
ATOM 3083 C CA . TYR B 1 76 ? 12.445 -5.176 -19.484 1 97.69 76 TYR B CA 1
ATOM 3084 C C . TYR B 1 76 ? 11.812 -6.324 -20.266 1 97.69 76 TYR B C 1
ATOM 3086 O O . TYR B 1 76 ? 10.734 -6.176 -20.844 1 97.69 76 TYR B O 1
ATOM 3094 N N . LEU B 1 77 ? 12.555 -7.449 -20.359 1 98.06 77 LEU B N 1
ATOM 3095 C CA . LEU B 1 77 ? 12.094 -8.68 -21 1 98.06 77 LEU B CA 1
ATOM 3096 C C . LEU B 1 77 ? 11.352 -9.555 -19.984 1 98.06 77 LEU B C 1
ATOM 3098 O O . LEU B 1 77 ? 11.781 -9.695 -18.844 1 98.06 77 LEU B O 1
ATOM 3102 N N . CYS B 1 78 ? 10.227 -10.125 -20.406 1 97.69 78 CYS B N 1
ATOM 3103 C CA . CYS B 1 78 ? 9.438 -10.984 -19.531 1 97.69 78 CYS B CA 1
ATOM 3104 C C . CYS B 1 78 ? 8.594 -11.969 -20.344 1 97.69 78 CYS B C 1
ATOM 3106 O O . CYS B 1 78 ? 8.68 -11.992 -21.562 1 97.69 78 CYS B O 1
ATOM 3108 N N . GLY B 1 79 ? 7.926 -12.82 -19.672 1 96.69 79 GLY B N 1
ATOM 3109 C CA . GLY B 1 79 ? 7.02 -13.734 -20.359 1 96.69 79 GLY B CA 1
ATOM 3110 C C . GLY B 1 79 ? 5.668 -13.117 -20.672 1 96.69 79 GLY B C 1
ATOM 3111 O O . GLY B 1 79 ? 5.195 -12.25 -19.938 1 96.69 79 GLY B O 1
ATOM 3112 N N . GLN B 1 80 ? 5.012 -13.664 -21.672 1 93.75 80 GLN B N 1
ATOM 3113 C CA . GLN B 1 80 ? 3.682 -13.219 -22.062 1 93.75 80 GLN B CA 1
ATOM 3114 C C . GLN B 1 80 ? 2.668 -13.438 -20.953 1 93.75 80 GLN B C 1
ATOM 3116 O O . GLN B 1 80 ? 1.683 -12.703 -20.844 1 93.75 80 GLN B O 1
ATOM 3121 N N . GLN B 1 81 ? 3.006 -14.406 -20.125 1 92.69 81 GLN B N 1
ATOM 3122 C CA . GLN B 1 81 ? 2.049 -14.758 -19.078 1 92.69 81 GLN B CA 1
ATOM 3123 C C . GLN B 1 81 ? 2.539 -14.305 -17.703 1 92.69 81 GLN B C 1
ATOM 3125 O O . GLN B 1 81 ? 1.957 -14.664 -16.672 1 92.69 81 GLN B O 1
ATOM 3130 N N . ALA B 1 82 ? 3.617 -13.578 -17.719 1 94.69 82 ALA B N 1
ATOM 3131 C CA . ALA B 1 82 ? 4.168 -13.102 -16.453 1 94.69 82 ALA B CA 1
ATOM 3132 C C . ALA B 1 82 ? 3.176 -12.203 -15.719 1 94.69 82 ALA B C 1
ATOM 3134 O O . ALA B 1 82 ? 2.494 -11.391 -16.344 1 94.69 82 ALA B O 1
ATOM 3135 N N . HIS B 1 83 ? 3.109 -12.375 -14.43 1 92.5 83 HIS B N 1
ATOM 3136 C CA . HIS B 1 83 ? 2.178 -11.594 -13.625 1 92.5 83 HIS B CA 1
ATOM 3137 C C . HIS B 1 83 ? 2.473 -10.102 -13.727 1 92.5 83 HIS B C 1
ATOM 3139 O O . HIS B 1 83 ? 1.553 -9.289 -13.844 1 92.5 83 HIS B O 1
ATOM 3145 N N . ASN B 1 84 ? 3.701 -9.695 -13.648 1 90.94 84 ASN B N 1
ATOM 3146 C CA . ASN B 1 84 ? 4.062 -8.281 -13.617 1 90.94 84 ASN B CA 1
ATOM 3147 C C . ASN B 1 84 ? 3.822 -7.613 -14.969 1 90.94 84 ASN B C 1
ATOM 3149 O O . ASN B 1 84 ? 3.893 -6.391 -15.086 1 90.94 84 ASN B O 1
ATOM 3153 N N . TYR B 1 85 ? 3.588 -8.406 -16.031 1 90.88 85 TYR B N 1
ATOM 3154 C CA . TYR B 1 85 ? 3.223 -7.867 -17.328 1 90.88 85 TYR B CA 1
ATOM 3155 C C . TYR B 1 85 ? 1.71 -7.883 -17.516 1 90.88 85 TYR B C 1
ATOM 3157 O O . TYR B 1 85 ? 1.104 -6.852 -17.812 1 90.88 85 TYR B O 1
ATOM 3165 N N . LYS B 1 86 ? 1.186 -9 -17.172 1 87.25 86 LYS B N 1
ATOM 3166 C CA . LYS B 1 86 ? -0.182 -9.25 -17.609 1 87.25 86 LYS B CA 1
ATOM 3167 C C . LYS B 1 86 ? -1.192 -8.844 -16.547 1 87.25 86 LYS B C 1
ATOM 3169 O O . LYS B 1 86 ? -2.271 -8.336 -16.859 1 87.25 86 LYS B O 1
ATOM 3174 N N . PHE B 1 87 ? -0.894 -9.008 -15.227 1 84.81 87 PHE B N 1
ATOM 3175 C CA . PHE B 1 87 ? -1.947 -8.984 -14.219 1 84.81 87 PHE B CA 1
ATOM 3176 C C . PHE B 1 87 ? -1.715 -7.859 -13.219 1 84.81 87 PHE B C 1
ATOM 3178 O O . PHE B 1 87 ? -2.266 -7.879 -12.117 1 84.81 87 PHE B O 1
ATOM 3185 N N . GLU B 1 88 ? -0.906 -6.891 -13.555 1 86.81 88 GLU B N 1
ATOM 3186 C CA . GLU B 1 88 ? -0.626 -5.809 -12.617 1 86.81 88 GLU B CA 1
ATOM 3187 C C . GLU B 1 88 ? -0.997 -4.453 -13.211 1 86.81 88 GLU B C 1
ATOM 3189 O O . GLU B 1 88 ? -0.447 -3.424 -12.812 1 86.81 88 GLU B O 1
ATOM 3194 N N . GLY B 1 89 ? -1.796 -4.434 -14.219 1 84.5 89 GLY B N 1
ATOM 3195 C CA . GLY B 1 89 ? -2.4 -3.223 -14.758 1 84.5 89 GLY B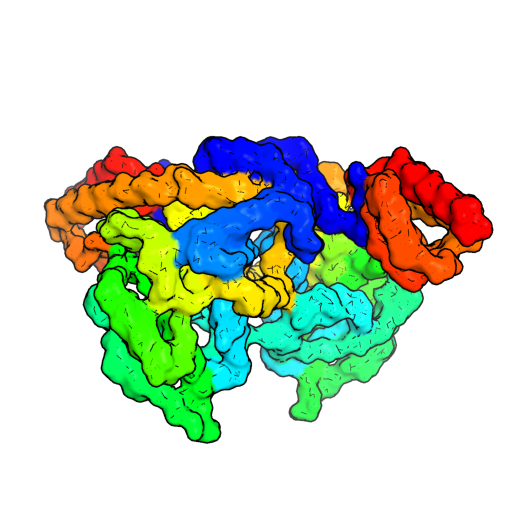 CA 1
ATOM 3196 C C . GLY B 1 89 ? -1.442 -2.395 -15.594 1 84.5 89 GLY B C 1
ATOM 3197 O O . GLY B 1 89 ? -1.624 -1.183 -15.734 1 84.5 89 GLY B O 1
ATOM 3198 N N . GLY B 1 90 ? -0.351 -3.059 -16.031 1 88.44 90 GLY B N 1
ATOM 3199 C CA . GLY B 1 90 ? 0.607 -2.361 -16.875 1 88.44 90 GLY B CA 1
ATOM 3200 C C . GLY B 1 90 ? 1.406 -1.311 -16.125 1 88.44 90 GLY B C 1
ATOM 3201 O O . GLY B 1 90 ? 1.859 -0.33 -16.719 1 88.44 90 GLY B O 1
ATOM 3202 N N . GLY B 1 91 ? 1.554 -1.455 -14.883 1 90.5 91 GLY B N 1
ATOM 3203 C CA . GLY B 1 91 ? 2.156 -0.446 -14.023 1 90.5 91 GLY B CA 1
ATOM 3204 C C . GLY B 1 91 ? 3.547 -0.035 -14.477 1 90.5 91 GLY B C 1
ATOM 3205 O O . GLY B 1 91 ? 3.916 1.136 -14.375 1 90.5 91 GLY B O 1
ATOM 3206 N N . ALA B 1 92 ? 4.289 -0.998 -14.969 1 92.44 92 ALA B N 1
ATOM 3207 C CA . ALA B 1 92 ? 5.648 -0.688 -15.398 1 92.44 92 ALA B CA 1
ATOM 3208 C C . ALA B 1 92 ? 5.648 0.377 -16.484 1 92.44 92 ALA B C 1
ATOM 3210 O O . ALA B 1 92 ? 6.434 1.326 -16.438 1 92.44 92 ALA B O 1
ATOM 3211 N N . ALA B 1 93 ? 4.797 0.212 -17.453 1 89.69 93 ALA B N 1
ATOM 3212 C CA . ALA B 1 93 ? 4.719 1.155 -18.562 1 89.69 93 ALA B CA 1
ATOM 3213 C C . ALA B 1 93 ? 4.059 2.461 -18.125 1 89.69 93 ALA B C 1
ATOM 3215 O O . ALA B 1 93 ? 4.582 3.547 -18.391 1 89.69 93 ALA B O 1
ATOM 3216 N N . VAL B 1 94 ? 3.01 2.375 -17.453 1 91 94 VAL B N 1
ATOM 3217 C CA . VAL B 1 94 ? 2.148 3.521 -17.188 1 91 94 VAL B CA 1
ATOM 3218 C C . VAL B 1 94 ? 2.781 4.398 -16.109 1 91 94 VAL B C 1
ATOM 3220 O O . VAL B 1 94 ? 2.795 5.625 -16.219 1 91 94 VAL B O 1
ATOM 3223 N N . LEU B 1 95 ? 3.342 3.83 -15.109 1 93.12 95 LEU B N 1
ATOM 3224 C CA . LEU B 1 95 ? 3.877 4.582 -13.977 1 93.12 95 LEU B CA 1
ATOM 3225 C C . LEU B 1 95 ? 5.391 4.727 -14.094 1 93.12 95 LEU B C 1
ATOM 3227 O O . LEU B 1 95 ? 5.945 5.773 -13.75 1 93.12 95 LEU B O 1
ATOM 3231 N N . GLY B 1 96 ? 6.043 3.697 -14.602 1 93.19 96 GLY B N 1
ATOM 3232 C CA . GLY B 1 96 ? 7.496 3.693 -14.633 1 93.19 96 GLY B CA 1
ATOM 3233 C C . GLY B 1 96 ? 8.07 4.176 -15.945 1 93.19 96 GLY B C 1
ATOM 3234 O O . GLY B 1 96 ? 9.273 4.438 -16.047 1 93.19 96 GLY B O 1
ATOM 3235 N N . SER B 1 97 ? 7.23 4.316 -16.984 1 93.75 97 SER B N 1
ATOM 3236 C CA . SER B 1 97 ? 7.703 4.629 -18.328 1 93.75 97 SER B CA 1
ATOM 3237 C C . SER B 1 97 ? 8.742 3.619 -18.797 1 93.75 97 SER B C 1
ATOM 3239 O O . SER B 1 97 ? 9.734 3.988 -19.438 1 93.75 97 SER B O 1
ATOM 3241 N N . ILE B 1 98 ? 8.523 2.365 -18.391 1 95.38 98 ILE B N 1
ATOM 3242 C CA . ILE B 1 98 ? 9.383 1.244 -18.766 1 95.38 98 ILE B CA 1
ATOM 3243 C C . ILE B 1 98 ? 8.664 0.364 -19.781 1 95.38 98 ILE B C 1
ATOM 3245 O O . ILE B 1 98 ? 7.586 -0.163 -19.516 1 95.38 98 ILE B O 1
ATOM 3249 N N . GLN B 1 99 ? 9.25 0.13 -20.922 1 92.94 99 GLN B N 1
ATOM 3250 C CA . GLN B 1 99 ? 8.625 -0.639 -22 1 92.94 99 GLN B CA 1
ATOM 3251 C C . GLN B 1 99 ? 8.711 -2.137 -21.719 1 92.94 99 GLN B C 1
ATOM 3253 O O . GLN B 1 99 ? 9.797 -2.678 -21.531 1 92.94 99 GLN B O 1
ATOM 3258 N N . PRO B 1 100 ? 7.57 -2.814 -21.703 1 95.5 100 PRO B N 1
ATOM 3259 C CA . PRO B 1 100 ? 7.641 -4.277 -21.641 1 95.5 100 PRO B CA 1
ATOM 3260 C C . PRO B 1 100 ? 7.949 -4.914 -22.984 1 95.5 100 PRO B C 1
ATOM 3262 O O . PRO B 1 100 ? 7.504 -4.418 -24.031 1 95.5 100 PRO B O 1
ATOM 3265 N N . GLN B 1 101 ? 8.75 -5.922 -22.969 1 95.69 101 GLN B N 1
ATOM 3266 C CA . GLN B 1 101 ? 9.008 -6.797 -24.109 1 95.69 101 GLN B CA 1
ATOM 3267 C C . GLN B 1 101 ? 8.68 -8.25 -23.766 1 95.69 101 GLN B C 1
ATOM 3269 O O . GLN B 1 101 ? 9.562 -9.023 -23.406 1 95.69 101 GLN B O 1
ATOM 3274 N N . PRO B 1 102 ? 7.379 -8.617 -23.953 1 95.88 102 PRO B N 1
ATOM 3275 C CA . PRO B 1 102 ? 6.957 -9.977 -23.609 1 95.88 102 PRO B CA 1
ATOM 3276 C C . PRO B 1 102 ? 7.34 -11 -24.688 1 95.88 102 PRO B C 1
ATOM 3278 O O . PRO B 1 102 ? 7.293 -10.695 -25.875 1 95.88 102 PRO B O 1
ATOM 3281 N N . LEU B 1 103 ? 7.758 -12.156 -24.219 1 96.81 103 LEU B N 1
ATOM 3282 C CA . LEU B 1 103 ? 8.078 -13.305 -25.062 1 96.81 103 LEU B CA 1
ATOM 3283 C C . LEU B 1 103 ? 7.238 -14.516 -24.656 1 96.81 103 LEU B C 1
ATOM 3285 O O . LEU B 1 103 ? 6.883 -14.672 -23.484 1 96.81 103 LEU B O 1
ATOM 3289 N N . ASP B 1 104 ? 6.961 -15.344 -25.578 1 95.38 104 ASP B N 1
ATOM 3290 C CA . ASP B 1 104 ? 6.164 -16.531 -25.266 1 95.38 104 ASP B CA 1
ATOM 3291 C C . ASP B 1 104 ? 6.922 -17.484 -24.344 1 95.38 104 ASP B C 1
ATOM 3293 O O . ASP B 1 104 ? 8.094 -17.781 -24.578 1 95.38 104 ASP B O 1
ATOM 3297 N N . ASN B 1 105 ? 6.254 -17.891 -23.312 1 96.06 105 ASN B N 1
ATOM 3298 C CA . ASN B 1 105 ? 6.824 -18.906 -22.438 1 96.06 105 ASN B CA 1
ATOM 3299 C C . ASN B 1 105 ? 6.871 -20.266 -23.125 1 96.06 105 ASN B C 1
ATOM 3301 O O . ASN B 1 105 ? 6.016 -20.578 -23.953 1 96.06 105 ASN B O 1
ATOM 3305 N N . GLU B 1 106 ? 7.887 -21 -22.75 1 96.38 106 GLU B N 1
ATOM 3306 C CA . GLU B 1 106 ? 7.891 -22.422 -23.109 1 96.38 106 GLU B CA 1
ATOM 3307 C C . GLU B 1 106 ? 6.863 -23.203 -22.297 1 96.38 106 GLU B C 1
ATOM 3309 O O . GLU B 1 106 ? 6.309 -22.672 -21.328 1 96.38 106 GLU B O 1
ATOM 3314 N N . ALA B 1 107 ? 6.625 -24.422 -22.656 1 94.06 107 ALA B N 1
ATOM 3315 C CA . ALA B 1 107 ? 5.609 -25.25 -22 1 94.06 107 ALA B CA 1
ATOM 3316 C C . ALA B 1 107 ? 5.926 -25.422 -20.516 1 94.06 107 ALA B C 1
ATOM 3318 O O . ALA B 1 107 ? 5.016 -25.516 -19.688 1 94.06 107 ALA B O 1
ATOM 3319 N N . ASP B 1 108 ? 7.172 -25.375 -20.219 1 94.31 108 ASP B N 1
ATOM 3320 C CA . ASP B 1 108 ? 7.57 -25.609 -18.828 1 94.31 108 ASP B CA 1
ATOM 3321 C C . ASP B 1 108 ? 7.621 -24.297 -18.047 1 94.31 108 ASP B C 1
ATOM 3323 O O . ASP B 1 108 ? 8.016 -24.281 -16.875 1 94.31 108 ASP B O 1
ATOM 3327 N N . GLY B 1 109 ? 7.242 -23.203 -18.656 1 95.06 109 GLY B N 1
ATOM 3328 C CA . GLY B 1 109 ? 7.191 -21.922 -17.984 1 95.06 109 GLY B CA 1
ATOM 3329 C C . GLY B 1 109 ? 8.43 -21.078 -18.203 1 95.06 109 GLY B C 1
ATOM 3330 O O . GLY B 1 109 ? 8.414 -19.859 -17.969 1 95.06 109 GLY B O 1
ATOM 3331 N N . SER B 1 110 ? 9.547 -21.672 -18.734 1 97.31 110 SER B N 1
ATOM 3332 C CA . SER B 1 110 ? 10.789 -20.938 -18.969 1 97.31 110 SER B CA 1
ATOM 3333 C C . SER B 1 110 ? 10.68 -20.062 -20.203 1 97.31 110 SER B C 1
ATOM 3335 O O . SER B 1 110 ? 9.664 -20.078 -20.906 1 97.31 110 SER B O 1
ATOM 3337 N N . LEU B 1 111 ? 11.633 -19.203 -20.344 1 98.06 111 LEU B N 1
ATOM 3338 C CA . LEU B 1 111 ? 11.828 -18.453 -21.594 1 98.06 111 LEU B CA 1
ATOM 3339 C C . LEU B 1 111 ? 13.008 -19.016 -22.375 1 98.06 111 LEU B C 1
ATOM 3341 O O . LEU B 1 111 ? 14.055 -19.312 -21.797 1 98.06 111 LEU B O 1
ATOM 3345 N N . CYS B 1 112 ? 12.773 -19.188 -23.656 1 98.25 112 CYS B N 1
ATOM 3346 C CA . CYS B 1 112 ? 13.883 -19.594 -24.516 1 98.25 112 CYS B CA 1
ATOM 3347 C C . CYS B 1 112 ? 14.938 -18.5 -24.594 1 98.25 112 CYS B C 1
ATOM 3349 O O . CYS B 1 112 ? 14.688 -17.422 -25.156 1 98.25 112 CYS B O 1
ATOM 3351 N N . LEU B 1 113 ? 16.141 -18.781 -24.094 1 98.38 113 LEU B N 1
ATOM 3352 C CA . LEU B 1 113 ? 17.172 -17.75 -23.969 1 98.38 113 LEU B CA 1
ATOM 3353 C C . LEU B 1 113 ? 17.625 -17.266 -25.344 1 98.38 113 LEU B C 1
ATOM 3355 O O . LEU B 1 113 ? 18.031 -16.125 -25.5 1 98.38 113 LEU B O 1
ATOM 3359 N N . LYS B 1 114 ? 17.531 -18.109 -26.391 1 97.94 114 LYS B N 1
ATOM 3360 C CA . LYS B 1 114 ? 17.828 -17.672 -27.75 1 97.94 114 LYS B CA 1
ATOM 3361 C C . LYS B 1 114 ? 16.828 -16.625 -28.219 1 97.94 114 LYS B C 1
ATOM 3363 O O . LYS B 1 114 ? 17.188 -15.656 -28.875 1 97.94 114 LYS B O 1
ATOM 3368 N N . ARG B 1 115 ? 15.586 -16.875 -27.891 1 97.81 115 ARG B N 1
ATOM 3369 C CA . ARG B 1 115 ? 14.562 -15.906 -28.234 1 97.81 115 ARG B CA 1
ATOM 3370 C C . ARG B 1 115 ? 14.734 -14.625 -27.422 1 97.81 115 ARG B C 1
ATOM 3372 O O . ARG B 1 115 ? 14.484 -13.523 -27.922 1 97.81 115 ARG B O 1
ATOM 3379 N N . VAL B 1 116 ? 15.148 -14.789 -26.156 1 98.19 116 VAL B N 1
ATOM 3380 C CA . VAL B 1 116 ? 15.445 -13.625 -25.328 1 98.19 116 VAL B CA 1
ATOM 3381 C C . VAL B 1 116 ? 16.562 -12.805 -25.969 1 98.19 116 VAL B C 1
ATOM 3383 O O . VAL B 1 116 ? 16.469 -11.578 -26.062 1 98.19 116 VAL B O 1
ATOM 3386 N N . GLU B 1 117 ? 17.562 -13.453 -26.406 1 97.75 117 GLU B N 1
ATOM 3387 C CA . GLU B 1 117 ? 18.688 -12.781 -27.062 1 97.75 117 GLU B CA 1
ATOM 3388 C C . GLU B 1 117 ? 18.234 -12 -28.281 1 97.75 117 GLU B C 1
ATOM 3390 O O . GLU B 1 117 ? 18.656 -10.867 -28.5 1 97.75 117 GLU B O 1
ATOM 3395 N N . ALA B 1 118 ? 17.422 -12.602 -29.047 1 96.94 118 ALA B N 1
ATOM 3396 C CA . ALA B 1 118 ? 16.938 -11.992 -30.297 1 96.94 118 ALA B CA 1
ATOM 3397 C C . ALA B 1 118 ? 16.109 -10.75 -30.016 1 96.94 118 ALA B C 1
ATOM 3399 O O . ALA B 1 118 ? 15.953 -9.891 -30.875 1 96.94 118 ALA B O 1
ATOM 3400 N N . ALA B 1 119 ? 15.57 -10.727 -28.797 1 96.5 119 ALA B N 1
ATOM 3401 C CA . ALA B 1 119 ? 14.68 -9.617 -28.438 1 96.5 119 ALA B CA 1
ATOM 3402 C C . ALA B 1 119 ? 15.469 -8.461 -27.844 1 96.5 119 ALA B C 1
ATOM 3404 O O . ALA B 1 119 ? 14.93 -7.363 -27.656 1 96.5 119 ALA B O 1
ATOM 3405 N N . ILE B 1 120 ? 16.75 -8.656 -27.484 1 96.88 120 ILE B N 1
ATOM 3406 C CA . ILE B 1 120 ? 17.594 -7.574 -26.969 1 96.88 120 ILE B CA 1
ATOM 3407 C C . ILE B 1 120 ? 17.859 -6.559 -28.062 1 96.88 120 ILE B C 1
ATOM 3409 O O . ILE B 1 120 ? 18.312 -6.922 -29.156 1 96.88 120 ILE B O 1
ATOM 3413 N N . LYS B 1 121 ? 17.594 -5.367 -27.781 1 95.31 121 LYS B N 1
ATOM 3414 C CA . LYS B 1 121 ? 17.719 -4.332 -28.797 1 95.31 121 LYS B CA 1
ATOM 3415 C C . LYS B 1 121 ? 19.125 -3.738 -28.812 1 95.31 121 LYS B C 1
ATOM 3417 O O . LYS B 1 121 ? 19.75 -3.613 -27.766 1 95.31 121 LYS B O 1
ATOM 3422 N N . PRO B 1 122 ? 19.594 -3.285 -30.062 1 91.5 122 PRO B N 1
ATOM 3423 C CA . PRO B 1 122 ? 20.875 -2.588 -30.141 1 91.5 122 PRO B CA 1
ATOM 3424 C C . PRO B 1 122 ? 20.812 -1.175 -29.562 1 91.5 122 PRO B C 1
ATOM 3426 O O . PRO B 1 122 ? 19.734 -0.601 -29.422 1 91.5 122 PRO B O 1
ATOM 3429 N N . ASP B 1 123 ? 21.953 -0.759 -29.172 1 90.75 123 ASP B N 1
ATOM 3430 C CA . ASP B 1 123 ? 22.062 0.628 -28.734 1 90.75 123 ASP B CA 1
ATOM 3431 C C . ASP B 1 123 ? 21.922 1.593 -29.906 1 90.75 123 ASP B C 1
ATOM 3433 O O . ASP B 1 123 ? 22.906 1.92 -30.562 1 90.75 123 ASP B O 1
ATOM 3437 N N . ASP B 1 124 ? 20.719 1.98 -30.234 1 89.06 124 ASP B N 1
ATOM 3438 C CA . ASP B 1 124 ? 20.328 2.842 -31.328 1 89.06 124 ASP B CA 1
ATOM 3439 C C . ASP B 1 124 ? 19.109 3.678 -30.969 1 89.06 124 ASP B C 1
ATOM 3441 O O . ASP B 1 124 ? 18.219 3.211 -30.25 1 89.06 124 ASP B O 1
ATOM 3445 N N . ILE B 1 125 ? 19.062 4.906 -31.484 1 88.94 125 ILE B N 1
ATOM 3446 C CA . ILE B 1 125 ? 18.062 5.898 -31.078 1 88.94 125 ILE B CA 1
ATOM 3447 C C . ILE B 1 125 ? 16.672 5.395 -31.422 1 88.94 125 ILE B C 1
ATOM 3449 O O . ILE B 1 125 ? 15.672 5.922 -30.922 1 88.94 125 ILE B O 1
ATOM 3453 N N . HIS B 1 126 ? 16.484 4.359 -32.188 1 89.31 126 HIS B N 1
ATOM 3454 C CA . HIS B 1 126 ? 15.188 3.844 -32.625 1 89.31 126 HIS B CA 1
ATOM 3455 C C . HIS B 1 126 ? 14.594 2.898 -31.594 1 89.31 126 HIS B C 1
ATOM 3457 O O . HIS B 1 126 ? 13.406 2.557 -31.672 1 89.31 126 HIS B O 1
ATOM 3463 N N . PHE B 1 127 ? 15.5 2.572 -30.547 1 88.06 127 PHE B N 1
ATOM 3464 C CA . PHE B 1 127 ? 15.078 1.464 -29.688 1 88.06 127 PHE B CA 1
ATOM 3465 C C . PHE B 1 127 ? 15.117 1.865 -28.219 1 88.06 127 PHE B C 1
ATOM 3467 O O . PHE B 1 127 ? 15.914 2.721 -27.828 1 88.06 127 PHE B O 1
ATOM 3474 N N . ALA B 1 128 ? 14.195 1.257 -27.406 1 93.31 128 ALA B N 1
ATOM 3475 C CA . ALA B 1 128 ? 14.352 1.305 -25.953 1 93.31 128 ALA B CA 1
ATOM 3476 C C . ALA B 1 128 ? 15.617 0.572 -25.516 1 93.31 128 ALA B C 1
ATOM 3478 O O . ALA B 1 128 ? 16.078 -0.341 -26.203 1 93.31 128 ALA B O 1
ATOM 3479 N N . ARG B 1 129 ? 16.234 0.989 -24.469 1 95.06 129 ARG B N 1
ATOM 3480 C CA . ARG B 1 129 ? 17.422 0.326 -23.953 1 95.06 129 ARG B CA 1
ATOM 3481 C C . ARG B 1 129 ? 17.062 -0.898 -23.125 1 95.06 129 ARG B C 1
ATOM 3483 O O . ARG B 1 129 ? 16.422 -0.773 -22.078 1 95.06 129 ARG B O 1
ATOM 3490 N N . THR B 1 130 ? 17.344 -2.092 -23.562 1 96.81 130 THR B N 1
ATOM 3491 C CA . THR B 1 130 ? 17.078 -3.316 -22.812 1 96.81 130 THR B CA 1
ATOM 3492 C C . THR B 1 130 ? 17.953 -3.395 -21.562 1 96.81 130 THR B C 1
ATOM 3494 O O . THR B 1 130 ? 19.172 -3.389 -21.672 1 96.81 130 THR B O 1
ATOM 3497 N N . ARG B 1 131 ? 17.297 -3.502 -20.375 1 97.56 131 ARG B N 1
ATOM 3498 C CA . ARG B 1 131 ? 18.078 -3.369 -19.141 1 97.56 131 ARG B CA 1
ATOM 3499 C C . ARG B 1 131 ? 17.875 -4.574 -18.234 1 97.56 131 ARG B C 1
ATOM 3501 O O . ARG B 1 131 ? 18.734 -4.906 -17.422 1 97.56 131 ARG B O 1
ATOM 3508 N N . LEU B 1 132 ? 16.734 -5.242 -18.391 1 98.56 132 LEU B N 1
ATOM 3509 C CA . LEU B 1 132 ? 16.328 -6.18 -17.344 1 98.56 132 LEU B CA 1
ATOM 3510 C C . LEU B 1 132 ? 15.641 -7.398 -17.953 1 98.56 132 LEU B C 1
ATOM 3512 O O . LEU B 1 132 ? 14.836 -7.27 -18.875 1 98.56 132 LEU B O 1
ATOM 3516 N N . LEU B 1 133 ? 16.016 -8.57 -17.484 1 98.69 133 LEU B N 1
ATOM 3517 C CA . LEU B 1 133 ? 15.258 -9.805 -17.672 1 98.69 133 LEU B CA 1
ATOM 3518 C C . LEU B 1 133 ? 14.5 -10.18 -16.406 1 98.69 133 LEU B C 1
ATOM 3520 O O . LEU B 1 133 ? 15.102 -10.344 -15.344 1 98.69 133 LEU B O 1
ATOM 3524 N N . SER B 1 134 ? 13.195 -10.242 -16.484 1 98.69 134 SER B N 1
ATOM 3525 C CA . SER B 1 134 ? 12.328 -10.609 -15.375 1 98.69 134 SER B CA 1
ATOM 3526 C C . SER B 1 134 ? 11.734 -12 -15.562 1 98.69 134 SER B C 1
ATOM 3528 O O . SER B 1 134 ? 11.016 -12.25 -16.531 1 98.69 134 SER B O 1
ATOM 3530 N N . LEU B 1 135 ? 12.039 -12.867 -14.656 1 98.69 135 LEU B N 1
ATOM 3531 C CA . LEU B 1 135 ? 11.484 -14.219 -14.641 1 98.69 135 LEU B CA 1
ATOM 3532 C C . LEU B 1 135 ? 10.477 -14.383 -13.508 1 98.69 135 LEU B C 1
ATOM 3534 O O . LEU B 1 135 ? 10.414 -13.547 -12.602 1 98.69 135 LEU B O 1
ATOM 3538 N N . GLU B 1 136 ? 9.633 -15.352 -13.594 1 98.5 136 GLU B N 1
ATOM 3539 C CA . GLU B 1 136 ? 8.641 -15.688 -12.578 1 98.5 136 GLU B CA 1
ATOM 3540 C C . GLU B 1 136 ? 8.766 -17.141 -12.148 1 98.5 136 GLU B C 1
ATOM 3542 O O . GLU B 1 136 ? 8.844 -18.047 -12.992 1 98.5 136 GLU B O 1
ATOM 3547 N N . ASN B 1 137 ? 8.875 -17.375 -10.852 1 98.38 137 ASN B N 1
ATOM 3548 C CA . ASN B 1 137 ? 9.039 -18.719 -10.305 1 98.38 137 ASN B CA 1
ATOM 3549 C C . ASN B 1 137 ? 8.359 -18.859 -8.945 1 98.38 137 ASN B C 1
ATOM 3551 O O . ASN B 1 137 ? 8.797 -18.281 -7.961 1 98.38 137 ASN B O 1
ATOM 3555 N N . THR B 1 138 ? 7.27 -19.625 -8.898 1 98.12 138 THR B N 1
ATOM 3556 C CA . THR B 1 138 ? 6.727 -20.484 -9.945 1 98.12 138 THR B CA 1
ATOM 3557 C C . THR B 1 138 ? 5.852 -19.672 -10.906 1 98.12 138 THR B C 1
ATOM 3559 O O . THR B 1 138 ? 5.457 -18.547 -10.586 1 98.12 138 THR B O 1
ATOM 3562 N N . ILE B 1 139 ? 5.598 -20.188 -12.047 1 97 139 ILE B N 1
ATOM 3563 C CA . ILE B 1 139 ? 4.66 -19.594 -13 1 97 139 ILE B CA 1
ATOM 3564 C C . ILE B 1 139 ? 3.566 -20.609 -13.336 1 97 139 ILE B C 1
ATOM 3566 O O . ILE B 1 139 ? 3.85 -21.688 -13.875 1 97 139 ILE B O 1
ATOM 3570 N N . GLY B 1 140 ? 2.328 -20.25 -12.93 1 95.12 140 GLY B N 1
ATOM 3571 C CA . GLY B 1 140 ? 1.253 -21.219 -13.07 1 95.12 140 GLY B CA 1
ATOM 3572 C C . GLY B 1 140 ? 1.492 -22.5 -12.281 1 95.12 140 GLY B C 1
ATOM 3573 O O . GLY B 1 140 ? 1.11 -23.578 -12.719 1 95.12 140 GLY B O 1
ATOM 3574 N N . GLY B 1 141 ? 2.217 -22.359 -11.297 1 97.81 141 GLY B N 1
ATOM 3575 C CA . GLY B 1 141 ? 2.535 -23.5 -10.469 1 97.81 141 GLY B CA 1
ATOM 3576 C C . GLY B 1 141 ? 3.799 -24.219 -10.906 1 97.81 141 GLY B C 1
ATOM 3577 O O . GLY B 1 141 ? 4.367 -25.016 -10.148 1 97.81 141 GLY B O 1
ATOM 3578 N N . LYS B 1 142 ? 4.281 -23.984 -12.094 1 98.12 142 LYS B N 1
ATOM 3579 C CA . LYS B 1 142 ? 5.445 -24.688 -12.633 1 98.12 142 LYS B CA 1
ATOM 3580 C C . LYS B 1 142 ? 6.738 -24.125 -12.055 1 98.12 142 LYS B C 1
ATOM 3582 O O . LYS B 1 142 ? 6.902 -22.906 -11.938 1 98.12 142 LYS B O 1
ATOM 3587 N N . VAL B 1 143 ? 7.605 -25.016 -11.688 1 98.56 143 VAL B N 1
ATOM 3588 C CA . VAL B 1 143 ? 8.906 -24.641 -11.141 1 98.56 143 VAL B CA 1
ATOM 3589 C C . VAL B 1 143 ? 9.922 -24.516 -12.273 1 98.56 143 VAL B C 1
ATOM 3591 O O . VAL B 1 143 ? 10.016 -25.391 -13.141 1 98.56 143 VAL B O 1
ATOM 3594 N N . LEU B 1 144 ? 10.641 -23.391 -12.32 1 98.38 144 LEU B N 1
ATOM 3595 C CA . LEU B 1 144 ? 11.789 -23.297 -13.211 1 98.38 144 LEU B CA 1
ATOM 3596 C C . LEU B 1 144 ? 12.945 -24.156 -12.703 1 98.38 144 LEU B C 1
ATOM 3598 O O . LEU B 1 144 ? 13.336 -24.047 -11.539 1 98.38 144 LEU B O 1
ATOM 3602 N N . PRO B 1 145 ? 13.508 -24.984 -13.531 1 97.31 145 PRO B N 1
ATOM 3603 C CA . PRO B 1 145 ? 14.609 -25.844 -13.078 1 97.31 145 PRO B CA 1
ATOM 3604 C C . PRO B 1 145 ? 15.828 -25.031 -12.633 1 97.31 145 PRO B C 1
ATOM 3606 O O . PRO B 1 145 ? 16.156 -24.016 -13.242 1 97.31 145 PRO B O 1
ATOM 3609 N N . MET B 1 146 ? 16.516 -25.594 -11.641 1 97.81 146 MET B N 1
ATOM 3610 C CA . MET B 1 146 ? 17.719 -24.953 -11.133 1 97.81 146 MET B CA 1
ATOM 3611 C C . MET B 1 146 ? 18.75 -24.766 -12.234 1 97.81 146 MET B C 1
ATOM 3613 O O . MET B 1 146 ? 19.469 -23.766 -12.258 1 97.81 146 MET B O 1
ATOM 3617 N N . SER B 1 147 ? 18.859 -25.703 -13.148 1 98.06 147 SER B N 1
ATOM 3618 C CA . SER B 1 147 ? 19.797 -25.594 -14.266 1 98.06 147 SER B CA 1
ATOM 3619 C C . SER B 1 147 ? 19.438 -24.422 -15.172 1 98.06 147 SER B C 1
ATOM 3621 O O . SER B 1 147 ? 20.312 -23.719 -15.672 1 98.06 147 SER B O 1
ATOM 3623 N N . TYR B 1 148 ? 18.156 -24.219 -15.367 1 98.5 148 TYR B N 1
ATOM 3624 C CA . TYR B 1 148 ? 17.719 -23.094 -16.172 1 98.5 148 TYR B CA 1
ATOM 3625 C C . TYR B 1 148 ? 18.062 -21.766 -15.492 1 98.5 148 TYR B C 1
ATOM 3627 O O . TYR B 1 148 ? 18.453 -20.812 -16.156 1 98.5 148 TYR B O 1
ATOM 3635 N N . LEU B 1 149 ? 17.875 -21.688 -14.156 1 98.69 149 LEU B N 1
ATOM 3636 C CA . LEU B 1 149 ? 18.219 -20.469 -13.438 1 98.69 149 LEU B CA 1
ATOM 3637 C C . LEU B 1 149 ? 19.703 -20.141 -13.602 1 98.69 149 LEU B C 1
ATOM 3639 O O . LEU B 1 149 ? 20.062 -18.969 -13.797 1 98.69 149 LEU B O 1
ATOM 3643 N N . ALA B 1 150 ? 20.516 -21.141 -13.555 1 98.69 150 ALA B N 1
ATOM 3644 C CA . ALA B 1 150 ? 21.953 -20.953 -13.758 1 98.69 150 ALA B CA 1
ATOM 3645 C C . ALA B 1 150 ? 22.25 -20.453 -15.164 1 98.69 150 ALA B C 1
ATOM 3647 O O . ALA B 1 150 ? 23.062 -19.547 -15.352 1 98.69 150 ALA B O 1
ATOM 3648 N N . ASP B 1 151 ? 21.609 -21.062 -16.125 1 98.69 151 ASP B N 1
ATOM 3649 C CA . ASP B 1 151 ? 21.781 -20.641 -17.516 1 98.69 151 ASP B CA 1
ATOM 3650 C C . ASP B 1 151 ? 21.344 -19.188 -17.703 1 98.69 151 ASP B C 1
ATOM 3652 O O . ASP B 1 151 ? 22 -18.422 -18.406 1 98.69 151 ASP B O 1
ATOM 3656 N N . ALA B 1 152 ? 20.203 -18.875 -17.094 1 98.75 152 ALA B N 1
ATOM 3657 C CA . ALA B 1 152 ? 19.672 -17.516 -17.219 1 98.75 152 ALA B CA 1
ATOM 3658 C C . ALA B 1 152 ? 20.609 -16.5 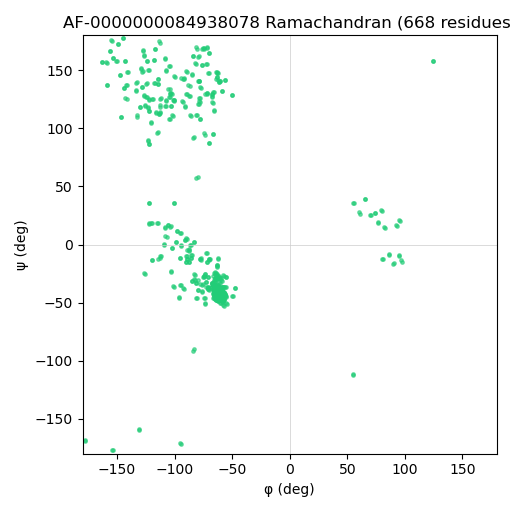-16.594 1 98.75 152 ALA B C 1
ATOM 3660 O O . ALA B 1 152 ? 20.781 -15.391 -17.125 1 98.75 152 ALA B O 1
ATOM 3661 N N . GLN B 1 153 ? 21.156 -16.812 -15.438 1 98.69 153 GLN B N 1
ATOM 3662 C CA . GLN B 1 153 ? 22.109 -15.938 -14.781 1 98.69 153 GLN B CA 1
ATOM 3663 C C . GLN B 1 153 ? 23.328 -15.688 -15.672 1 98.69 153 GLN B C 1
ATOM 3665 O O . GLN B 1 153 ? 23.766 -14.547 -15.836 1 98.69 153 GLN B O 1
ATOM 3670 N N . ALA B 1 154 ? 23.906 -16.75 -16.219 1 98.69 154 ALA B N 1
ATOM 3671 C CA . ALA B 1 154 ? 25.062 -16.641 -17.109 1 98.69 154 ALA B CA 1
ATOM 3672 C C . ALA B 1 154 ? 24.719 -15.805 -18.344 1 98.69 154 ALA B C 1
ATOM 3674 O O . ALA B 1 154 ? 25.516 -14.953 -18.75 1 98.69 154 ALA B O 1
ATOM 3675 N N . PHE B 1 155 ? 23.625 -16.094 -18.891 1 98.44 155 PHE B N 1
ATOM 3676 C CA . PHE B 1 155 ? 23.141 -15.375 -20.062 1 98.44 155 PHE B CA 1
ATOM 3677 C C . PHE B 1 155 ? 23.031 -13.883 -19.766 1 98.44 155 PHE B C 1
ATOM 3679 O O . PHE B 1 155 ? 23.531 -13.055 -20.531 1 98.44 155 PHE B O 1
ATOM 3686 N N . ALA B 1 156 ? 22.266 -13.516 -18.609 1 98.56 156 ALA B N 1
ATOM 3687 C CA . ALA B 1 156 ? 22.078 -12.117 -18.234 1 98.56 156 ALA B CA 1
ATOM 3688 C C . ALA B 1 156 ? 23.422 -11.414 -18.031 1 98.56 156 ALA B C 1
ATOM 3690 O O . ALA B 1 156 ? 23.609 -10.281 -18.484 1 98.56 156 ALA B O 1
ATOM 3691 N N . PHE B 1 157 ? 24.344 -12.086 -17.406 1 97.88 157 PHE B N 1
ATOM 3692 C CA . PHE B 1 157 ? 25.688 -11.539 -17.188 1 97.88 157 PHE B CA 1
ATOM 3693 C C . PHE B 1 157 ? 26.391 -11.266 -18.5 1 97.88 157 PHE B C 1
ATOM 3695 O O . PHE B 1 157 ? 26.922 -10.18 -18.719 1 97.88 157 PHE B O 1
ATOM 3702 N N . GLU B 1 158 ? 26.359 -12.219 -19.391 1 98.06 158 GLU B N 1
ATOM 3703 C CA . GLU B 1 158 ? 27.016 -12.102 -20.688 1 98.06 158 GLU B CA 1
ATOM 3704 C C . GLU B 1 158 ? 26.438 -10.953 -21.5 1 98.06 158 GLU B C 1
ATOM 3706 O O . GLU B 1 158 ? 27.156 -10.273 -22.234 1 98.06 158 GLU B O 1
ATOM 3711 N N . LYS B 1 159 ? 25.141 -10.734 -21.375 1 97.88 159 LYS B N 1
ATOM 3712 C CA . LYS B 1 159 ? 24.453 -9.75 -22.219 1 97.88 159 LYS B CA 1
ATOM 3713 C C . LYS B 1 159 ? 24.359 -8.398 -21.516 1 97.88 159 LYS B C 1
ATOM 3715 O O . LYS B 1 159 ? 23.812 -7.445 -22.062 1 97.88 159 LYS B O 1
ATOM 3720 N N . GLY B 1 160 ? 24.891 -8.336 -20.266 1 97.25 160 GLY B N 1
ATOM 3721 C CA . GLY B 1 160 ? 24.891 -7.082 -19.531 1 97.25 160 GLY B CA 1
ATOM 3722 C C . GLY B 1 160 ? 23.516 -6.707 -19 1 97.25 160 GLY B C 1
ATOM 3723 O O . GLY B 1 160 ? 23.188 -5.523 -18.906 1 97.25 160 GLY B O 1
ATOM 3724 N N . LEU B 1 161 ? 22.656 -7.652 -18.75 1 98.25 161 LEU B N 1
ATOM 3725 C CA . LEU B 1 161 ? 21.328 -7.438 -18.203 1 98.25 161 LEU B CA 1
ATOM 3726 C C . LEU B 1 161 ? 21.312 -7.727 -16.703 1 98.25 161 LEU B C 1
ATOM 3728 O O . LEU B 1 161 ? 22.031 -8.602 -16.234 1 98.25 161 LEU B O 1
ATOM 3732 N N . LYS B 1 162 ? 20.516 -6.945 -15.953 1 98.69 162 LYS B N 1
ATOM 3733 C CA . LYS B 1 162 ? 20.141 -7.398 -14.617 1 98.69 162 LYS B CA 1
ATOM 3734 C C . LYS B 1 162 ? 19.062 -8.492 -14.688 1 98.69 162 LYS B C 1
ATOM 3736 O O . LYS B 1 162 ? 18.391 -8.641 -15.711 1 98.69 162 LYS B O 1
ATOM 3741 N N . LEU B 1 163 ? 19.031 -9.289 -13.68 1 98.81 163 LEU B N 1
ATOM 3742 C CA . LEU B 1 163 ? 18.109 -10.406 -13.609 1 98.81 163 LEU B CA 1
ATOM 3743 C C . LEU B 1 163 ? 17.25 -10.32 -12.352 1 98.81 163 LEU B C 1
ATOM 3745 O O . LEU B 1 163 ? 17.766 -10.336 -11.234 1 98.81 163 LEU B O 1
ATOM 3749 N N . HIS B 1 164 ? 15.891 -10.188 -12.523 1 98.88 164 HIS B N 1
ATOM 3750 C CA . HIS B 1 164 ? 14.922 -10.094 -11.43 1 98.88 164 HIS B CA 1
ATOM 3751 C C .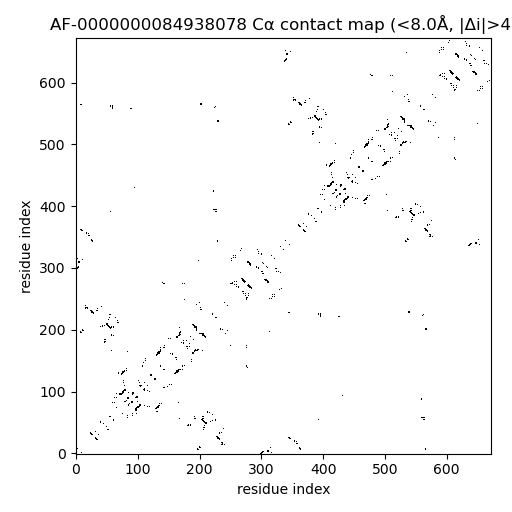 HIS B 1 164 ? 14 -11.305 -11.406 1 98.88 164 HIS B C 1
ATOM 3753 O O . HIS B 1 164 ? 13.609 -11.812 -12.461 1 98.88 164 HIS B O 1
ATOM 3759 N N . LEU B 1 165 ? 13.68 -11.742 -10.211 1 98.88 165 LEU B N 1
ATOM 3760 C CA . LEU B 1 165 ? 12.727 -12.828 -10.055 1 98.88 165 LEU B CA 1
ATOM 3761 C C . LEU B 1 165 ? 11.445 -12.336 -9.391 1 98.88 165 LEU B C 1
ATOM 3763 O O . LEU B 1 165 ? 11.477 -11.883 -8.242 1 98.88 165 LEU B O 1
ATOM 3767 N N . ASP B 1 166 ? 10.367 -12.375 -10.164 1 98.69 166 ASP B N 1
ATOM 3768 C CA . ASP B 1 166 ? 9.086 -12.43 -9.453 1 98.69 166 ASP B CA 1
ATOM 3769 C C . ASP B 1 166 ? 8.93 -13.742 -8.695 1 98.69 166 ASP B C 1
ATOM 3771 O O . ASP B 1 166 ? 8.477 -14.742 -9.266 1 98.69 166 ASP B O 1
ATOM 3775 N N . GLY B 1 167 ? 9.281 -13.664 -7.457 1 98.69 167 GLY B N 1
ATOM 3776 C CA . GLY B 1 167 ? 9.211 -14.836 -6.594 1 98.69 167 GLY B CA 1
ATOM 3777 C C . GLY B 1 167 ? 7.984 -14.844 -5.699 1 98.69 167 GLY B C 1
ATOM 3778 O O . GLY B 1 167 ? 8.062 -15.242 -4.535 1 98.69 167 GLY B O 1
ATOM 3779 N N . ALA B 1 168 ? 6.84 -14.352 -6.184 1 98.06 168 ALA B N 1
ATOM 3780 C CA . ALA B 1 168 ? 5.633 -14.328 -5.367 1 98.06 168 ALA B CA 1
ATOM 3781 C C . ALA B 1 168 ? 5.402 -15.672 -4.684 1 98.06 168 ALA B C 1
ATOM 3783 O O . ALA B 1 168 ? 4.906 -15.734 -3.557 1 98.06 168 ALA B O 1
ATOM 3784 N N . ARG B 1 169 ? 5.715 -16.766 -5.387 1 98.75 169 ARG B N 1
ATOM 3785 C CA . ARG B 1 169 ? 5.535 -18.109 -4.852 1 98.75 169 ARG B CA 1
ATOM 3786 C C . ARG B 1 169 ? 6.852 -18.875 -4.855 1 98.75 169 ARG B C 1
ATOM 3788 O O . ARG B 1 169 ? 6.871 -20.078 -5.117 1 98.75 169 ARG B O 1
ATOM 3795 N N . VAL B 1 170 ? 7.957 -18.188 -4.598 1 98.81 170 VAL B N 1
ATOM 3796 C CA . VAL B 1 170 ? 9.289 -18.781 -4.676 1 98.81 170 VAL B CA 1
ATOM 3797 C C . VAL B 1 170 ? 9.406 -19.922 -3.672 1 98.81 170 VAL B C 1
ATOM 3799 O O . VAL B 1 170 ? 10.102 -20.906 -3.928 1 98.81 170 VAL B O 1
ATOM 3802 N N . PHE B 1 171 ? 8.688 -19.875 -2.58 1 98.88 171 PHE B N 1
ATOM 3803 C CA . PHE B 1 171 ? 8.797 -20.922 -1.572 1 98.88 171 PHE B CA 1
ATOM 3804 C C . PHE B 1 171 ? 8.109 -22.188 -2.045 1 98.88 171 PHE B C 1
ATOM 3806 O O . PHE B 1 171 ? 8.492 -23.297 -1.644 1 98.88 171 PHE B O 1
ATOM 3813 N N . ASN B 1 172 ? 7.098 -22.078 -2.916 1 98.88 172 ASN B N 1
ATOM 3814 C CA . ASN B 1 172 ? 6.598 -23.281 -3.572 1 98.88 172 ASN B CA 1
ATOM 3815 C C . ASN B 1 172 ? 7.684 -23.969 -4.402 1 98.88 172 ASN B C 1
ATOM 3817 O O . ASN B 1 172 ? 7.793 -25.188 -4.406 1 98.88 172 ASN B O 1
ATOM 3821 N N . ALA B 1 173 ? 8.469 -23.188 -5.109 1 98.81 173 ALA B N 1
ATOM 3822 C CA . ALA B 1 173 ? 9.578 -23.719 -5.887 1 98.81 173 ALA B CA 1
ATOM 3823 C C . ALA B 1 173 ? 10.633 -24.344 -4.98 1 98.81 173 ALA B C 1
ATOM 3825 O O . ALA B 1 173 ? 11.133 -25.438 -5.254 1 98.81 173 ALA B O 1
ATOM 3826 N N . ALA B 1 174 ? 10.984 -23.609 -3.912 1 98.75 174 ALA B N 1
ATOM 3827 C CA . ALA B 1 174 ? 11.992 -24.094 -2.979 1 98.75 174 ALA B CA 1
ATOM 3828 C C . ALA B 1 174 ? 11.602 -25.438 -2.385 1 98.75 174 ALA B C 1
ATOM 3830 O O . ALA B 1 174 ? 12.414 -26.375 -2.344 1 98.75 174 ALA B O 1
ATOM 3831 N N . VAL B 1 175 ? 10.344 -25.531 -1.919 1 98.75 175 VAL B N 1
ATOM 3832 C CA . VAL B 1 175 ? 9.844 -26.766 -1.305 1 98.75 175 VAL B CA 1
ATOM 3833 C C . VAL B 1 175 ? 9.797 -27.875 -2.344 1 98.75 175 VAL B C 1
ATOM 3835 O O . VAL B 1 175 ? 10.195 -29.016 -2.061 1 98.75 175 VAL B O 1
ATOM 3838 N N . ALA B 1 176 ? 9.352 -27.594 -3.539 1 98.56 176 ALA B N 1
ATOM 3839 C CA . ALA B 1 176 ? 9.242 -28.594 -4.602 1 98.56 176 ALA B CA 1
ATOM 3840 C C . ALA B 1 176 ? 10.609 -29.156 -4.973 1 98.56 176 ALA B C 1
ATOM 3842 O O . ALA B 1 176 ? 10.75 -30.344 -5.242 1 98.56 176 ALA B O 1
ATOM 3843 N N . GLU B 1 177 ? 11.633 -28.281 -4.977 1 97.88 177 GLU B N 1
ATOM 3844 C CA . GLU B 1 177 ? 12.977 -28.656 -5.395 1 97.88 177 GLU B CA 1
ATOM 3845 C C . GLU B 1 177 ? 13.797 -29.172 -4.211 1 97.88 177 GLU B C 1
ATOM 3847 O O . GLU B 1 177 ? 14.867 -29.75 -4.395 1 97.88 177 GLU B O 1
ATOM 3852 N N . GLY B 1 178 ? 13.289 -29.016 -3.02 1 98.12 178 GLY B N 1
ATOM 3853 C CA . GLY B 1 178 ? 14.023 -29.406 -1.829 1 98.12 178 GLY B CA 1
ATOM 3854 C C . GLY B 1 178 ? 15.281 -28.578 -1.604 1 98.12 178 GLY B C 1
ATOM 3855 O O . GLY B 1 178 ? 16.328 -29.125 -1.236 1 98.12 178 GLY B O 1
ATOM 3856 N N . VAL B 1 179 ? 15.188 -27.25 -1.889 1 98.44 179 VAL B N 1
ATOM 3857 C CA . VAL B 1 179 ? 16.344 -26.375 -1.729 1 98.44 179 VAL B CA 1
ATOM 3858 C C . VAL B 1 179 ? 15.961 -25.172 -0.865 1 98.44 179 VAL B C 1
ATOM 3860 O O . VAL B 1 179 ? 14.781 -24.938 -0.607 1 98.44 179 VAL B O 1
ATOM 3863 N N . SER B 1 180 ? 17 -24.422 -0.394 1 98.44 180 SER B N 1
ATOM 3864 C CA . SER B 1 180 ? 16.781 -23.219 0.387 1 98.44 180 SER B CA 1
ATOM 3865 C C . SER B 1 180 ? 16.422 -22.031 -0.511 1 98.44 180 SER B C 1
ATOM 3867 O O . SER B 1 180 ? 16.625 -22.094 -1.725 1 98.44 180 SER B O 1
ATOM 3869 N N . LEU B 1 181 ? 15.867 -21.062 0.113 1 98.69 181 LEU B N 1
ATOM 3870 C CA . LEU B 1 181 ? 15.609 -19.828 -0.62 1 98.69 181 LEU B CA 1
ATOM 3871 C C . LEU B 1 181 ? 16.891 -19.281 -1.235 1 98.69 181 LEU B C 1
ATOM 3873 O O . LEU B 1 181 ? 16.891 -18.812 -2.375 1 98.69 181 LEU B O 1
ATOM 3877 N N . SER B 1 182 ? 18 -19.281 -0.523 1 98.69 182 SER B N 1
ATOM 3878 C CA . SER B 1 182 ? 19.266 -18.719 -0.979 1 98.69 182 SER B CA 1
ATOM 3879 C C . SER B 1 182 ? 19.797 -19.469 -2.199 1 98.69 182 SER B C 1
ATOM 3881 O O . SER B 1 182 ? 20.438 -18.875 -3.068 1 98.69 182 SER B O 1
ATOM 3883 N N . ALA B 1 183 ? 19.453 -20.75 -2.311 1 98.75 183 ALA B N 1
ATOM 3884 C CA . ALA B 1 183 ? 19.875 -21.547 -3.461 1 98.75 183 ALA B CA 1
ATOM 3885 C C . ALA B 1 183 ? 19.234 -21.047 -4.746 1 98.75 183 ALA B C 1
ATOM 3887 O O . ALA B 1 183 ? 19.844 -21.078 -5.816 1 98.75 183 ALA B O 1
ATOM 3888 N N . ILE B 1 184 ? 18.031 -20.578 -4.656 1 98.81 184 ILE B N 1
ATOM 3889 C CA . ILE B 1 184 ? 17.344 -19.984 -5.801 1 98.81 184 ILE B CA 1
ATOM 3890 C C . ILE B 1 184 ? 17.797 -18.547 -5.988 1 98.81 184 ILE B C 1
ATOM 3892 O O . ILE B 1 184 ? 18.156 -18.141 -7.094 1 98.81 184 ILE B O 1
ATOM 3896 N N . ALA B 1 185 ? 17.844 -17.812 -4.895 1 98.75 185 ALA B N 1
ATOM 3897 C CA . ALA B 1 185 ? 18.062 -16.359 -4.895 1 98.75 185 ALA B CA 1
ATOM 3898 C C . ALA B 1 185 ? 19.438 -16.016 -5.445 1 98.75 185 ALA B C 1
ATOM 3900 O O . ALA B 1 185 ? 19.609 -14.969 -6.078 1 98.75 185 ALA B O 1
ATOM 3901 N N . GLN B 1 186 ? 20.406 -16.859 -5.293 1 98.31 186 GLN B N 1
ATOM 3902 C CA . GLN B 1 186 ? 21.781 -16.562 -5.656 1 98.31 186 GLN B CA 1
ATOM 3903 C C . GLN B 1 186 ? 21.922 -16.312 -7.156 1 98.31 186 GLN B C 1
ATOM 3905 O O . GLN B 1 186 ? 22.891 -15.711 -7.605 1 98.31 186 GLN B O 1
ATOM 3910 N N . HIS B 1 187 ? 20.969 -16.719 -7.926 1 98.75 187 HIS B N 1
ATOM 3911 C CA . HIS B 1 187 ? 21.047 -16.578 -9.375 1 98.75 187 HIS B CA 1
ATOM 3912 C C . HIS B 1 187 ? 20.516 -15.227 -9.836 1 98.75 187 HIS B C 1
ATOM 3914 O O . HIS B 1 187 ? 20.578 -14.898 -11.016 1 98.75 187 HIS B O 1
ATOM 3920 N N . PHE B 1 188 ? 20 -14.398 -8.961 1 98.88 188 PHE B N 1
ATOM 3921 C CA . PHE B 1 188 ? 19.281 -13.188 -9.344 1 98.88 188 PHE B CA 1
ATOM 3922 C C . PHE B 1 188 ? 19.906 -11.961 -8.688 1 98.88 188 PHE B C 1
ATOM 3924 O O . PHE B 1 188 ? 20.625 -12.078 -7.691 1 98.88 188 PHE B O 1
ATOM 3931 N N . ASP B 1 189 ? 19.672 -10.758 -9.273 1 98.81 189 ASP B N 1
ATOM 3932 C CA . ASP B 1 189 ? 20.078 -9.484 -8.688 1 98.81 189 ASP B CA 1
ATOM 3933 C C . ASP B 1 189 ? 19.062 -9.008 -7.656 1 98.81 189 ASP B C 1
ATOM 3935 O O . ASP B 1 189 ? 19.391 -8.211 -6.77 1 98.81 189 ASP B O 1
ATOM 3939 N N . SER B 1 190 ? 17.828 -9.438 -7.805 1 98.88 190 SER B N 1
ATOM 3940 C CA . SER B 1 190 ? 16.75 -9.141 -6.875 1 98.88 190 SER B CA 1
ATOM 3941 C C . SER B 1 190 ? 15.609 -10.148 -7.008 1 98.88 190 SER B C 1
ATOM 3943 O O . SER B 1 190 ? 15.508 -10.844 -8.023 1 98.88 190 SER B O 1
ATOM 3945 N N . LEU B 1 191 ? 14.828 -10.312 -6.027 1 98.62 191 LEU B N 1
ATOM 3946 C CA . LEU B 1 191 ? 13.625 -11.125 -6.113 1 98.62 191 LEU B CA 1
ATOM 3947 C C . LEU B 1 191 ? 12.555 -10.617 -5.152 1 98.62 191 LEU B C 1
ATOM 3949 O O . LEU B 1 191 ? 12.859 -9.883 -4.211 1 98.62 191 LEU B O 1
ATOM 3953 N N . THR B 1 192 ? 11.328 -10.945 -5.43 1 98.81 192 THR B N 1
ATOM 3954 C CA . THR B 1 192 ? 10.219 -10.633 -4.535 1 98.81 192 THR B CA 1
ATOM 3955 C C . THR B 1 192 ? 9.711 -11.898 -3.848 1 98.81 192 THR B C 1
ATOM 3957 O O . THR B 1 192 ? 9.867 -13.008 -4.371 1 98.81 192 THR B O 1
ATOM 3960 N N . ILE B 1 193 ? 9.211 -11.781 -2.689 1 98.81 193 ILE B N 1
ATOM 3961 C CA . ILE B 1 193 ? 8.547 -12.82 -1.907 1 98.81 193 ILE B CA 1
ATOM 3962 C C . ILE B 1 193 ? 7.164 -12.328 -1.474 1 98.81 193 ILE B C 1
ATOM 3964 O O . ILE B 1 193 ? 7.043 -11.289 -0.82 1 98.81 193 ILE B O 1
ATOM 3968 N N . CYS B 1 194 ? 6.148 -13.016 -1.882 1 98.62 194 CYS B N 1
ATOM 3969 C CA . CYS B 1 194 ? 4.828 -12.656 -1.372 1 98.62 194 CYS B CA 1
ATOM 3970 C C . CYS B 1 194 ? 4.539 -13.367 -0.056 1 98.62 194 CYS B C 1
ATOM 3972 O O . CYS B 1 194 ? 4.645 -14.594 0.028 1 98.62 194 CYS B O 1
ATOM 3974 N N . LEU B 1 195 ? 4.156 -12.633 0.964 1 98.69 195 LEU B N 1
ATOM 3975 C CA . LEU B 1 195 ? 3.867 -13.203 2.275 1 98.69 195 LEU B CA 1
ATOM 3976 C C . LEU B 1 195 ? 2.395 -13.586 2.387 1 98.69 195 LEU B C 1
ATOM 3978 O O . LEU B 1 195 ? 2.014 -14.352 3.279 1 98.69 195 LEU B O 1
ATOM 3982 N N . SER B 1 196 ? 1.592 -13.062 1.444 1 97.38 196 SER B N 1
ATOM 3983 C CA . SER B 1 196 ? 0.146 -13.227 1.554 1 97.38 196 SER B CA 1
ATOM 3984 C C . SER B 1 196 ? -0.378 -14.211 0.51 1 97.38 196 SER B C 1
ATOM 3986 O O . SER B 1 196 ? -1.58 -14.258 0.241 1 97.38 196 SER B O 1
ATOM 3988 N N . LYS B 1 197 ? 0.47 -14.969 -0.124 1 97 197 LYS B N 1
ATOM 3989 C CA . LYS B 1 197 ? 0.096 -16.031 -1.047 1 97 197 LYS B CA 1
ATOM 3990 C C . LYS B 1 197 ? 0.495 -17.406 -0.498 1 97 197 LYS B C 1
ATOM 3992 O O . LYS B 1 197 ? 1.62 -17.859 -0.713 1 97 197 LYS B O 1
ATOM 3997 N N . GLY B 1 198 ? -0.428 -18.016 0.095 1 97.25 198 GLY B N 1
ATOM 3998 C CA . GLY B 1 198 ? -0.197 -19.359 0.578 1 97.25 198 GLY B CA 1
ATOM 3999 C C . GLY B 1 198 ? 0.55 -19.406 1.898 1 97.25 198 GLY B C 1
ATOM 4000 O O . GLY B 1 198 ? 0.588 -20.438 2.562 1 97.25 198 GLY B O 1
ATOM 4001 N N . LEU B 1 199 ? 1.124 -18.234 2.316 1 98.25 199 LEU B N 1
ATOM 4002 C CA . LEU B 1 199 ? 1.91 -18.203 3.545 1 98.25 199 LEU B CA 1
ATOM 4003 C C . LEU B 1 199 ? 1.107 -17.594 4.688 1 98.25 199 LEU B C 1
ATOM 4005 O O . LEU B 1 199 ? 1.628 -17.406 5.789 1 98.25 199 LEU B O 1
ATOM 4009 N N . ALA B 1 200 ? -0.041 -17.156 4.473 1 97.75 200 ALA B N 1
ATOM 4010 C CA . ALA B 1 200 ? -1.103 -16.891 5.441 1 97.75 200 ALA B CA 1
ATOM 4011 C C . ALA B 1 200 ? -0.967 -15.492 6.039 1 97.75 200 ALA B C 1
ATOM 4013 O O . ALA B 1 200 ? -1.841 -15.039 6.781 1 97.75 200 ALA B O 1
ATOM 4014 N N . ALA B 1 201 ? 0.151 -14.75 5.77 1 98.44 201 ALA B N 1
ATOM 4015 C CA . ALA B 1 201 ? 0.151 -13.359 6.211 1 98.44 201 ALA B CA 1
ATOM 4016 C C . ALA B 1 201 ? -0.978 -12.57 5.551 1 98.44 201 ALA B C 1
ATOM 4018 O O . ALA B 1 201 ? -1.271 -12.773 4.371 1 98.44 201 ALA B O 1
ATOM 4019 N N . PRO B 1 202 ? -1.627 -11.688 6.285 1 98.12 202 PRO B N 1
ATOM 4020 C CA . PRO B 1 202 ? -2.787 -10.992 5.73 1 98.12 202 PRO B CA 1
ATOM 4021 C C . PRO B 1 202 ? -2.406 -9.977 4.652 1 98.12 202 PRO B C 1
ATOM 4023 O O . PRO B 1 202 ? -3.168 -9.758 3.705 1 98.12 202 PRO B O 1
ATOM 4026 N N . VAL B 1 203 ? -1.284 -9.297 4.879 1 98.06 203 VAL B N 1
ATOM 4027 C CA . VAL B 1 203 ? -0.815 -8.234 3.998 1 98.06 203 VAL B CA 1
ATOM 4028 C C . VAL B 1 203 ? 0.707 -8.289 3.887 1 98.06 203 VAL B C 1
ATOM 4030 O O . VAL B 1 203 ? 1.399 -8.531 4.879 1 98.06 203 VAL B O 1
ATOM 4033 N N . GLY B 1 204 ? 1.116 -8.094 2.588 1 98.12 204 GLY B N 1
ATOM 4034 C CA . GLY B 1 204 ? 2.521 -7.727 2.506 1 98.12 204 GLY B CA 1
ATOM 4035 C C . GLY B 1 204 ? 3.328 -8.648 1.614 1 98.12 204 GLY B C 1
ATOM 4036 O O . GLY B 1 204 ? 2.934 -9.797 1.375 1 98.12 204 GLY B O 1
ATOM 4037 N N . SER B 1 205 ? 4.422 -8.156 1.152 1 98.75 205 SER B N 1
ATOM 4038 C CA . SER B 1 205 ? 5.469 -8.805 0.374 1 98.75 205 SER B CA 1
ATOM 4039 C C . SER B 1 205 ? 6.836 -8.195 0.662 1 98.75 205 SER B C 1
ATOM 4041 O O . SER B 1 205 ? 6.941 -7.238 1.435 1 98.75 205 SER B O 1
ATOM 4043 N N . LEU B 1 206 ? 7.832 -8.789 0.14 1 98.88 206 LEU B N 1
ATOM 4044 C CA . LEU B 1 206 ? 9.203 -8.312 0.308 1 98.88 206 LEU B CA 1
ATOM 4045 C C . LEU B 1 206 ? 9.898 -8.188 -1.041 1 98.88 206 LEU B C 1
ATOM 4047 O O . LEU B 1 206 ? 9.711 -9.023 -1.925 1 98.88 206 LEU B O 1
ATOM 4051 N N . LEU B 1 207 ? 10.602 -7.105 -1.238 1 98.94 207 LEU B N 1
ATOM 4052 C CA . LEU B 1 207 ? 11.625 -6.992 -2.273 1 98.94 207 LEU B CA 1
ATOM 4053 C C . LEU B 1 207 ? 13.023 -7.156 -1.68 1 98.94 207 LEU B C 1
ATOM 4055 O O . LEU B 1 207 ? 13.383 -6.465 -0.725 1 98.94 207 LEU B O 1
ATOM 4059 N N . VAL B 1 208 ? 13.75 -8.078 -2.209 1 98.81 208 VAL B N 1
ATOM 4060 C CA . VAL B 1 208 ? 15.094 -8.375 -1.717 1 98.81 208 VAL B CA 1
ATOM 4061 C C . VAL B 1 208 ? 16.125 -8.039 -2.791 1 98.81 208 VAL B C 1
ATOM 4063 O O . VAL B 1 208 ? 15.906 -8.297 -3.977 1 98.81 208 VAL B O 1
ATOM 4066 N N . GLY B 1 209 ? 17.266 -7.418 -2.414 1 98.69 209 GLY B N 1
ATOM 4067 C CA . GLY B 1 209 ? 18.344 -7.027 -3.312 1 98.69 209 GLY B CA 1
ATOM 4068 C C . GLY B 1 209 ? 19.516 -6.398 -2.596 1 98.69 209 GLY B C 1
ATOM 4069 O O . GLY B 1 209 ? 19.656 -6.527 -1.376 1 98.69 209 GLY B O 1
ATOM 4070 N N . ASP B 1 210 ? 20.406 -5.816 -3.318 1 98.31 210 ASP B N 1
ATOM 4071 C CA . ASP B 1 210 ? 21.516 -5.133 -2.676 1 98.31 210 ASP B CA 1
ATOM 4072 C C . ASP B 1 210 ? 21.062 -3.805 -2.068 1 98.31 210 ASP B C 1
ATOM 4074 O O . ASP B 1 210 ? 19.938 -3.373 -2.273 1 98.31 210 ASP B O 1
ATOM 4078 N N . GLU B 1 211 ? 21.859 -3.217 -1.307 1 98.19 211 GLU B N 1
ATOM 4079 C CA . GLU B 1 211 ? 21.531 -2.016 -0.546 1 98.19 211 GLU B CA 1
ATOM 4080 C C . GLU B 1 211 ? 21.156 -0.862 -1.474 1 98.19 211 GLU B C 1
ATOM 4082 O O . GLU B 1 211 ? 20.25 -0.09 -1.177 1 98.19 211 GLU B O 1
ATOM 4087 N N . ALA B 1 212 ? 21.875 -0.72 -2.514 1 98.12 212 ALA B N 1
ATOM 4088 C CA . ALA B 1 212 ? 21.625 0.382 -3.439 1 98.12 212 ALA B CA 1
ATOM 4089 C C . ALA B 1 212 ? 20.25 0.27 -4.066 1 98.12 212 ALA B C 1
ATOM 4091 O O . ALA B 1 212 ? 19.516 1.261 -4.16 1 98.12 212 ALA B O 1
ATOM 4092 N N . LEU B 1 213 ? 19.906 -0.92 -4.566 1 98.38 213 LEU B N 1
ATOM 4093 C CA . LEU B 1 213 ? 18.594 -1.156 -5.164 1 98.38 213 LEU B CA 1
ATOM 4094 C C . LEU B 1 213 ? 17.484 -0.886 -4.156 1 98.38 213 LEU B C 1
ATOM 4096 O O . LEU B 1 213 ? 16.484 -0.236 -4.488 1 98.38 213 LEU B O 1
ATOM 4100 N N . ILE B 1 214 ? 17.641 -1.4 -2.938 1 98.69 214 ILE B N 1
ATOM 4101 C CA . ILE B 1 214 ? 16.594 -1.295 -1.922 1 98.69 214 ILE B CA 1
ATOM 4102 C C . ILE B 1 214 ? 16.438 0.163 -1.497 1 98.69 214 ILE B C 1
ATOM 4104 O O . ILE B 1 214 ? 15.328 0.617 -1.224 1 98.69 214 ILE B O 1
ATOM 4108 N N . LYS B 1 215 ? 17.5 0.893 -1.387 1 97.88 215 LYS B N 1
ATOM 4109 C CA . LYS B 1 215 ? 17.422 2.318 -1.081 1 97.88 215 LYS B CA 1
ATOM 4110 C C . LYS B 1 215 ? 16.594 3.057 -2.127 1 97.88 215 LYS B C 1
ATOM 4112 O O . LYS B 1 215 ? 15.711 3.857 -1.784 1 97.88 215 LYS B O 1
ATOM 4117 N N . LYS B 1 216 ? 16.891 2.773 -3.385 1 97.62 216 LYS B N 1
ATOM 4118 C CA . LYS B 1 216 ? 16.125 3.369 -4.48 1 97.62 216 LYS B CA 1
ATOM 4119 C C . LYS B 1 216 ? 14.664 2.949 -4.426 1 97.62 216 LYS B C 1
ATOM 4121 O O . LYS B 1 216 ? 13.766 3.775 -4.617 1 97.62 216 LYS B O 1
ATOM 4126 N N . ALA B 1 217 ? 14.438 1.69 -4.18 1 98.38 217 ALA B N 1
ATOM 4127 C CA . ALA B 1 217 ? 13.078 1.158 -4.102 1 98.38 217 ALA B CA 1
ATOM 4128 C C . ALA B 1 217 ? 12.297 1.813 -2.965 1 98.38 217 ALA B C 1
ATOM 4130 O O . ALA B 1 217 ? 11.094 2.057 -3.09 1 98.38 217 ALA B O 1
ATOM 4131 N N . ARG B 1 218 ? 12.914 2.018 -1.863 1 97.75 218 ARG B N 1
ATOM 4132 C CA . ARG B 1 218 ? 12.258 2.648 -0.725 1 97.75 218 ARG B CA 1
ATOM 4133 C C . ARG B 1 218 ? 11.75 4.039 -1.086 1 97.75 218 ARG B C 1
ATOM 4135 O O . ARG B 1 218 ? 10.656 4.438 -0.674 1 97.75 218 ARG B O 1
ATOM 4142 N N . ARG B 1 219 ? 12.523 4.801 -1.772 1 95.88 219 ARG B N 1
ATOM 4143 C CA . ARG B 1 219 ? 12.086 6.113 -2.236 1 95.88 219 ARG B CA 1
ATOM 4144 C C . ARG B 1 219 ? 10.844 6 -3.117 1 95.88 219 ARG B C 1
ATOM 4146 O O . ARG B 1 219 ? 9.867 6.727 -2.924 1 95.88 219 ARG B O 1
ATOM 4153 N N . TRP B 1 220 ? 10.875 5.047 -4.055 1 96.44 220 TRP B N 1
ATOM 4154 C CA . TRP B 1 220 ? 9.742 4.867 -4.961 1 96.44 220 TRP B CA 1
ATOM 4155 C C . TRP B 1 220 ? 8.516 4.371 -4.203 1 96.44 220 TRP B C 1
ATOM 4157 O O . TRP B 1 220 ? 7.383 4.715 -4.547 1 96.44 220 TRP B O 1
ATOM 4167 N N . ARG B 1 221 ? 8.75 3.52 -3.162 1 97.25 221 ARG B N 1
ATOM 4168 C CA . ARG B 1 221 ? 7.621 3.053 -2.357 1 97.25 221 ARG B CA 1
ATOM 4169 C C . ARG B 1 221 ? 6.859 4.227 -1.753 1 97.25 221 ARG B C 1
ATOM 4171 O O . ARG B 1 221 ? 5.625 4.211 -1.707 1 97.25 221 ARG B O 1
ATOM 4178 N N . LYS B 1 222 ? 7.602 5.211 -1.28 1 95.56 222 LYS B N 1
ATOM 4179 C CA . LYS B 1 222 ? 6.949 6.41 -0.756 1 95.56 222 LYS B CA 1
ATOM 4180 C C . LYS B 1 222 ? 6.109 7.09 -1.83 1 95.56 222 LYS B C 1
ATOM 4182 O O . LYS B 1 222 ? 4.957 7.457 -1.584 1 95.56 222 LYS B O 1
ATOM 4187 N N . VAL B 1 223 ? 6.625 7.25 -3.018 1 94.31 223 VAL B N 1
ATOM 4188 C CA . VAL B 1 223 ? 5.957 7.941 -4.117 1 94.31 223 VAL B CA 1
ATOM 4189 C C . VAL B 1 223 ? 4.699 7.176 -4.523 1 94.31 223 VAL B C 1
ATOM 4191 O O . VAL B 1 223 ? 3.67 7.777 -4.828 1 94.31 223 VAL B O 1
ATOM 4194 N N . LEU B 1 224 ? 4.805 5.824 -4.438 1 95 224 LEU B N 1
ATOM 4195 C CA . LEU B 1 224 ? 3.701 4.961 -4.848 1 95 224 LEU B CA 1
ATOM 4196 C C . LEU B 1 224 ? 2.617 4.922 -3.775 1 95 224 LEU B C 1
ATOM 4198 O O . LEU B 1 224 ? 1.519 4.418 -4.016 1 95 224 LEU B O 1
ATOM 4202 N N . GLY B 1 225 ? 2.926 5.422 -2.621 1 94.81 225 GLY B N 1
ATOM 4203 C CA . GLY B 1 225 ? 1.937 5.441 -1.556 1 94.81 225 GLY B CA 1
ATOM 4204 C C . GLY B 1 225 ? 2.045 4.25 -0.62 1 94.81 225 GLY B C 1
ATOM 4205 O O . GLY B 1 225 ? 1.081 3.904 0.066 1 94.81 225 GLY B O 1
ATOM 4206 N N . GLY B 1 226 ? 3.207 3.6 -0.57 1 92.94 226 GLY B N 1
ATOM 4207 C CA . GLY B 1 226 ? 3.363 2.408 0.25 1 92.94 226 GLY B CA 1
ATOM 4208 C C . GLY B 1 226 ? 4.008 2.691 1.594 1 92.94 226 GLY B C 1
ATOM 4209 O O . GLY B 1 226 ? 4.438 1.767 2.289 1 92.94 226 GLY B O 1
ATOM 4210 N N . GLY B 1 227 ? 4.133 4.035 1.98 1 93.62 227 GLY B N 1
ATOM 4211 C CA . GLY B 1 227 ? 4.633 4.359 3.307 1 93.62 227 GLY B CA 1
ATOM 4212 C C . GLY B 1 227 ? 3.623 4.098 4.406 1 93.62 227 GLY B C 1
ATOM 4213 O O . GLY B 1 227 ? 2.811 4.969 4.73 1 93.62 227 GLY B O 1
ATOM 4214 N N . MET B 1 228 ? 3.725 2.9 5.004 1 95.25 228 MET B N 1
ATOM 4215 C CA . MET B 1 228 ? 2.867 2.51 6.121 1 95.25 228 MET B CA 1
ATOM 4216 C C . MET B 1 228 ? 3.52 2.855 7.453 1 95.25 228 MET B C 1
ATOM 4218 O O . MET B 1 228 ? 4.742 2.775 7.59 1 95.25 228 MET B O 1
ATOM 4222 N N . ARG B 1 229 ? 2.754 3.26 8.406 1 96.88 229 ARG B N 1
ATOM 4223 C CA . ARG B 1 229 ? 3.297 3.795 9.648 1 96.88 229 ARG B CA 1
ATOM 4224 C C . ARG B 1 229 ? 3.645 2.672 10.625 1 96.88 229 ARG B C 1
ATOM 4226 O O . ARG B 1 229 ? 4.723 2.08 10.539 1 96.88 229 ARG B O 1
ATOM 4233 N N . GLN B 1 230 ? 2.754 2.211 11.547 1 97.88 230 GLN B N 1
ATOM 4234 C CA . GLN B 1 230 ? 3.025 1.11 12.469 1 97.88 230 GLN B CA 1
ATOM 4235 C C . GLN B 1 230 ? 2.854 -0.238 11.773 1 97.88 230 GLN B C 1
ATOM 4237 O O . GLN B 1 230 ? 2.121 -1.103 12.258 1 97.88 230 GLN B O 1
ATOM 4242 N N . ALA B 1 231 ? 3.627 -0.408 10.703 1 98.19 231 ALA B N 1
ATOM 4243 C CA . ALA B 1 231 ? 3.498 -1.585 9.844 1 98.19 231 ALA B CA 1
ATOM 4244 C C . ALA B 1 231 ? 4.047 -2.83 10.539 1 98.19 231 ALA B C 1
ATOM 4246 O O . ALA B 1 231 ? 3.852 -3.949 10.062 1 98.19 231 ALA B O 1
ATOM 4247 N N . GLY B 1 232 ? 4.68 -2.639 11.711 1 98.5 232 GLY B N 1
ATOM 4248 C CA . GLY B 1 232 ? 5.152 -3.768 12.492 1 98.5 232 GLY B CA 1
ATOM 4249 C C . GLY B 1 232 ? 4.059 -4.766 12.82 1 98.5 232 GLY B C 1
ATOM 4250 O O . GLY B 1 232 ? 4.324 -5.957 12.977 1 98.5 232 GLY B O 1
ATOM 4251 N N . ILE B 1 233 ? 2.846 -4.293 12.906 1 98.12 233 ILE B N 1
ATOM 4252 C CA . ILE B 1 233 ? 1.702 -5.168 13.133 1 98.12 233 ILE B CA 1
ATOM 4253 C C . ILE B 1 233 ? 1.623 -6.219 12.031 1 98.12 233 ILE B C 1
ATOM 4255 O O . ILE B 1 233 ? 1.396 -7.398 12.305 1 98.12 233 ILE B O 1
ATOM 4259 N N . LEU B 1 234 ? 1.854 -5.824 10.805 1 98.62 234 LEU B N 1
ATOM 4260 C CA . LEU B 1 234 ? 1.81 -6.711 9.648 1 98.62 234 LEU B CA 1
ATOM 4261 C C . LEU B 1 234 ? 3.094 -7.527 9.539 1 98.62 234 LEU B C 1
ATOM 4263 O O . LEU B 1 234 ? 3.055 -8.711 9.195 1 98.62 234 LEU B O 1
ATOM 4267 N N . ALA B 1 235 ? 4.203 -6.84 9.836 1 98.75 235 ALA B N 1
ATOM 4268 C CA . ALA B 1 235 ? 5.508 -7.488 9.742 1 98.75 235 ALA B CA 1
ATOM 4269 C C . ALA B 1 235 ? 5.602 -8.672 10.695 1 98.75 235 ALA B C 1
ATOM 4271 O O . ALA B 1 235 ? 6.25 -9.68 10.383 1 98.75 235 ALA B O 1
ATOM 4272 N N . ALA B 1 236 ? 4.926 -8.594 11.859 1 98.75 236 ALA B N 1
ATOM 4273 C CA . ALA B 1 236 ? 4.91 -9.688 12.82 1 98.75 236 ALA B CA 1
ATOM 4274 C C . ALA B 1 236 ? 4.316 -10.953 12.203 1 98.75 236 ALA B C 1
ATOM 4276 O O . ALA B 1 236 ? 4.844 -12.055 12.398 1 98.75 236 ALA B O 1
ATOM 4277 N N . ALA B 1 237 ? 3.234 -10.797 11.508 1 98.69 237 ALA B N 1
ATOM 4278 C CA . ALA B 1 237 ? 2.652 -11.93 10.789 1 98.69 237 ALA B CA 1
ATOM 4279 C C . ALA B 1 237 ? 3.596 -12.43 9.703 1 98.69 237 ALA B C 1
ATOM 4281 O O . ALA B 1 237 ? 3.682 -13.633 9.453 1 98.69 237 ALA B O 1
ATOM 4282 N N . GLY B 1 238 ? 4.293 -11.492 9.031 1 98.75 238 GLY B N 1
ATOM 4283 C CA . GLY B 1 238 ? 5.25 -11.859 8 1 98.75 238 GLY B CA 1
ATOM 4284 C C . GLY B 1 238 ? 6.371 -12.742 8.508 1 98.75 238 GLY B C 1
ATOM 4285 O O . GLY B 1 238 ? 6.793 -13.68 7.82 1 98.75 238 GLY B O 1
ATOM 4286 N N . GLN B 1 239 ? 6.824 -12.445 9.703 1 98.62 239 GLN B N 1
ATOM 4287 C CA . GLN B 1 239 ? 7.879 -13.258 10.305 1 98.62 239 GLN B CA 1
ATOM 4288 C C . GLN B 1 239 ? 7.414 -14.703 10.484 1 98.62 239 GLN B C 1
ATOM 4290 O O . GLN B 1 239 ? 8.148 -15.641 10.172 1 98.62 239 GLN B O 1
ATOM 4295 N N . LEU B 1 240 ? 6.195 -14.883 10.93 1 98.69 240 LEU B N 1
ATOM 4296 C CA . LEU B 1 240 ? 5.652 -16.219 11.148 1 98.69 240 LEU B CA 1
ATOM 4297 C C . LEU B 1 240 ? 5.352 -16.906 9.812 1 98.69 240 LEU B C 1
ATOM 4299 O O . LEU B 1 240 ? 5.469 -18.125 9.703 1 98.69 240 LEU B O 1
ATOM 4303 N N . ALA B 1 241 ? 4.98 -16.094 8.812 1 98.75 241 ALA B N 1
ATOM 4304 C CA . ALA B 1 241 ? 4.82 -16.641 7.469 1 98.75 241 ALA B CA 1
ATOM 4305 C C . ALA B 1 241 ? 6.098 -17.344 7.008 1 98.75 241 ALA B C 1
ATOM 4307 O O . ALA B 1 241 ? 6.051 -18.469 6.508 1 98.75 241 ALA B O 1
ATOM 4308 N N . LEU B 1 242 ? 7.23 -16.703 7.23 1 98.56 242 LEU B N 1
ATOM 4309 C CA . LEU B 1 242 ? 8.523 -17.172 6.746 1 98.56 242 LEU B CA 1
ATOM 4310 C C . LEU B 1 242 ? 9.008 -18.359 7.57 1 98.56 242 LEU B C 1
ATOM 4312 O O . LEU B 1 242 ? 9.68 -19.25 7.047 1 98.56 242 LEU B O 1
ATOM 4316 N N . THR B 1 243 ? 8.586 -18.438 8.852 1 97.69 243 THR B N 1
ATOM 4317 C CA . THR B 1 243 ? 9.203 -19.422 9.734 1 97.69 243 THR B CA 1
ATOM 4318 C C . THR B 1 243 ? 8.281 -20.625 9.938 1 97.69 243 THR B C 1
ATOM 4320 O O . THR B 1 243 ? 8.75 -21.734 10.195 1 97.69 243 THR B O 1
ATOM 4323 N N . GLU B 1 244 ? 6.949 -20.438 9.727 1 97.88 244 GLU B N 1
ATOM 4324 C CA . GLU B 1 244 ? 6.035 -21.5 10.125 1 97.88 244 GLU B CA 1
ATOM 4325 C C . GLU B 1 244 ? 5.242 -22.031 8.93 1 97.88 244 GLU B C 1
ATOM 4327 O O . GLU B 1 244 ? 4.648 -23.109 9 1 97.88 244 GLU B O 1
ATOM 4332 N N . GLN B 1 245 ? 5.305 -21.297 7.855 1 98.19 245 GLN B N 1
ATOM 4333 C CA . GLN B 1 245 ? 4.328 -21.656 6.832 1 98.19 245 GLN B CA 1
ATOM 4334 C C . GLN B 1 245 ? 5.012 -22.234 5.594 1 98.19 245 GLN B C 1
ATOM 4336 O O . GLN B 1 245 ? 4.352 -22.797 4.719 1 98.19 245 GLN B O 1
ATOM 4341 N N . VAL B 1 246 ? 6.355 -22.156 5.52 1 98.25 246 VAL B N 1
ATOM 4342 C CA . VAL B 1 246 ? 7.066 -22.516 4.297 1 98.25 246 VAL B CA 1
ATOM 4343 C C . VAL B 1 246 ? 7.059 -24.047 4.129 1 98.25 246 VAL B C 1
ATOM 4345 O O . VAL B 1 246 ? 6.598 -24.547 3.107 1 98.25 246 VAL B O 1
ATOM 4348 N N . GLU B 1 247 ? 7.438 -24.766 5.137 1 97.5 247 GLU B N 1
ATOM 4349 C CA . GLU B 1 247 ? 7.562 -26.219 5.027 1 97.5 247 GLU B CA 1
ATOM 4350 C C . GLU B 1 247 ? 6.207 -26.875 4.766 1 97.5 247 GLU B C 1
ATOM 4352 O O . GLU B 1 247 ? 6.125 -27.875 4.055 1 97.5 247 GLU B O 1
ATOM 4357 N N . ARG B 1 248 ? 5.172 -26.281 5.305 1 97 248 ARG B N 1
ATOM 4358 C CA . ARG B 1 248 ? 3.85 -26.891 5.195 1 97 248 ARG B CA 1
ATOM 4359 C C . ARG B 1 248 ? 3.328 -26.812 3.766 1 97 248 ARG B C 1
ATOM 4361 O O . ARG B 1 248 ? 2.354 -27.484 3.42 1 97 248 ARG B O 1
ATOM 4368 N N . LEU B 1 249 ? 3.98 -26.016 2.895 1 98.56 249 LEU B N 1
ATOM 4369 C CA . LEU B 1 249 ? 3.559 -25.922 1.501 1 98.56 249 LEU B CA 1
ATOM 4370 C C . LEU B 1 249 ? 3.572 -27.281 0.826 1 98.56 249 LEU B C 1
ATOM 4372 O O . LEU B 1 249 ? 2.824 -27.516 -0.124 1 98.56 249 LEU B O 1
ATOM 4376 N N . ALA B 1 250 ? 4.398 -28.188 1.312 1 98.56 250 ALA B N 1
ATOM 4377 C CA . ALA B 1 250 ? 4.449 -29.547 0.787 1 98.56 250 ALA B CA 1
ATOM 4378 C C . ALA B 1 250 ? 3.082 -30.219 0.883 1 98.56 250 ALA B C 1
ATOM 4380 O O . ALA B 1 250 ? 2.717 -31.016 0.018 1 98.56 250 ALA B O 1
ATOM 4381 N N . GLN B 1 251 ? 2.348 -29.922 1.979 1 98.38 251 GLN B N 1
ATOM 4382 C CA . GLN B 1 251 ? 1 -30.469 2.135 1 98.38 251 GLN B CA 1
ATOM 4383 C C . GLN B 1 251 ? 0.075 -29.969 1.031 1 98.38 251 GLN B C 1
ATOM 4385 O O . GLN B 1 251 ? -0.769 -30.703 0.531 1 98.38 251 GLN B O 1
ATOM 4390 N N . ASP B 1 252 ? 0.19 -28.688 0.669 1 98.62 252 ASP B N 1
ATOM 4391 C CA . ASP B 1 252 ? -0.607 -28.125 -0.419 1 98.62 252 ASP B CA 1
ATOM 4392 C C . ASP B 1 252 ? -0.3 -28.828 -1.741 1 98.62 252 ASP B C 1
ATOM 4394 O O . ASP B 1 252 ? -1.199 -29.062 -2.553 1 98.62 252 ASP B O 1
ATOM 4398 N N . HIS B 1 253 ? 1.025 -29.094 -1.971 1 98.69 253 HIS B N 1
ATOM 4399 C CA . HIS B 1 253 ? 1.431 -29.828 -3.168 1 98.69 253 HIS B CA 1
ATOM 4400 C C . HIS B 1 253 ? 0.783 -31.203 -3.219 1 98.69 253 HIS B C 1
ATOM 4402 O O . HIS B 1 253 ? 0.27 -31.609 -4.262 1 98.69 253 HIS B O 1
ATOM 4408 N N . ASP B 1 254 ? 0.821 -31.859 -2.086 1 98.62 254 ASP B N 1
ATOM 4409 C CA . ASP B 1 254 ? 0.244 -33.188 -1.994 1 98.62 254 ASP B CA 1
ATOM 4410 C C . ASP B 1 254 ? -1.262 -33.156 -2.248 1 98.62 254 ASP B C 1
ATOM 4412 O O . ASP B 1 254 ? -1.796 -34.031 -2.955 1 98.62 254 ASP B O 1
ATOM 4416 N N . ASN B 1 255 ? -1.93 -32.188 -1.616 1 98.56 255 ASN B N 1
ATOM 4417 C CA . ASN B 1 255 ? -3.369 -32.062 -1.811 1 98.56 255 ASN B CA 1
ATOM 4418 C C . ASN B 1 255 ? -3.707 -31.734 -3.264 1 98.56 255 ASN B C 1
ATOM 4420 O O . ASN B 1 255 ? -4.75 -32.156 -3.768 1 98.56 255 ASN B O 1
ATOM 4424 N N . ALA B 1 256 ? -2.863 -30.938 -3.934 1 98.69 256 ALA B N 1
ATOM 4425 C CA . ALA B 1 256 ? -3.08 -30.625 -5.344 1 98.69 256 ALA B CA 1
ATOM 4426 C C . ALA B 1 256 ? -2.975 -31.875 -6.207 1 98.69 256 ALA B C 1
ATOM 4428 O O . ALA B 1 256 ? -3.773 -32.094 -7.125 1 98.69 256 ALA B O 1
ATOM 4429 N N . ARG B 1 257 ? -2.004 -32.719 -5.922 1 98.44 257 ARG B N 1
ATOM 4430 C CA . ARG B 1 257 ? -1.865 -33.969 -6.645 1 98.44 257 ARG B CA 1
ATOM 4431 C C . ARG B 1 257 ? -3.086 -34.875 -6.43 1 98.44 257 ARG B C 1
ATOM 4433 O O . ARG B 1 257 ? -3.59 -35.469 -7.375 1 98.44 257 ARG B O 1
ATOM 4440 N N . TYR B 1 258 ? -3.475 -34.938 -5.176 1 98.62 258 TYR B N 1
ATOM 4441 C CA . TYR B 1 258 ? -4.668 -35.688 -4.848 1 98.62 258 TYR B CA 1
ATOM 4442 C C . TYR B 1 258 ? -5.879 -35.188 -5.613 1 98.62 258 TYR B C 1
ATOM 4444 O O . TYR B 1 258 ? -6.641 -35.969 -6.191 1 98.62 258 TYR B O 1
ATOM 4452 N N . LEU B 1 259 ? -6.062 -33.875 -5.633 1 98.62 259 LEU B N 1
ATOM 4453 C CA . LEU B 1 259 ? -7.164 -33.281 -6.367 1 98.62 259 LEU B CA 1
ATOM 4454 C C . LEU B 1 259 ? -7.094 -33.625 -7.848 1 98.62 259 LEU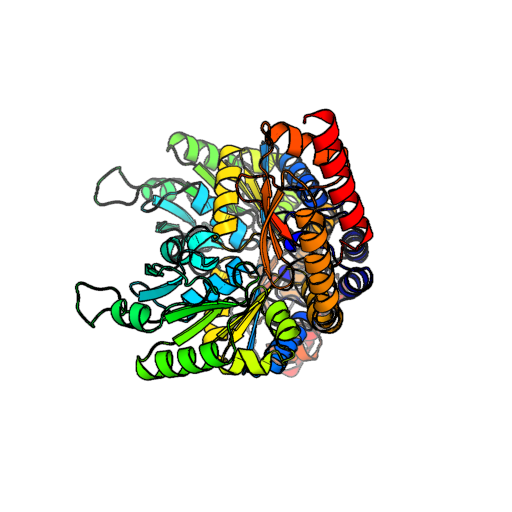 B C 1
ATOM 4456 O O . LEU B 1 259 ? -8.109 -33.969 -8.453 1 98.62 259 LEU B O 1
ATOM 4460 N N . ALA B 1 260 ? -5.91 -33.469 -8.43 1 98.56 260 ALA B N 1
ATOM 4461 C CA . ALA B 1 260 ? -5.723 -33.781 -9.844 1 98.56 260 ALA B CA 1
ATOM 4462 C C . ALA B 1 260 ? -6.133 -35.219 -10.156 1 98.56 260 ALA B C 1
ATOM 4464 O O . ALA B 1 260 ? -6.789 -35.469 -11.164 1 98.56 260 ALA B O 1
ATOM 4465 N N . GLU B 1 261 ? -5.746 -36.094 -9.305 1 98.25 261 GLU B N 1
ATOM 4466 C CA . GLU B 1 261 ? -6.09 -37.5 -9.469 1 98.25 261 GLU B CA 1
ATOM 4467 C C . GLU B 1 261 ? -7.598 -37.719 -9.406 1 98.25 261 GLU B C 1
ATOM 4469 O O . GLU B 1 261 ? -8.164 -38.438 -10.219 1 98.25 261 GLU B O 1
ATOM 4474 N N . GLN B 1 262 ? -8.211 -37.125 -8.406 1 97.75 262 GLN B N 1
ATOM 4475 C CA . GLN B 1 262 ? -9.648 -37.25 -8.234 1 97.75 262 GLN B CA 1
ATOM 4476 C C . GLN B 1 262 ? -10.406 -36.656 -9.422 1 97.75 262 GLN B C 1
ATOM 4478 O O . GLN B 1 262 ? -11.398 -37.219 -9.875 1 97.75 262 GLN B O 1
ATOM 4483 N N . LEU B 1 263 ? -9.992 -35.5 -9.898 1 97.38 263 LEU B N 1
ATOM 4484 C CA . LEU B 1 263 ? -10.641 -34.844 -11.023 1 97.38 263 LEU B CA 1
ATOM 4485 C C . LEU B 1 263 ? -10.5 -35.688 -12.297 1 97.38 263 LEU B C 1
ATOM 4487 O O . LEU B 1 263 ? -11.414 -35.719 -13.125 1 97.38 263 LEU B O 1
ATOM 4491 N N . ALA B 1 264 ? -9.336 -36.312 -12.453 1 96.5 264 ALA B N 1
ATOM 4492 C CA . ALA B 1 264 ? -9.062 -37.094 -13.641 1 96.5 264 ALA B CA 1
ATOM 4493 C C . ALA B 1 264 ? -10.016 -38.281 -13.75 1 96.5 264 ALA B C 1
ATOM 4495 O O . ALA B 1 264 ? -10.234 -38.812 -14.844 1 96.5 264 ALA B O 1
ATOM 4496 N N . ALA B 1 265 ? -10.625 -38.625 -12.672 1 94.88 265 ALA B N 1
ATOM 4497 C CA . ALA B 1 265 ? -11.539 -39.781 -12.633 1 94.88 265 ALA B CA 1
ATOM 4498 C C . ALA B 1 265 ? -12.945 -39.375 -13.055 1 94.88 265 ALA B C 1
ATOM 4500 O O . ALA B 1 265 ? -13.797 -40.219 -13.305 1 94.88 265 ALA B O 1
ATOM 4501 N N . LEU B 1 266 ? -13.195 -38.125 -13.156 1 93.88 266 LEU B N 1
ATOM 4502 C CA . LEU B 1 266 ? -14.508 -37.625 -13.562 1 93.88 266 LEU B CA 1
ATOM 4503 C C . LEU B 1 266 ? -14.625 -37.594 -15.078 1 93.88 266 LEU B C 1
ATOM 4505 O O . LEU B 1 266 ? -13.664 -37.281 -15.773 1 93.88 266 LEU B O 1
ATOM 4509 N N . LYS B 1 267 ? -15.766 -37.812 -15.625 1 91.81 267 LYS B N 1
ATOM 4510 C CA . LYS B 1 267 ? -15.977 -37.938 -17.062 1 91.81 267 LYS B CA 1
ATOM 4511 C C . LYS B 1 267 ? -15.938 -36.562 -17.734 1 91.81 267 LYS B C 1
ATOM 4513 O O . LYS B 1 267 ? -15.469 -36.438 -18.859 1 91.81 267 LYS B O 1
ATOM 4518 N N . GLN B 1 268 ? -16.391 -35.562 -17.109 1 93.12 268 GLN B N 1
ATOM 4519 C CA . GLN B 1 268 ? -16.562 -34.25 -17.75 1 93.12 268 GLN B CA 1
ATOM 4520 C C . GLN B 1 268 ? -15.461 -33.281 -17.359 1 93.12 268 GLN B C 1
ATOM 4522 O O . GLN B 1 268 ? -15.617 -32.062 -17.5 1 93.12 268 GLN B O 1
ATOM 4527 N N . VAL B 1 269 ? -14.367 -33.844 -16.797 1 95.12 269 VAL B N 1
ATOM 4528 C CA . VAL B 1 269 ? -13.273 -33 -16.359 1 95.12 269 VAL B CA 1
ATOM 4529 C C . VAL B 1 269 ? -11.961 -33.469 -16.969 1 95.12 269 VAL B C 1
ATOM 4531 O O . VAL B 1 269 ? -11.672 -34.688 -16.938 1 95.12 269 VAL B O 1
ATOM 4534 N N . GLU B 1 270 ? -11.211 -32.625 -17.594 1 96.94 270 GLU B N 1
ATOM 4535 C CA . GLU B 1 270 ? -9.867 -32.906 -18.094 1 96.94 270 GLU B CA 1
ATOM 4536 C C . GLU B 1 270 ? -8.812 -32.094 -17.312 1 96.94 270 GLU B C 1
ATOM 4538 O O . GLU B 1 270 ? -8.859 -30.875 -17.297 1 96.94 270 GLU B O 1
ATOM 4543 N N . VAL B 1 271 ? -7.938 -32.812 -16.672 1 97.81 271 VAL B N 1
ATOM 4544 C CA . VAL B 1 271 ? -6.84 -32.156 -15.977 1 97.81 271 VAL B CA 1
ATOM 4545 C C . VAL B 1 271 ? -5.758 -31.75 -16.984 1 97.81 271 VAL B C 1
ATOM 4547 O O . VAL B 1 271 ? -5.191 -32.594 -17.672 1 97.81 271 VAL B O 1
ATOM 4550 N N . ASN B 1 272 ? -5.449 -30.484 -17.062 1 96.5 272 ASN B N 1
ATOM 4551 C CA . ASN B 1 272 ? -4.488 -29.938 -18.016 1 96.5 272 ASN B CA 1
ATOM 4552 C C . ASN B 1 272 ? -3.086 -29.875 -17.422 1 96.5 272 ASN B C 1
ATOM 4554 O O . ASN B 1 272 ? -2.092 -30 -18.141 1 96.5 272 ASN B O 1
ATOM 4558 N N . GLN B 1 273 ? -3.029 -29.531 -16.156 1 96.56 273 GLN B N 1
ATOM 4559 C CA . GLN B 1 273 ? -1.756 -29.297 -15.484 1 96.56 273 GLN B CA 1
ATOM 4560 C C . GLN B 1 273 ? -1.897 -29.438 -13.977 1 96.56 273 GLN B C 1
ATOM 4562 O O . GLN B 1 273 ? -2.916 -29.047 -13.398 1 96.56 273 GLN B O 1
ATOM 4567 N N . CYS B 1 274 ? -0.972 -30.078 -13.359 1 98.06 274 CYS B N 1
ATOM 4568 C CA . CYS B 1 274 ? -0.804 -30.094 -11.906 1 98.06 274 CYS B CA 1
ATOM 4569 C C . CYS B 1 274 ? 0.65 -29.844 -11.523 1 98.06 274 CYS B C 1
ATOM 4571 O O . CYS B 1 274 ? 1.529 -30.641 -11.859 1 98.06 274 CYS B O 1
ATOM 4573 N N . ALA B 1 275 ? 0.926 -28.688 -10.953 1 97.94 275 ALA B N 1
ATOM 4574 C CA . ALA B 1 275 ? 2.273 -28.312 -10.531 1 97.94 275 ALA B CA 1
ATOM 4575 C C . ALA B 1 275 ? 2.242 -27.547 -9.211 1 97.94 275 ALA B C 1
ATOM 4577 O O . ALA B 1 275 ? 1.545 -26.547 -9.086 1 97.94 275 ALA B O 1
ATOM 4578 N N . THR B 1 276 ? 3.012 -28.016 -8.18 1 98.38 276 THR B N 1
ATOM 4579 C CA . THR B 1 276 ? 3.049 -27.484 -6.82 1 98.38 276 THR B CA 1
ATOM 4580 C C . THR B 1 276 ? 1.65 -27.453 -6.211 1 98.38 276 THR B C 1
ATOM 4582 O O . THR B 1 276 ? 1.083 -28.5 -5.887 1 98.38 276 THR B O 1
ATOM 4585 N N . ASN B 1 277 ? 1.119 -26.219 -6.004 1 98.75 277 ASN B N 1
ATOM 4586 C CA . ASN B 1 277 ? -0.155 -26.172 -5.297 1 98.75 277 ASN B CA 1
ATOM 4587 C C . ASN B 1 277 ? -1.31 -25.859 -6.242 1 98.75 277 ASN B C 1
ATOM 4589 O O . ASN B 1 277 ? -2.398 -25.484 -5.801 1 98.75 277 ASN B O 1
ATOM 4593 N N . MET B 1 278 ? -1.092 -26.016 -7.613 1 98.69 278 MET B N 1
ATOM 4594 C CA . MET B 1 278 ? -2.109 -25.594 -8.562 1 98.69 278 MET B CA 1
ATOM 4595 C C . MET B 1 278 ? -2.521 -26.734 -9.484 1 98.69 278 MET B C 1
ATOM 4597 O O . MET B 1 278 ? -1.681 -27.531 -9.898 1 98.69 278 MET B O 1
ATOM 4601 N N . VAL B 1 279 ? -3.805 -26.797 -9.727 1 98.62 279 VAL B N 1
ATOM 4602 C CA . VAL B 1 279 ? -4.383 -27.703 -10.711 1 98.62 279 VAL B CA 1
ATOM 4603 C C . VAL B 1 279 ? -5.172 -26.891 -11.75 1 98.62 279 VAL B C 1
ATOM 4605 O O . VAL B 1 279 ? -5.996 -26.047 -11.391 1 98.62 279 VAL B O 1
ATOM 4608 N N . PHE B 1 280 ? -4.844 -27.078 -12.961 1 98 280 PHE B N 1
ATOM 4609 C CA . PHE B 1 280 ? -5.633 -26.516 -14.062 1 98 280 PHE B CA 1
ATOM 4610 C C . PHE B 1 280 ? -6.473 -27.609 -14.719 1 98 280 PHE B C 1
ATOM 4612 O O . PHE B 1 280 ? -5.957 -28.672 -15.07 1 98 280 PHE B O 1
ATOM 4619 N N . ALA B 1 281 ? -7.75 -27.312 -14.883 1 97.75 281 ALA B N 1
ATOM 4620 C CA . ALA B 1 281 ? -8.664 -28.312 -15.438 1 97.75 281 ALA B CA 1
ATOM 4621 C C . ALA B 1 281 ? -9.672 -27.672 -16.391 1 97.75 281 ALA B C 1
ATOM 4623 O O . ALA B 1 281 ? -10.039 -26.516 -16.219 1 97.75 281 ALA B O 1
ATOM 4624 N N . SER B 1 282 ? -10.078 -28.391 -17.375 1 96.88 282 SER B N 1
ATOM 4625 C CA . SER B 1 282 ? -11.164 -28.016 -18.266 1 96.88 282 SER B CA 1
ATOM 4626 C C . SER B 1 282 ? -12.438 -28.781 -17.938 1 96.88 282 SER B C 1
ATOM 4628 O O . SER B 1 282 ? -12.406 -30 -17.766 1 96.88 282 SER B O 1
ATOM 4630 N N . PHE B 1 283 ? -13.508 -28.016 -17.812 1 93.94 283 PHE B N 1
ATOM 4631 C CA . PHE B 1 283 ? -14.812 -28.609 -17.547 1 93.94 283 PHE B CA 1
ATOM 4632 C C . PHE B 1 283 ? -15.648 -28.688 -18.828 1 93.94 283 PHE B C 1
ATOM 4634 O O . PHE B 1 283 ? -15.898 -27.656 -19.469 1 93.94 283 PHE B O 1
ATOM 4641 N N . ALA B 1 284 ? -16.125 -29.812 -19.219 1 91.12 284 ALA B N 1
ATOM 4642 C CA . ALA B 1 284 ? -16.859 -30.047 -20.469 1 91.12 284 ALA B CA 1
ATOM 4643 C C . ALA B 1 284 ? -18.359 -29.969 -20.234 1 91.12 284 ALA B C 1
ATOM 4645 O O . ALA B 1 284 ? -19.156 -30.234 -21.156 1 91.12 284 ALA B O 1
ATOM 4646 N N . HIS B 1 285 ? -18.734 -29.547 -19.141 1 89.94 285 HIS B N 1
ATOM 4647 C CA . HIS B 1 285 ? -20.156 -29.422 -18.844 1 89.94 285 HIS B CA 1
ATOM 4648 C C . HIS B 1 285 ? -20.812 -28.406 -19.75 1 89.94 285 HIS B C 1
ATOM 4650 O O . HIS B 1 285 ? -20.234 -27.359 -20.062 1 89.94 285 HIS B O 1
ATOM 4656 N N . ALA B 1 286 ? -22.031 -28.656 -20.172 1 87.12 286 ALA B N 1
ATOM 4657 C CA . ALA B 1 286 ? -22.766 -27.828 -21.141 1 87.12 286 ALA B CA 1
ATOM 4658 C C . ALA B 1 286 ? -23.094 -26.469 -20.531 1 87.12 286 ALA B C 1
ATOM 4660 O O . ALA B 1 286 ? -23.141 -25.453 -21.25 1 87.12 286 ALA B O 1
ATOM 4661 N N . ASN B 1 287 ? -23.344 -26.391 -19.281 1 92.94 287 ASN B N 1
ATOM 4662 C CA . ASN B 1 287 ? -23.75 -25.156 -18.609 1 92.94 287 ASN B CA 1
ATOM 4663 C C . ASN B 1 287 ? -22.797 -24.812 -17.469 1 92.94 287 ASN B C 1
ATOM 4665 O O . ASN B 1 287 ? -23.094 -25.094 -16.297 1 92.94 287 ASN B O 1
ATOM 4669 N N . LEU B 1 288 ? -21.766 -24.062 -17.766 1 94.62 288 LEU B N 1
ATOM 4670 C CA . LEU B 1 288 ? -20.734 -23.734 -16.797 1 94.62 288 LEU B CA 1
ATOM 4671 C C . LEU B 1 288 ? -21.25 -22.766 -15.742 1 94.62 288 LEU B C 1
ATOM 4673 O O . LEU B 1 288 ? -20.922 -22.906 -14.562 1 94.62 288 LEU B O 1
ATOM 4677 N N . PRO B 1 289 ? -22.109 -21.797 -16.156 1 95.44 289 PRO B N 1
ATOM 4678 C CA . PRO B 1 289 ? -22.688 -20.938 -15.109 1 95.44 289 PRO B CA 1
ATOM 4679 C C . PRO B 1 289 ? -23.5 -21.734 -14.086 1 95.44 289 PRO B C 1
ATOM 4681 O O . PRO B 1 289 ? -23.453 -21.438 -12.891 1 95.44 289 PRO B O 1
ATOM 4684 N N . ALA B 1 290 ? -24.203 -22.688 -14.555 1 95.62 290 ALA B N 1
ATOM 4685 C CA . ALA B 1 290 ? -24.969 -23.531 -13.641 1 95.62 290 ALA B CA 1
ATOM 4686 C C . ALA B 1 290 ? -24.047 -24.344 -12.734 1 95.62 290 ALA B C 1
ATOM 4688 O O . ALA B 1 290 ? -24.344 -24.547 -11.562 1 95.62 290 ALA B O 1
ATOM 4689 N N . LEU B 1 291 ? -22.969 -24.828 -13.312 1 96.12 291 LEU B N 1
ATOM 4690 C CA . LEU B 1 291 ? -21.984 -25.547 -12.516 1 96.12 291 LEU B CA 1
ATOM 4691 C C . LEU B 1 291 ? -21.406 -24.656 -11.422 1 96.12 291 LEU B C 1
ATOM 4693 O O . LEU B 1 291 ? -21.281 -25.078 -10.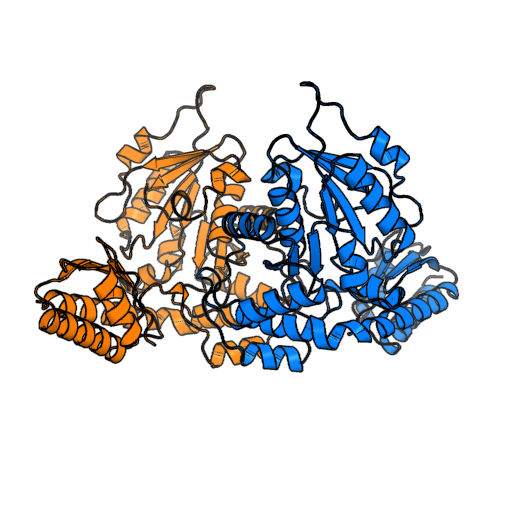273 1 96.12 291 LEU B O 1
ATOM 4697 N N . GLN B 1 292 ? -21 -23.453 -11.766 1 97 292 GLN B N 1
ATOM 4698 C CA . GLN B 1 292 ? -20.469 -22.5 -10.805 1 97 292 GLN B CA 1
ATOM 4699 C C . GLN B 1 292 ? -21.453 -22.266 -9.656 1 97 292 GLN B C 1
ATOM 4701 O O . GLN B 1 292 ? -21.062 -22.281 -8.492 1 97 292 GLN B O 1
ATOM 4706 N N . ALA B 1 293 ? -22.703 -21.984 -10 1 97.12 293 ALA B N 1
ATOM 4707 C CA . ALA B 1 293 ? -23.734 -21.766 -8.992 1 97.12 293 ALA B CA 1
ATOM 4708 C C . ALA B 1 293 ? -23.906 -22.984 -8.094 1 97.12 293 ALA B C 1
ATOM 4710 O O . ALA B 1 293 ? -24.094 -22.844 -6.879 1 97.12 293 ALA B O 1
ATOM 4711 N N . HIS B 1 294 ? -23.891 -24.141 -8.703 1 97 294 HIS B N 1
ATOM 4712 C CA . HIS B 1 294 ? -24.031 -25.406 -7.973 1 97 294 HIS B CA 1
ATOM 4713 C C . HIS B 1 294 ? -22.891 -25.562 -6.961 1 97 294 HIS B C 1
ATOM 4715 O O . HIS B 1 294 ? -23.141 -25.891 -5.797 1 97 294 HIS B O 1
ATOM 4721 N N . LEU B 1 295 ? -21.656 -25.391 -7.387 1 97.81 295 LEU B N 1
ATOM 4722 C CA . LEU B 1 295 ? -20.5 -25.531 -6.516 1 97.81 295 LEU B CA 1
ATOM 4723 C C . LEU B 1 295 ? -20.562 -24.531 -5.363 1 97.81 295 LEU B C 1
ATOM 4725 O O . LEU B 1 295 ? -20.281 -24.875 -4.215 1 97.81 295 LEU B O 1
ATOM 4729 N N . GLN B 1 296 ? -20.922 -23.297 -5.703 1 97.19 296 GLN B N 1
ATOM 4730 C CA . GLN B 1 296 ? -21.062 -22.266 -4.684 1 97.19 296 GLN B CA 1
ATOM 4731 C C . GLN B 1 296 ? -22.109 -22.656 -3.645 1 97.19 296 GLN B C 1
ATOM 4733 O O . GLN B 1 296 ? -21.891 -22.5 -2.441 1 97.19 296 GLN B O 1
ATOM 4738 N N . ALA B 1 297 ? -23.25 -23.094 -4.078 1 97.31 297 ALA B N 1
ATOM 4739 C CA . ALA B 1 297 ? -24.328 -23.516 -3.188 1 97.31 297 ALA B CA 1
ATOM 4740 C C . ALA B 1 297 ? -23.875 -24.656 -2.287 1 97.31 297 ALA B C 1
ATOM 4742 O O . ALA B 1 297 ? -24.312 -24.766 -1.137 1 97.31 297 ALA B O 1
ATOM 4743 N N . ASP B 1 298 ? -22.969 -25.5 -2.775 1 97.19 298 ASP B N 1
ATOM 4744 C CA . ASP B 1 298 ? -22.453 -26.641 -2.023 1 97.19 298 ASP B CA 1
ATOM 4745 C C . ASP B 1 298 ? -21.281 -26.234 -1.138 1 97.19 298 ASP B C 1
ATOM 4747 O O . ASP B 1 298 ? -20.641 -27.094 -0.522 1 97.19 298 ASP B O 1
ATOM 4751 N N . GLY B 1 299 ? -20.953 -25.016 -1.198 1 97.25 299 GLY B N 1
ATOM 4752 C CA . GLY B 1 299 ? -19.938 -24.516 -0.286 1 97.25 299 GLY B CA 1
ATOM 4753 C C . GLY B 1 299 ? -18.531 -24.547 -0.874 1 97.25 299 GLY B C 1
ATOM 4754 O O . GLY B 1 299 ? -17.547 -24.547 -0.138 1 97.25 299 GLY B O 1
ATOM 4755 N N . CYS B 1 300 ? -18.391 -24.688 -2.18 1 97.94 300 CYS B N 1
ATOM 4756 C CA . CYS B 1 300 ? -17.109 -24.672 -2.863 1 97.94 300 CYS B CA 1
ATOM 4757 C C . CYS B 1 300 ? -17 -23.453 -3.771 1 97.94 300 CYS B C 1
ATOM 4759 O O . CYS B 1 300 ? -17.703 -23.344 -4.777 1 97.94 300 CYS B O 1
ATOM 4761 N N . LYS B 1 301 ? -16.109 -22.547 -3.4 1 97.12 301 LYS B N 1
ATOM 4762 C CA . LYS B 1 301 ? -15.859 -21.375 -4.234 1 97.12 301 LYS B CA 1
ATOM 4763 C C . LYS B 1 301 ? -14.82 -21.672 -5.309 1 97.12 301 LYS B C 1
ATOM 4765 O O . LYS B 1 301 ? -13.656 -21.938 -4.992 1 97.12 301 LYS B O 1
ATOM 4770 N N . VAL B 1 302 ? -15.234 -21.719 -6.539 1 97.19 302 VAL B N 1
ATOM 4771 C CA . VAL B 1 302 ? -14.406 -21.969 -7.711 1 97.19 302 VAL B CA 1
ATOM 4772 C C . VAL B 1 302 ? -14.734 -20.953 -8.805 1 97.19 302 VAL B C 1
ATOM 4774 O O . VAL B 1 302 ? -15.906 -20.625 -9.031 1 97.19 302 VAL B O 1
ATOM 4777 N N . SER B 1 303 ? -13.75 -20.344 -9.391 1 95.69 303 SER B N 1
ATOM 4778 C CA . SER B 1 303 ? -13.977 -19.547 -10.586 1 95.69 303 SER B CA 1
ATOM 4779 C C . SER B 1 303 ? -14 -20.422 -11.836 1 95.69 303 SER B C 1
ATOM 4781 O O . SER B 1 303 ? -12.984 -20.562 -12.516 1 95.69 303 SER B O 1
ATOM 4783 N N . VAL B 1 304 ? -15.164 -20.828 -12.164 1 94.94 304 VAL B N 1
ATOM 4784 C CA . VAL B 1 304 ? -15.305 -21.812 -13.234 1 94.94 304 VAL B CA 1
ATOM 4785 C C . VAL B 1 304 ? -15.172 -21.125 -14.586 1 94.94 304 VAL B C 1
ATOM 4787 O O . VAL B 1 304 ? -15.828 -20.109 -14.844 1 94.94 304 VAL B O 1
ATOM 4790 N N . GLY B 1 305 ? -14.305 -21.594 -15.398 1 89.62 305 GLY B N 1
ATOM 4791 C CA . GLY B 1 305 ? -14.141 -21.172 -16.781 1 89.62 305 GLY B CA 1
ATOM 4792 C C . GLY B 1 305 ? -13.734 -22.328 -17.703 1 89.62 305 GLY B C 1
ATOM 4793 O O . GLY B 1 305 ? -13.742 -23.484 -17.281 1 89.62 305 GLY B O 1
ATOM 4794 N N . ALA B 1 306 ? -13.609 -22 -19.078 1 83.06 306 ALA B N 1
ATOM 4795 C CA . ALA B 1 306 ? -13.18 -23.031 -20.031 1 83.06 306 ALA B CA 1
ATOM 4796 C C . ALA B 1 306 ? -11.914 -23.734 -19.531 1 83.06 306 ALA B C 1
ATOM 4798 O O . ALA B 1 306 ? -11.805 -24.953 -19.625 1 83.06 306 ALA B O 1
ATOM 4799 N N . LYS B 1 307 ? -10.938 -22.891 -19.016 1 91.38 307 LYS B N 1
ATOM 4800 C CA . LYS B 1 307 ? -9.789 -23.375 -18.25 1 91.38 307 LYS B CA 1
ATOM 4801 C C . LYS B 1 307 ? -9.828 -22.844 -16.812 1 91.38 307 LYS B C 1
ATOM 4803 O O . LYS B 1 307 ? -9.734 -21.641 -16.578 1 91.38 307 LYS B O 1
ATOM 4808 N N . THR B 1 308 ? -10.016 -23.812 -15.898 1 96.94 308 THR B N 1
ATOM 4809 C CA . THR B 1 308 ? -10.227 -23.438 -14.508 1 96.94 308 THR B CA 1
ATOM 4810 C C . THR B 1 308 ? -8.977 -23.703 -13.68 1 96.94 308 THR B C 1
ATOM 4812 O O . THR B 1 308 ? -8.391 -24.797 -13.758 1 96.94 308 THR B O 1
ATOM 4815 N N . ARG B 1 309 ? -8.516 -22.672 -12.961 1 97.62 309 ARG B N 1
ATOM 4816 C CA . ARG B 1 309 ? -7.41 -22.828 -12.016 1 97.62 309 ARG B CA 1
ATOM 4817 C C . ARG B 1 309 ? -7.926 -23.125 -10.609 1 97.62 309 ARG B C 1
ATOM 4819 O O . ARG B 1 309 ? -8.82 -22.438 -10.117 1 97.62 309 ARG B O 1
ATOM 4826 N N . LEU B 1 310 ? -7.508 -24.203 -10.055 1 98.56 310 LEU B N 1
ATOM 4827 C CA . LEU B 1 310 ? -7.785 -24.562 -8.664 1 98.56 310 LEU B CA 1
ATOM 4828 C C . LEU B 1 310 ? -6.512 -24.531 -7.832 1 98.56 310 LEU B C 1
ATOM 4830 O O . LEU B 1 310 ? -5.527 -25.188 -8.164 1 98.56 310 LEU B O 1
ATOM 4834 N N . VAL B 1 311 ? -6.527 -23.797 -6.75 1 98.69 311 VAL B N 1
ATOM 4835 C CA . VAL B 1 311 ? -5.309 -23.578 -5.977 1 98.69 311 VAL B CA 1
ATOM 4836 C C . VAL B 1 311 ? -5.496 -24.109 -4.559 1 98.69 311 VAL B C 1
ATOM 4838 O O . VAL B 1 311 ? -6.457 -23.75 -3.875 1 98.69 311 VAL B O 1
ATOM 4841 N N . LEU B 1 312 ? -4.625 -24.984 -4.117 1 98.69 312 LEU B N 1
ATOM 4842 C CA . LEU B 1 312 ? -4.648 -25.547 -2.771 1 98.69 312 LEU B CA 1
ATOM 4843 C C . LEU B 1 312 ? -3.781 -24.719 -1.826 1 98.69 312 LEU B C 1
ATOM 4845 O O . LEU B 1 312 ? -2.738 -24.203 -2.229 1 98.69 312 LEU B O 1
ATOM 4849 N N . HIS B 1 313 ? -4.203 -24.578 -0.669 1 98.5 313 HIS B N 1
ATOM 4850 C CA . HIS B 1 313 ? -3.529 -23.797 0.359 1 98.5 313 HIS B CA 1
ATOM 4851 C C . HIS B 1 313 ? -3.893 -24.281 1.756 1 98.5 313 HIS B C 1
ATOM 4853 O O . HIS B 1 313 ? -4.609 -25.281 1.901 1 98.5 313 HIS B O 1
ATOM 4859 N N . LYS B 1 314 ? -3.4 -23.609 2.771 1 97.12 314 LYS B N 1
ATOM 4860 C CA . LYS B 1 314 ? -3.432 -24.109 4.141 1 97.12 314 LYS B CA 1
ATOM 4861 C C . LYS B 1 314 ? -4.867 -24.312 4.621 1 97.12 314 LYS B C 1
ATOM 4863 O O . LYS B 1 314 ? -5.125 -25.125 5.508 1 97.12 314 LYS B O 1
ATOM 4868 N N . ASP B 1 315 ? -5.805 -23.547 4.07 1 97.62 315 ASP B N 1
ATOM 4869 C CA . ASP B 1 315 ? -7.18 -23.594 4.555 1 97.62 315 ASP B CA 1
ATOM 4870 C C . ASP B 1 315 ? -7.992 -24.656 3.812 1 97.62 315 ASP B C 1
ATOM 4872 O O . ASP B 1 315 ? -9.203 -24.766 3.99 1 97.62 315 ASP B O 1
ATOM 4876 N N . LEU B 1 316 ? -7.371 -25.422 2.955 1 97.69 316 LEU B N 1
ATOM 4877 C CA . LEU B 1 316 ? -7.977 -26.531 2.221 1 97.69 316 LEU B CA 1
ATOM 4878 C C . LEU B 1 316 ? -7.273 -27.844 2.537 1 97.69 316 LEU B C 1
ATOM 4880 O O . LEU B 1 316 ? -6.168 -28.094 2.049 1 97.69 316 LEU B O 1
ATOM 4884 N N . ASP B 1 317 ? -7.891 -28.656 3.301 1 94.56 317 ASP B N 1
ATOM 4885 C CA . ASP B 1 317 ? -7.344 -30 3.525 1 94.56 317 ASP B CA 1
ATOM 4886 C C . ASP B 1 317 ? -7.973 -31.016 2.576 1 94.56 317 ASP B C 1
ATOM 4888 O O . ASP B 1 317 ? -8.656 -30.641 1.621 1 94.56 317 ASP B O 1
ATOM 4892 N N . ARG B 1 318 ? -7.699 -32.25 2.801 1 96 318 ARG B N 1
ATOM 4893 C CA . ARG B 1 318 ? -8.164 -33.281 1.885 1 96 318 ARG B CA 1
ATOM 4894 C C . ARG B 1 318 ? -9.688 -33.375 1.889 1 96 318 ARG B C 1
ATOM 4896 O O . ARG B 1 318 ? -10.297 -33.688 0.865 1 96 318 ARG B O 1
ATOM 4903 N N . SER B 1 319 ? -10.312 -33.062 3.068 1 97.25 319 SER B N 1
ATOM 4904 C CA . SER B 1 319 ? -11.773 -33.094 3.133 1 97.25 319 SER B CA 1
ATOM 4905 C C . SER B 1 319 ? -12.383 -32.062 2.199 1 97.25 319 SER B C 1
ATOM 4907 O O . SER B 1 319 ? -13.461 -32.281 1.645 1 97.25 319 SER B O 1
ATOM 4909 N N . ALA B 1 320 ? -11.695 -30.922 2.084 1 97.81 320 ALA B N 1
ATOM 4910 C CA . ALA B 1 320 ? -12.148 -29.906 1.136 1 97.81 320 ALA B CA 1
ATOM 4911 C C . ALA B 1 320 ? -12.125 -30.438 -0.293 1 97.81 320 ALA B C 1
ATOM 4913 O O . ALA B 1 320 ? -13.039 -30.172 -1.076 1 97.81 320 ALA B O 1
ATOM 4914 N N . VAL B 1 321 ? -11.094 -31.188 -0.656 1 98.19 321 VAL B N 1
ATOM 4915 C CA . VAL B 1 321 ? -10.977 -31.781 -1.98 1 98.19 321 VAL B CA 1
ATOM 4916 C C . VAL B 1 321 ? -12.109 -32.781 -2.199 1 98.19 321 VAL B C 1
ATOM 4918 O O . VAL B 1 321 ? -12.766 -32.781 -3.246 1 98.19 321 VAL B O 1
ATOM 4921 N N . ASP B 1 322 ? -12.32 -33.594 -1.171 1 98.06 322 ASP B N 1
ATOM 4922 C CA . ASP B 1 322 ? -13.383 -34.594 -1.267 1 98.06 322 ASP B CA 1
ATOM 4923 C C . ASP B 1 322 ? -14.742 -33.906 -1.485 1 98.06 322 ASP B C 1
ATOM 4925 O O . ASP B 1 322 ? -15.555 -34.406 -2.271 1 98.06 322 ASP B O 1
ATOM 4929 N N . ALA B 1 323 ? -14.961 -32.844 -0.792 1 98.12 323 ALA B N 1
ATOM 4930 C CA . ALA B 1 323 ? -16.219 -32.125 -0.92 1 98.12 323 ALA B CA 1
ATOM 4931 C C . ALA B 1 323 ? -16.391 -31.578 -2.336 1 98.12 323 ALA B C 1
ATOM 4933 O O . ALA B 1 323 ? -17.5 -31.625 -2.896 1 98.12 323 ALA B O 1
ATOM 4934 N N . LEU B 1 324 ? -15.367 -31 -2.906 1 98.12 324 LEU B N 1
ATOM 4935 C CA . LEU B 1 324 ? -15.43 -30.469 -4.258 1 98.12 324 LEU B CA 1
ATOM 4936 C C . LEU B 1 324 ? -15.727 -31.562 -5.273 1 98.12 324 LEU B C 1
ATOM 4938 O O . LEU B 1 324 ? -16.594 -31.391 -6.137 1 98.12 324 LEU B O 1
ATOM 4942 N N . VAL B 1 325 ? -15.047 -32.656 -5.152 1 97.62 325 VAL B N 1
ATOM 4943 C CA . VAL B 1 325 ? -15.195 -33.75 -6.094 1 97.62 325 VAL B CA 1
ATOM 4944 C C . VAL B 1 325 ? -16.594 -34.344 -5.992 1 97.62 325 VAL B C 1
ATOM 4946 O O . VAL B 1 325 ? -17.234 -34.656 -7.008 1 97.62 325 VAL B O 1
ATOM 4949 N N . ALA B 1 326 ? -17.062 -34.5 -4.766 1 97.25 326 ALA B N 1
ATOM 4950 C CA . ALA B 1 326 ? -18.422 -35 -4.555 1 97.25 326 ALA B CA 1
ATOM 4951 C C . ALA B 1 326 ? -19.453 -34.062 -5.199 1 97.25 326 ALA B C 1
ATOM 4953 O O . ALA B 1 326 ? -20.438 -34.531 -5.789 1 97.25 326 ALA B O 1
ATOM 4954 N N . SER B 1 327 ? -19.25 -32.812 -4.984 1 97.44 327 SER B N 1
ATOM 4955 C CA . SER B 1 327 ? -20.156 -31.812 -5.574 1 97.44 327 SER B CA 1
ATOM 4956 C C . SER B 1 327 ? -20.141 -31.906 -7.098 1 97.44 327 SER B C 1
ATOM 4958 O O . SER B 1 327 ? -21.203 -31.844 -7.73 1 97.44 327 SER B O 1
ATOM 4960 N N . LEU B 1 328 ? -19.016 -32.031 -7.73 1 96.12 328 LEU B N 1
ATOM 4961 C CA . LEU B 1 328 ? -18.891 -32.188 -9.18 1 96.12 328 LEU B CA 1
ATOM 4962 C C . LEU B 1 328 ? -19.578 -33.438 -9.672 1 96.12 328 LEU B C 1
ATOM 4964 O O . LEU B 1 328 ? -20.25 -33.406 -10.703 1 96.12 328 LEU B O 1
ATOM 4968 N N . HIS B 1 329 ? -19.359 -34.469 -8.945 1 94.5 329 HIS B N 1
ATOM 4969 C CA . HIS B 1 329 ? -19.984 -35.719 -9.297 1 94.5 329 HIS B CA 1
ATOM 4970 C C . HIS B 1 329 ? -21.516 -35.625 -9.289 1 94.5 329 HIS B C 1
ATOM 4972 O O . HIS B 1 329 ? -22.188 -36.094 -10.203 1 94.5 329 HIS B O 1
ATOM 4978 N N . ARG B 1 330 ? -22 -34.969 -8.281 1 95.06 330 ARG B N 1
ATOM 4979 C CA . ARG B 1 330 ? -23.453 -34.781 -8.18 1 95.06 330 ARG B CA 1
ATOM 4980 C C . ARG B 1 330 ? -23.984 -33.969 -9.344 1 95.06 330 ARG B C 1
ATOM 4982 O O . ARG B 1 330 ? -25.047 -34.25 -9.883 1 95.06 330 ARG B O 1
ATOM 4989 N N . PHE B 1 331 ? -23.281 -33 -9.672 1 95.12 331 PHE B N 1
ATOM 4990 C CA . PHE B 1 331 ? -23.703 -32.156 -10.789 1 95.12 331 PHE B CA 1
ATOM 4991 C C . PHE B 1 331 ? -23.75 -32.969 -12.078 1 95.12 331 PHE B C 1
ATOM 4993 O O . PHE B 1 331 ? -24.656 -32.812 -12.891 1 95.12 331 PHE B O 1
ATOM 5000 N N . GLU B 1 332 ? -22.766 -33.781 -12.297 1 90.81 332 GLU B N 1
ATOM 5001 C CA . GLU B 1 332 ? -22.703 -34.625 -13.484 1 90.81 332 GLU B CA 1
ATOM 5002 C C . GLU B 1 332 ? -23.891 -35.594 -13.539 1 90.81 332 GLU B C 1
ATOM 5004 O O . GLU B 1 332 ? -24.453 -35.844 -14.609 1 90.81 332 GLU B O 1
ATOM 5009 N N . GLN B 1 333 ? -24.281 -36.062 -12.398 1 90.62 333 GLN B N 1
ATOM 5010 C CA . GLN B 1 333 ? -25.391 -37 -12.336 1 90.62 333 GLN B CA 1
ATOM 5011 C C . GLN B 1 333 ? -26.719 -36.312 -12.609 1 90.62 333 GLN B C 1
ATOM 5013 O O . GLN B 1 333 ? -27.594 -36.875 -13.25 1 90.62 333 GLN B O 1
ATOM 5018 N N . GLU B 1 334 ? -26.797 -35.125 -12.133 1 89 334 GLU B N 1
ATOM 5019 C CA . GLU B 1 334 ? -28.047 -34.375 -12.258 1 89 334 GLU B CA 1
ATOM 5020 C C . GLU B 1 334 ? -28.203 -33.812 -13.656 1 89 334 GLU B C 1
ATOM 5022 O O . GLU B 1 334 ? -29.312 -33.562 -14.109 1 89 334 GLU B O 1
ATOM 5027 N N . ASN B 1 335 ? -27.188 -33.438 -14.281 1 82.38 335 ASN B N 1
ATOM 5028 C CA . ASN B 1 335 ? -27.266 -32.719 -15.547 1 82.38 335 ASN B CA 1
ATOM 5029 C C . ASN B 1 335 ? -26.734 -33.562 -16.703 1 82.38 335 ASN B C 1
ATOM 5031 O O . ASN B 1 335 ? -26.688 -33.094 -17.844 1 82.38 335 ASN B O 1
ATOM 5035 N N . GLY B 1 336 ? -26.094 -34.656 -16.406 1 66.25 336 GLY B N 1
ATOM 5036 C CA . GLY B 1 336 ? -25.641 -35.531 -17.469 1 66.25 336 GLY B CA 1
ATOM 5037 C C . GLY B 1 336 ? -26.703 -36.5 -17.953 1 66.25 336 GLY B C 1
ATOM 5038 O O . GLY B 1 336 ? -27.734 -36.688 -17.281 1 66.25 336 GLY B O 1
#

Secondary structure (DSSP, 8-state):
-EE-S-GGG----HHHHHHHHH-----TTTT--HHHHHHHHHHHHHHT-SEEEEES-HHHHHHHHHHHH--TTEEEEEETT-HHHHSSTTHHHHTT--EEEEEPBPTTS-B-HHHHHHHPPPSSTTS-EEEEEEEESSBTTBPPPHHHHHHHHHHHHHHT-EEEEE-TTHHHHHHHHT--HHHHHTT-SEEEEESSSSS--SS-EEEEE-HHHHHHHHHHHHHHT---SSTHHHHHHHHHHHHHSSTTHHHHHHHHHHHHHHHHTSTTEEEEEEETTEEEEEE--S-HHHHHHHHHHTTEE----SSEEEE--TT--HHHHHHHHHHHHHHHHHH-/-EE-S-GGG----HHHHHHHHH-----TTTT--HHHHHHHHHHHHHHT-SEEEEES-HHHHHHHHHHHH--TTEEEEEETT-HHHHSSTTHHHHHH--EEEEEPBPTTS-B-HHHHHHHPPPSSTTS-EEEEEEEESSBTTBPPPHHHHHHHHHHHHHHT-EEEEE-TTHHHHHHHHT--HHHHHTT-SEEEEESSSSS--SS-EEEEE-HHHHHHHHHHHHHHT---SSTHHHHHHHHHHHHHSSTTHHHHHHHHHHHHHHHHTSTTEEEEEEETTEEEEEE--S-HHHHHHHHHHTTEE----SSEEEE--TT--HHHHHHHHHHHHHHHHHH-

Foldseek 3Di:
DAEFAFLLPFAFDPVLLVLLVPFQFFFVLVPPGVLQVVLFVVVQVLQVEATKDKFFFLLLLVLLLLLLQDAALAEEEEAPQDCNPPPNVNCCCPVRNYHYDHDHADPLQHDDLVVVVVSQDDPDPVGRHYAAYEGEAPGLQHGDDLVVLQVVLVSCVVVNHFYEYAPCPVLLNCLVVVHTSNSNSVSHQKYKYRLSGQLNQNTIIMIYHYPSSVVSSSVVCVVVPGRDTRCSSSSSSSVCSVVPRSNCLVQLLVLQVVLLVLQVPDDQKAWDDRHRNKTKIAGNDPDQVVLQVQCVVLPYHWPDDRITITGGHDVAHNVNSVSSSVSVVVVVVVRD/DAEFAFLLPFAFDPVLLVLLVPFQFFFVLVPPGVLQVVLFVVVQVLQVEATKDKFFFLLLLVLLLLLLQDAALAEEEEAPQDCNPPPNVNCCCPVRNYHYDHDHADPLQHDDLVVVVVSQDDPDPVGRHYAAYEGEAPGLQHGDDLVVLQVVLVSCVVVNHFYEYAPCPVLLNCLVVVHTSNSNSVSHQKYKYRLSGQLNQNTIIMIYHYPSSVVSSSVVCVVVPGRDTRCSSSSSSSVCSVVPRSNCLVQLLVLQVVLLVLQVPDDQKAWDDRHRNKTKIAGNDPDQVVLQVQCVVLPYHWDTDRIGITGGHDVDHNVNSVSSSVSVVVVVVVRD

Solvent-accessible surface area (backbone atoms only — not comparable to full-atom values): 32513 Å² total; per-residue (Å²): 122,39,65,26,57,39,28,47,60,35,61,57,48,73,68,31,28,51,38,27,46,63,39,59,61,27,24,42,73,80,66,58,11,60,32,37,53,48,36,22,51,50,52,8,57,55,34,69,41,75,23,38,39,79,30,50,8,51,58,27,23,52,46,32,50,51,52,46,75,43,49,72,53,20,22,36,37,33,36,58,78,30,55,75,57,62,73,29,73,39,28,45,43,64,44,42,41,25,42,80,46,65,38,71,53,42,96,63,51,45,68,53,63,70,60,52,55,72,65,54,52,63,99,45,96,90,45,51,49,59,44,34,42,43,46,54,31,31,41,90,36,28,54,65,53,70,69,54,45,51,51,50,34,53,50,26,57,74,70,67,30,47,36,37,32,46,15,48,39,32,58,54,34,21,58,76,71,71,50,53,59,30,72,60,41,67,49,39,61,28,38,28,40,28,28,25,44,47,26,21,11,33,45,21,14,30,2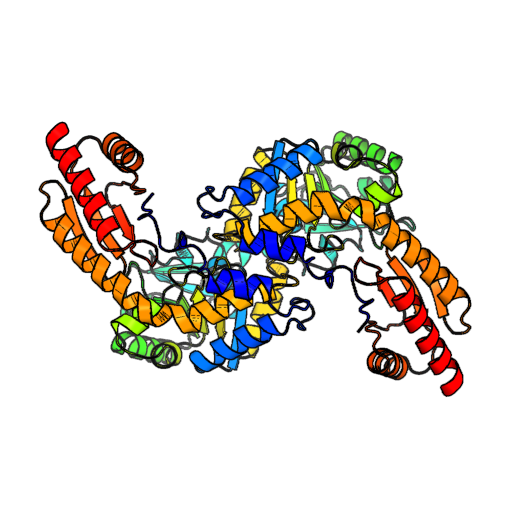9,33,19,44,56,69,48,39,53,49,21,52,56,50,34,41,36,49,12,52,51,31,28,27,42,5,34,44,26,35,18,37,45,46,18,69,73,66,29,48,77,56,46,55,57,20,25,51,46,20,51,51,42,45,55,58,44,53,72,37,91,53,35,46,67,76,45,74,26,50,31,25,27,32,32,32,55,68,59,91,50,55,70,59,50,37,52,51,34,43,75,73,35,31,42,57,61,72,44,74,72,19,56,37,25,40,24,86,85,48,55,65,68,46,46,51,50,48,51,51,50,52,49,51,49,45,64,72,74,95,119,40,65,27,57,40,28,46,60,36,60,55,47,73,68,32,28,53,37,25,46,63,38,58,61,27,22,41,72,80,66,59,11,58,30,38,53,49,36,22,52,49,51,8,58,54,34,71,42,76,24,39,40,78,31,50,7,51,55,28,25,52,46,32,50,51,50,46,74,43,49,73,53,19,22,37,38,32,36,58,78,30,55,76,56,62,73,30,73,38,28,43,42,66,44,40,41,25,43,79,44,65,38,73,52,43,96,62,52,45,67,54,63,70,61,53,56,71,66,55,52,63,98,44,96,92,45,49,49,59,42,34,40,43,47,52,30,33,40,90,34,28,52,66,52,70,67,54,44,51,51,49,34,52,48,26,57,76,72,66,31,48,36,37,30,47,14,48,40,33,59,54,34,20,58,75,68,72,49,53,56,31,72,61,40,68,49,41,62,28,36,28,40,28,29,24,45,48,26,20,12,34,46,22,13,31,30,34,21,43,56,68,49,40,55,49,24,52,56,50,34,42,36,49,12,52,53,32,26,27,44,5,34,44,26,36,18,38,45,46,17,68,72,65,28,49,77,55,45,55,56,18,25,50,46,20,50,51,41,44,55,57,44,53,72,38,90,53,36,44,67,75,44,74,26,50,30,24,27,31,32,30,55,68,59,91,52,55,70,58,49,36,52,51,35,44,75,73,35,30,41,57,62,72,44,73,73,21,56,38,25,40,23,86,84,48,54,67,67,47,46,53,50,49,52,52,48,51,51,50,48,48,64,71,73,97

Nearest PDB structures (foldseek):
  3wgc-assembly1_B  TM=9.733E-01  e=5.727E-46  Aeromonas jandaei
  3wgc-assembly1_D  TM=9.724E-01  e=8.604E-45  Aeromonas jandaei
  3wgb-assembly1_C  TM=9.736E-01  e=1.929E-44  Aeromonas jandaei
  3wgc-assembly1_A  TM=9.712E-01  e=5.767E-44  Aeromonas jandaei
  3wgc-assembly1_C  TM=9.637E-01  e=1.935E-43  Aeromonas jandaei

Organism: Ferrimonas balearica (strain DSM 9799 / CCM 4581 / KCTC 23876 / PAT) (NCBI:txid550540)

Radius of gyration: 26.64 Å; Cα contacts (8 Å, |Δi|>4): 1540; chains: 2; bounding box: 55×75×65 Å

InterPro domains:
  IPR001597 Aromatic amino acid beta-eliminating lyase/threonine aldolase [PF01212] (3-284)
  IPR015421 Pyridoxal phosphate-dependent transferase, major domain [G3DSA:3.40.640.10] (1-244)
  IPR015422 Pyridoxal phosphate-dependent transferase, small domain [G3DSA:3.90.1150.10] (245-333)
  IPR015424 Pyridoxal phosphate-dependent transferase [SSF53383] (1-331)
  IPR023603 Low specificity L-threonine aldolase-like [NF041359] (2-329)
  IPR023603 Low specificity L-threonine aldolase-like [PIRSF017617] (2-331)

pLDDT: mean 96.62, std 3.32, range [66.25, 98.94]